Protein AF-A0A812RHF0-F1 (afdb_monomer_lite)

Secondary structure (DSSP, 8-state):
--SSSSS---HHHHHTTSSSSTTS-TT---------HHHHHHHHHHHHHHHHHS-S-SSSSHHHHHHHHHHHTTSSPB-EEEEEESSSTHHHHHHHHHHH--SEEEEEE-GGG---TTS-HHHHHHHHHHHHHHHHHTT-SEEEE--HHHHHHHHHTTGGGSGGGTTS-EEES---HHHHHHHHTTS-S--EEEEEE-HHHHHTTHHHHHHHTSTT-EEPPP---TTT-TTS-S-TT-EE-HHHHHHHHT-S---TTS-HHHHHHHHHHHHHGGGEETTEES-SEEEEESTTGGGGHHHHHHHHGGGSEEE-THHHHHHHHHHTTB--S-----EE----TTSTHHHHHHHHHHHTT-TT--TTSGGG--EEEE--SSS--EEEE-

pLDDT: mean 75.3, std 20.01, range [24.59, 97.44]

Structure (mmCIF, N/CA/C/O backbone):
data_AF-A0A812RHF0-F1
#
_entry.id   AF-A0A812RHF0-F1
#
loop_
_atom_site.group_PDB
_atom_site.id
_atom_site.type_symbol
_atom_site.label_atom_id
_atom_site.label_alt_id
_atom_site.label_comp_id
_atom_site.label_asym_id
_atom_site.label_entity_id
_atom_site.label_seq_id
_atom_site.pdbx_PDB_ins_code
_atom_site.Cartn_x
_atom_site.Cartn_y
_atom_site.Cartn_z
_atom_site.occupancy
_atom_site.B_iso_or_equiv
_atom_site.auth_seq_id
_atom_site.auth_comp_id
_atom_site.auth_asym_id
_atom_site.auth_atom_id
_atom_site.pdbx_PDB_model_num
ATOM 1 N N . MET A 1 1 ? 4.582 -4.570 -32.187 1.00 32.62 1 MET A N 1
ATOM 2 C CA . MET A 1 1 ? 5.840 -4.380 -32.947 1.00 32.62 1 MET A CA 1
ATOM 3 C C . MET A 1 1 ? 6.082 -2.942 -33.428 1.00 32.62 1 MET A C 1
ATOM 5 O O . MET A 1 1 ? 7.244 -2.599 -33.541 1.00 32.62 1 MET A O 1
ATOM 9 N N . ALA A 1 2 ? 5.076 -2.079 -33.657 1.00 24.59 2 ALA A N 1
ATOM 10 C CA . ALA A 1 2 ? 5.309 -0.734 -34.228 1.00 24.59 2 ALA A CA 1
ATOM 11 C C . ALA A 1 2 ? 5.376 0.457 -33.234 1.00 24.59 2 ALA A C 1
ATOM 13 O O . ALA A 1 2 ? 5.673 1.562 -33.664 1.00 24.59 2 ALA A O 1
ATOM 14 N N . LEU A 1 3 ? 5.147 0.267 -31.924 1.00 26.52 3 LEU A N 1
ATOM 15 C CA . LEU A 1 3 ? 5.144 1.369 -30.933 1.00 26.52 3 LEU A CA 1
ATOM 16 C C . LEU A 1 3 ? 6.430 1.516 -30.095 1.00 26.52 3 LEU A C 1
ATOM 18 O O . LEU A 1 3 ? 6.565 2.485 -29.362 1.00 26.52 3 LEU A O 1
ATOM 22 N N . TRP A 1 4 ? 7.381 0.583 -30.194 1.00 30.86 4 TRP A N 1
ATOM 23 C CA . TRP A 1 4 ? 8.653 0.651 -29.449 1.00 30.86 4 TRP A CA 1
ATOM 24 C C . TRP A 1 4 ? 9.776 1.368 -30.216 1.00 30.86 4 TRP A C 1
ATOM 26 O O . TRP A 1 4 ? 10.824 1.643 -29.644 1.00 30.86 4 TRP A O 1
ATOM 36 N N . ALA A 1 5 ? 9.570 1.680 -31.500 1.00 28.55 5 ALA A N 1
ATOM 37 C CA . ALA A 1 5 ? 10.587 2.292 -32.359 1.00 28.55 5 ALA A CA 1
ATOM 38 C C . ALA A 1 5 ? 10.614 3.832 -32.305 1.00 28.55 5 ALA A C 1
ATOM 40 O O . ALA A 1 5 ? 11.533 4.429 -32.854 1.00 28.55 5 ALA A O 1
ATOM 41 N N . SER A 1 6 ? 9.626 4.480 -31.674 1.00 29.08 6 SER A N 1
ATOM 42 C CA . SER A 1 6 ? 9.485 5.946 -31.680 1.00 29.08 6 SER A CA 1
ATOM 43 C C . SER A 1 6 ? 10.008 6.647 -30.423 1.00 29.08 6 SER A C 1
ATOM 45 O O . SER A 1 6 ? 9.868 7.861 -30.314 1.00 29.08 6 SER A O 1
ATOM 47 N N . LEU A 1 7 ? 10.587 5.916 -29.466 1.00 34.03 7 LEU A N 1
ATOM 48 C CA . LEU A 1 7 ? 11.295 6.516 -28.337 1.00 34.03 7 LEU A CA 1
ATOM 49 C C . LEU A 1 7 ? 12.775 6.612 -28.707 1.00 34.03 7 LEU A C 1
ATOM 51 O O . LEU A 1 7 ? 13.460 5.591 -28.793 1.00 34.03 7 LEU A O 1
ATOM 55 N N . ASP A 1 8 ? 13.254 7.835 -28.933 1.00 38.16 8 ASP A N 1
ATOM 56 C CA . ASP A 1 8 ? 14.675 8.138 -29.107 1.00 38.16 8 ASP A CA 1
ATOM 57 C C . ASP A 1 8 ? 15.400 7.976 -27.760 1.00 38.16 8 ASP A C 1
ATOM 59 O O . ASP A 1 8 ? 15.721 8.922 -27.044 1.00 38.16 8 ASP A O 1
ATOM 63 N N . LEU A 1 9 ? 15.559 6.718 -27.346 1.00 39.53 9 LEU A N 1
ATOM 64 C CA . LEU A 1 9 ? 16.470 6.329 -26.282 1.00 39.53 9 LEU A CA 1
ATOM 65 C C . LEU A 1 9 ? 17.875 6.567 -26.841 1.00 39.53 9 LEU A C 1
ATOM 67 O O . LEU A 1 9 ? 18.334 5.792 -27.686 1.00 39.53 9 LEU A O 1
ATOM 71 N N . GLY A 1 10 ? 18.493 7.677 -26.424 1.00 33.69 10 GLY A N 1
ATOM 72 C CA . GLY A 1 10 ? 19.774 8.159 -26.940 1.00 33.69 10 GLY A CA 1
ATOM 73 C C . GLY A 1 10 ? 20.849 7.072 -27.008 1.00 33.69 10 GLY A C 1
ATOM 74 O O . GLY A 1 10 ? 20.838 6.110 -26.240 1.00 33.69 10 GLY A O 1
ATOM 75 N N . ASP A 1 11 ? 21.790 7.229 -27.938 1.00 36.44 11 ASP A N 1
ATOM 76 C CA . ASP A 1 11 ? 22.693 6.165 -28.406 1.00 36.44 11 ASP A CA 1
ATOM 77 C C . ASP A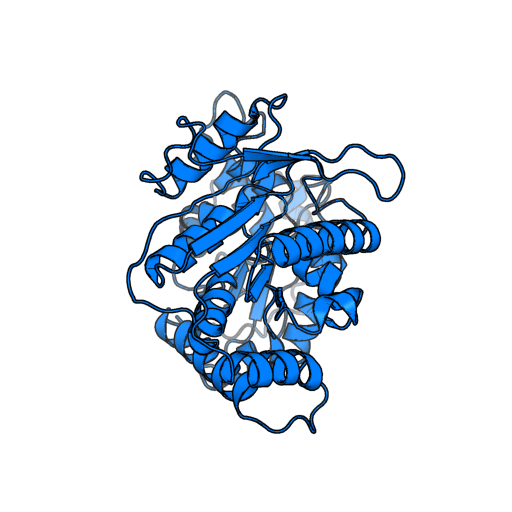 1 11 ? 23.485 5.436 -27.302 1.00 36.44 11 ASP A C 1
ATOM 79 O O . ASP A 1 11 ? 23.753 4.240 -27.423 1.00 36.44 11 ASP A O 1
ATOM 83 N N . ARG A 1 12 ? 23.737 6.082 -26.154 1.00 38.84 12 ARG A N 1
ATOM 84 C CA . ARG A 1 12 ? 24.374 5.442 -24.984 1.00 38.84 12 ARG A CA 1
ATOM 85 C C . ARG A 1 12 ? 23.530 4.340 -24.329 1.00 38.84 12 ARG A C 1
ATOM 87 O O . ARG A 1 12 ? 24.088 3.411 -23.749 1.00 38.84 12 ARG A O 1
ATOM 94 N N . PHE A 1 13 ? 22.200 4.405 -24.431 1.00 34.56 13 PHE A N 1
ATOM 95 C CA . PHE A 1 13 ? 21.297 3.379 -23.893 1.00 34.56 13 PHE A CA 1
ATOM 96 C C . PHE A 1 13 ? 21.295 2.112 -24.760 1.00 34.56 13 PHE A C 1
ATOM 98 O O . PHE A 1 13 ? 21.126 1.002 -24.254 1.00 34.56 13 PHE A O 1
ATOM 105 N N . LYS A 1 14 ? 21.525 2.267 -26.072 1.00 34.19 14 LYS A N 1
ATOM 106 C CA . LYS A 1 14 ? 21.609 1.158 -27.034 1.00 34.19 14 LYS A CA 1
ATOM 107 C C . LYS A 1 14 ? 22.956 0.430 -26.948 1.00 34.19 14 LYS A C 1
ATOM 109 O O . LYS A 1 14 ? 22.980 -0.793 -27.068 1.00 34.19 14 LYS A O 1
ATOM 114 N N . GLU A 1 15 ? 24.050 1.144 -26.672 1.00 35.34 15 GLU A N 1
ATOM 115 C CA . GLU A 1 15 ? 25.404 0.566 -26.609 1.00 35.34 15 GLU A CA 1
ATOM 116 C C . GLU A 1 15 ? 25.649 -0.325 -25.375 1.00 35.34 15 GLU A C 1
ATOM 118 O O . GLU A 1 15 ? 26.308 -1.360 -25.487 1.00 35.34 15 GLU A O 1
ATOM 123 N N . ASN A 1 16 ? 25.044 -0.024 -24.218 1.00 33.75 16 ASN A N 1
ATOM 124 C CA . ASN A 1 16 ? 25.193 -0.850 -23.004 1.00 33.75 16 ASN A CA 1
ATOM 125 C C . ASN A 1 16 ? 24.439 -2.198 -23.049 1.00 33.75 16 ASN A C 1
ATOM 127 O O . ASN A 1 16 ? 24.626 -3.049 -22.174 1.00 33.75 16 ASN A O 1
ATOM 131 N N . LEU A 1 17 ? 23.608 -2.431 -24.070 1.00 35.78 17 LEU A N 1
ATOM 132 C CA . LEU A 1 17 ? 22.863 -3.683 -24.254 1.00 35.78 17 LEU A CA 1
ATOM 133 C C . LEU A 1 17 ? 23.609 -4.723 -25.110 1.00 35.78 17 LEU A C 1
ATOM 135 O O . LEU A 1 17 ? 23.211 -5.891 -25.144 1.00 35.78 17 LEU A O 1
ATOM 139 N N . THR A 1 18 ? 24.710 -4.362 -25.773 1.00 40.62 18 THR A N 1
ATOM 140 C CA . THR A 1 18 ? 25.355 -5.227 -26.771 1.00 40.62 18 THR A CA 1
ATOM 141 C C . THR A 1 18 ? 26.786 -5.602 -26.401 1.00 40.62 18 THR A C 1
ATOM 143 O O . THR A 1 18 ? 27.708 -4.855 -26.687 1.00 40.62 18 THR A O 1
ATOM 146 N N . ALA A 1 19 ? 26.959 -6.791 -25.802 1.00 32.81 19 ALA A N 1
ATOM 147 C CA . ALA A 1 19 ? 28.007 -7.776 -26.156 1.00 32.81 19 ALA A CA 1
ATOM 148 C C . ALA A 1 19 ? 28.142 -8.914 -25.121 1.00 32.81 19 ALA A C 1
ATOM 150 O O . ALA A 1 19 ? 28.485 -10.028 -25.498 1.00 32.81 19 ALA A O 1
ATOM 151 N N . SER A 1 20 ? 27.826 -8.685 -23.838 1.00 30.70 20 SER A N 1
ATOM 152 C CA . SER A 1 20 ? 28.170 -9.635 -22.753 1.00 30.70 20 SER A CA 1
ATOM 153 C C . SER A 1 20 ? 27.012 -10.518 -22.229 1.00 30.70 20 SER A C 1
ATOM 155 O O . SER A 1 20 ? 27.245 -11.517 -21.559 1.00 30.70 20 SER A O 1
ATOM 157 N N . LYS A 1 21 ? 25.742 -10.236 -22.563 1.00 38.56 21 LYS A N 1
ATOM 158 C CA . LYS A 1 21 ? 24.577 -10.951 -21.977 1.00 38.56 21 LYS A CA 1
ATOM 159 C C . LYS A 1 21 ? 23.862 -11.962 -22.890 1.00 38.56 21 LYS A C 1
ATOM 161 O O . LYS A 1 21 ? 22.857 -12.540 -22.479 1.00 38.56 21 LYS A O 1
ATOM 166 N N . ARG A 1 22 ? 24.357 -12.232 -24.107 1.00 31.61 22 ARG A N 1
ATOM 167 C CA . ARG A 1 22 ? 23.678 -13.152 -25.053 1.00 31.61 22 ARG A CA 1
ATOM 168 C C . ARG A 1 22 ? 23.686 -14.628 -24.628 1.00 31.61 22 ARG A C 1
ATOM 170 O O . ARG A 1 22 ? 22.868 -15.389 -25.127 1.00 31.61 22 ARG A O 1
ATOM 177 N N . THR A 1 23 ? 24.533 -15.031 -23.684 1.00 29.19 23 THR A N 1
ATOM 178 C CA . THR A 1 23 ? 24.658 -16.431 -23.237 1.00 29.19 23 THR A CA 1
ATOM 179 C C . THR A 1 23 ? 23.888 -16.778 -21.957 1.00 29.19 23 THR A C 1
ATOM 181 O O . THR A 1 23 ? 23.878 -17.944 -21.581 1.00 29.19 23 THR A O 1
ATOM 184 N N . ALA A 1 24 ? 23.190 -15.829 -21.313 1.00 33.53 24 ALA A N 1
ATOM 185 C CA . ALA A 1 24 ? 22.479 -16.074 -20.044 1.00 33.53 24 ALA A CA 1
ATOM 186 C C . ALA A 1 24 ? 20.935 -16.024 -20.121 1.00 33.53 24 ALA A C 1
ATOM 188 O O . ALA A 1 24 ? 20.271 -16.190 -19.102 1.00 33.53 24 ALA A O 1
ATOM 189 N N . LEU A 1 25 ? 20.332 -15.786 -21.293 1.00 39.41 25 LEU A N 1
ATOM 190 C CA . LEU A 1 25 ? 18.890 -15.480 -21.400 1.00 39.41 25 LEU A CA 1
ATOM 191 C C . LEU A 1 25 ? 18.070 -16.459 -22.262 1.00 39.41 25 LEU A C 1
ATOM 193 O O . LEU A 1 25 ? 16.871 -16.245 -22.439 1.00 39.41 25 LEU A O 1
ATOM 197 N N . SER A 1 26 ? 18.650 -17.569 -22.729 1.00 29.88 26 SER A N 1
ATOM 198 C CA . SER A 1 26 ? 17.980 -18.545 -23.612 1.00 29.88 26 SER A CA 1
ATOM 199 C C . SER A 1 26 ? 16.912 -19.431 -22.941 1.00 29.88 26 SER A C 1
ATOM 201 O O . SER A 1 26 ? 16.303 -20.257 -23.613 1.00 29.88 26 SER A O 1
ATOM 203 N N . GLY A 1 27 ? 16.638 -19.254 -21.643 1.00 32.62 27 GLY A N 1
ATOM 204 C CA . GLY A 1 27 ? 15.655 -20.042 -20.881 1.00 32.62 27 GLY A CA 1
ATOM 205 C C . GLY A 1 27 ? 14.262 -19.417 -20.718 1.00 32.62 27 GLY A C 1
ATOM 206 O O . GLY A 1 27 ? 13.489 -19.889 -19.888 1.00 32.62 27 GLY A O 1
ATOM 207 N N . HIS A 1 28 ? 13.920 -18.342 -21.437 1.00 43.25 28 HIS A N 1
ATOM 208 C CA . HIS A 1 28 ? 12.602 -17.706 -21.312 1.00 43.25 28 HIS A CA 1
ATOM 209 C C . HIS A 1 28 ? 11.533 -18.522 -22.052 1.00 43.25 28 HIS A C 1
ATOM 211 O O . HIS A 1 28 ? 11.184 -18.226 -23.194 1.00 43.25 28 HIS A O 1
ATOM 217 N N . ALA A 1 29 ? 10.992 -19.551 -21.393 1.00 42.62 29 ALA A N 1
ATOM 218 C CA . ALA A 1 29 ? 9.702 -20.107 -21.782 1.00 42.62 29 ALA A CA 1
ATOM 219 C C . ALA A 1 29 ? 8.698 -18.946 -21.888 1.00 42.62 29 ALA A C 1
ATOM 221 O O . ALA A 1 29 ? 8.574 -18.141 -20.960 1.00 42.62 29 ALA A O 1
ATOM 222 N N . LYS A 1 30 ? 8.028 -18.820 -23.039 1.00 46.59 30 LYS A N 1
ATOM 223 C CA . LYS A 1 30 ? 6.980 -17.818 -23.263 1.00 46.59 30 LYS A CA 1
ATOM 224 C C . LYS A 1 30 ? 5.863 -18.057 -22.248 1.00 46.59 30 LYS A C 1
ATOM 226 O O . LYS A 1 30 ? 5.017 -18.921 -22.443 1.00 46.59 30 LYS A O 1
ATOM 231 N N . CYS A 1 31 ? 5.885 -17.306 -21.155 1.00 51.12 31 CYS A N 1
ATOM 232 C CA . CYS A 1 31 ? 4.825 -17.305 -20.160 1.00 51.12 31 CYS A CA 1
ATOM 233 C C . CYS A 1 31 ? 3.624 -16.546 -20.726 1.00 51.12 31 CYS A C 1
ATOM 235 O O . CYS A 1 31 ? 3.515 -15.336 -20.567 1.00 51.12 31 CYS A O 1
ATOM 237 N N . SER A 1 32 ? 2.741 -17.243 -21.439 1.00 49.31 32 SER A N 1
ATOM 238 C CA . SER A 1 32 ? 1.433 -16.714 -21.822 1.00 49.31 32 SER A CA 1
ATOM 239 C C . SER A 1 32 ? 0.410 -17.161 -20.783 1.00 49.31 32 SER A C 1
ATOM 241 O O . SER A 1 32 ? -0.227 -18.200 -20.944 1.00 49.31 32 SER A O 1
ATOM 243 N N . PHE A 1 33 ? 0.287 -16.412 -19.691 1.00 55.53 33 PHE A N 1
ATOM 244 C CA . PHE A 1 33 ? -0.753 -16.654 -18.700 1.00 55.53 33 PHE A CA 1
ATOM 245 C C . PHE A 1 33 ? -1.336 -15.325 -18.225 1.00 55.53 33 PHE A C 1
ATOM 247 O O . PHE A 1 33 ? -0.609 -14.469 -17.729 1.00 55.53 33 PHE A O 1
ATOM 254 N N . SER A 1 34 ? -2.642 -15.153 -18.419 1.00 58.38 34 SER A N 1
ATOM 255 C CA . SER A 1 34 ? -3.421 -14.049 -17.864 1.00 58.38 34 SER A CA 1
ATOM 256 C C . SER A 1 34 ? -4.076 -14.570 -16.589 1.00 58.38 34 SER A C 1
ATOM 258 O O . SER A 1 34 ? -5.005 -15.374 -16.650 1.00 58.38 34 SER A O 1
ATOM 260 N N . LEU A 1 35 ? -3.552 -14.166 -15.429 1.00 69.50 35 LEU A N 1
ATOM 261 C CA . LEU A 1 35 ? -4.263 -14.347 -14.165 1.00 69.50 35 LEU A CA 1
ATOM 262 C C . LEU A 1 35 ? -5.364 -13.299 -14.101 1.00 69.50 35 LEU A C 1
ATOM 264 O O . LEU A 1 35 ? -5.084 -12.101 -14.032 1.00 69.50 35 LEU A O 1
ATOM 268 N N . GLY A 1 36 ? -6.611 -13.762 -14.136 1.00 68.75 36 GLY A N 1
ATOM 269 C CA . GLY A 1 36 ? -7.763 -12.898 -13.927 1.00 68.75 36 GLY A CA 1
ATOM 270 C C . GLY A 1 36 ? -7.779 -12.313 -12.504 1.00 68.75 36 GLY A C 1
ATOM 271 O O . GLY A 1 36 ? -7.221 -12.920 -11.584 1.00 68.75 36 GLY A O 1
ATOM 272 N N . PRO A 1 37 ? -8.453 -11.170 -12.284 1.00 76.12 37 PRO A N 1
ATOM 273 C CA . PRO A 1 37 ? -8.608 -10.567 -10.957 1.00 76.12 37 PRO A CA 1
ATOM 274 C C . PRO A 1 37 ? -9.173 -11.527 -9.897 1.00 76.12 37 PRO A C 1
ATOM 276 O O . PRO A 1 37 ? -8.785 -11.451 -8.736 1.00 76.12 37 PRO A O 1
ATOM 279 N N . GLU A 1 38 ? -10.036 -12.463 -10.303 1.00 81.56 38 GLU A N 1
ATOM 280 C CA . GLU A 1 38 ? -10.642 -13.479 -9.431 1.00 81.56 38 GLU A CA 1
ATOM 281 C C . GLU A 1 38 ? -9.605 -14.394 -8.772 1.00 81.56 38 GLU A C 1
ATOM 283 O O . GLU A 1 38 ? -9.729 -14.719 -7.596 1.00 81.56 38 GLU A O 1
ATOM 288 N N . ALA A 1 39 ? -8.554 -14.775 -9.499 1.00 80.62 39 ALA A N 1
ATOM 289 C CA . ALA A 1 39 ? -7.503 -15.635 -8.969 1.00 80.62 39 ALA A CA 1
ATOM 290 C C . ALA A 1 39 ? -6.694 -14.932 -7.868 1.00 80.62 39 ALA A C 1
ATOM 292 O O . ALA A 1 39 ? -6.439 -15.512 -6.816 1.00 80.62 39 ALA A O 1
ATOM 293 N N . ILE A 1 40 ? -6.343 -13.658 -8.082 1.00 85.38 40 ILE A N 1
ATOM 294 C CA . ILE A 1 40 ? -5.690 -12.821 -7.062 1.00 85.38 40 ILE A CA 1
ATOM 295 C C . ILE A 1 40 ? -6.591 -12.696 -5.831 1.00 85.38 40 ILE A C 1
ATOM 297 O O . ILE A 1 40 ? -6.133 -12.836 -4.697 1.00 85.38 40 ILE A O 1
ATOM 301 N N . ASP A 1 41 ? -7.876 -12.438 -6.061 1.00 86.19 41 ASP A N 1
ATOM 302 C CA . ASP A 1 41 ? -8.866 -12.249 -5.009 1.00 86.19 41 ASP A CA 1
ATOM 303 C C . ASP A 1 41 ? -9.054 -13.505 -4.140 1.00 86.19 41 ASP A C 1
ATOM 305 O O . ASP A 1 41 ? -9.106 -13.406 -2.909 1.00 86.19 41 ASP A O 1
ATOM 309 N N . GLN A 1 42 ? -9.085 -14.682 -4.773 1.00 85.75 42 GLN A N 1
ATOM 310 C CA . GLN A 1 42 ? -9.144 -15.985 -4.110 1.00 85.75 42 GLN A CA 1
ATOM 311 C C . GLN A 1 42 ? -7.874 -16.283 -3.314 1.00 85.75 42 GLN A C 1
ATOM 313 O O . GLN A 1 42 ? -7.971 -16.753 -2.181 1.00 85.75 42 GLN A O 1
ATOM 318 N N . SER A 1 43 ? -6.689 -15.966 -3.845 1.00 86.62 43 SER A N 1
ATOM 319 C CA . SER A 1 43 ? -5.439 -16.139 -3.099 1.00 86.62 43 SER A CA 1
ATOM 320 C C . SER A 1 43 ? -5.407 -15.294 -1.828 1.00 86.62 43 SER A C 1
ATOM 322 O O . SER A 1 43 ? -4.913 -15.766 -0.807 1.00 86.62 43 SER A O 1
ATOM 324 N N . TRP A 1 44 ? -5.998 -14.094 -1.834 1.00 89.12 44 TRP A N 1
ATOM 325 C CA . TRP A 1 44 ? -6.166 -13.325 -0.598 1.00 89.12 44 TRP A CA 1
ATOM 326 C C . TRP A 1 44 ? -7.089 -14.006 0.410 1.00 89.12 44 TRP A C 1
ATOM 328 O O . TRP A 1 44 ? -6.761 -14.013 1.593 1.00 89.12 44 TRP A O 1
ATOM 338 N N . ASN A 1 45 ? -8.194 -14.611 -0.036 1.00 88.62 45 ASN A N 1
ATOM 339 C CA . ASN A 1 45 ? -9.092 -15.348 0.860 1.00 88.62 45 ASN A CA 1
ATOM 340 C C . ASN A 1 45 ? -8.376 -16.529 1.518 1.00 88.62 45 ASN A C 1
ATOM 342 O O . ASN A 1 45 ? -8.490 -16.700 2.724 1.00 88.62 45 ASN A O 1
ATOM 346 N N . VAL A 1 46 ? -7.590 -17.294 0.749 1.00 86.38 46 VAL A N 1
ATOM 347 C CA . VAL A 1 46 ? -6.786 -18.401 1.291 1.00 86.38 46 VAL A CA 1
ATOM 348 C C . VAL A 1 46 ? -5.820 -17.889 2.355 1.00 86.38 46 VAL A C 1
ATOM 350 O O . VAL A 1 46 ? -5.762 -18.440 3.444 1.00 86.38 46 VAL A O 1
ATOM 353 N N . VAL A 1 47 ? -5.080 -16.813 2.075 1.00 85.88 47 VAL A N 1
ATOM 354 C CA . VAL A 1 47 ? -4.144 -16.234 3.052 1.00 85.88 47 VAL A CA 1
ATOM 355 C C . VAL A 1 47 ? -4.858 -15.801 4.330 1.00 85.88 47 VAL A C 1
ATOM 357 O O . VAL A 1 47 ? -4.361 -16.063 5.420 1.00 85.88 47 VAL A O 1
ATOM 360 N N . ILE A 1 48 ? -6.004 -15.134 4.207 1.00 85.25 48 ILE A N 1
ATOM 361 C CA . ILE A 1 48 ? -6.765 -14.638 5.357 1.00 85.25 48 ILE A CA 1
ATOM 362 C C . ILE A 1 48 ? -7.326 -15.797 6.186 1.00 85.25 48 ILE A C 1
ATOM 364 O O . ILE A 1 48 ? -7.156 -15.793 7.400 1.00 85.25 48 ILE A O 1
ATOM 368 N N . ASP A 1 49 ? -7.909 -16.809 5.545 1.00 83.88 49 ASP A N 1
ATOM 369 C CA . ASP A 1 49 ? -8.409 -18.018 6.209 1.00 83.88 49 ASP A CA 1
ATOM 370 C C . ASP A 1 49 ? -7.299 -18.695 7.029 1.00 83.88 49 ASP A C 1
ATOM 372 O O . ASP A 1 49 ? -7.458 -18.934 8.227 1.00 83.88 49 ASP A O 1
ATOM 376 N N . ARG A 1 50 ? -6.109 -18.861 6.433 1.00 81.19 50 ARG A N 1
ATOM 377 C CA . ARG A 1 50 ? -4.932 -19.390 7.137 1.00 81.19 50 ARG A CA 1
ATOM 378 C C . ARG A 1 50 ? -4.526 -18.537 8.333 1.00 81.19 50 ARG A C 1
ATOM 380 O O . ARG A 1 50 ? -4.328 -19.065 9.424 1.00 81.19 50 ARG A O 1
ATOM 387 N N . LEU A 1 51 ? -4.440 -17.216 8.157 1.00 77.88 51 LEU A N 1
ATOM 388 C CA . LEU A 1 51 ? -4.080 -16.286 9.236 1.00 77.88 51 LEU A CA 1
ATOM 389 C C . LEU A 1 51 ? -5.052 -16.350 10.422 1.00 77.88 51 LEU A C 1
ATOM 391 O O . LEU A 1 51 ? -4.638 -16.154 11.565 1.00 77.88 51 LEU A O 1
ATOM 395 N N . LEU A 1 52 ? -6.337 -16.592 10.166 1.00 75.88 52 LEU A N 1
ATOM 396 C CA . LEU A 1 52 ? -7.364 -16.627 11.203 1.00 75.88 52 LEU A CA 1
ATOM 397 C C . LEU A 1 52 ? -7.497 -18.009 11.858 1.00 75.88 52 LEU A C 1
ATOM 399 O O . LEU A 1 52 ? -7.847 -18.073 13.042 1.00 75.88 52 LEU A O 1
ATOM 403 N N . HIS A 1 53 ? -7.190 -19.095 11.138 1.00 73.12 53 HIS A N 1
ATOM 404 C CA . HIS A 1 53 ? -7.581 -20.451 11.540 1.00 73.12 53 HIS A CA 1
ATOM 405 C C . HIS A 1 53 ? -6.448 -21.491 11.670 1.00 73.12 53 HIS A C 1
ATOM 407 O O . HIS A 1 53 ? -6.678 -22.503 12.332 1.00 73.12 53 HIS A O 1
ATOM 413 N N . GLU A 1 54 ? -5.244 -21.288 11.117 1.00 68.00 54 GLU A N 1
ATOM 414 C CA . GLU A 1 54 ? -4.142 -22.276 11.195 1.00 68.00 54 GLU A CA 1
ATOM 415 C C . GLU A 1 54 ? -3.239 -22.107 12.442 1.00 68.00 54 GLU A C 1
ATOM 417 O O . GLU A 1 54 ? -3.045 -21.001 12.938 1.00 68.00 54 GLU A O 1
ATOM 422 N N . ASP A 1 55 ? -2.690 -23.211 12.973 1.00 51.03 55 ASP A N 1
ATOM 423 C CA . ASP A 1 55 ? -1.904 -23.280 14.227 1.00 51.03 55 ASP A CA 1
ATOM 424 C C . ASP A 1 55 ? -0.455 -22.736 14.053 1.00 51.03 55 ASP A C 1
ATOM 426 O O . ASP A 1 55 ? 0.194 -23.038 13.048 1.00 51.03 55 ASP A O 1
ATOM 430 N N . PRO A 1 56 ? 0.117 -21.962 15.003 1.00 51.06 56 PRO A N 1
ATOM 431 C CA . PRO A 1 56 ? 1.273 -21.092 14.780 1.00 51.06 56 PRO A CA 1
ATOM 432 C C . PRO A 1 56 ? 2.640 -21.778 14.956 1.00 51.06 56 PRO A C 1
ATOM 434 O O . PRO A 1 56 ? 3.624 -21.121 15.294 1.00 51.06 56 PRO A O 1
ATOM 437 N N . SER A 1 57 ? 2.749 -23.092 14.743 1.00 46.69 57 SER A N 1
ATOM 438 C CA . SER A 1 57 ? 4.024 -23.813 14.904 1.00 46.69 57 SER A CA 1
ATOM 439 C C . SER A 1 57 ? 5.023 -23.603 13.750 1.00 46.69 57 SER A C 1
ATOM 441 O O . SER A 1 57 ? 6.059 -24.264 13.725 1.00 46.69 57 SER A O 1
ATOM 443 N N . GLY A 1 58 ? 4.722 -22.723 12.787 1.00 41.69 58 GLY A N 1
ATOM 444 C CA . GLY A 1 58 ? 5.580 -22.387 11.646 1.00 41.69 58 GLY A CA 1
ATOM 445 C C . GLY A 1 58 ? 6.130 -20.956 11.710 1.00 41.69 58 GLY A C 1
ATOM 446 O O . GLY A 1 58 ? 5.396 -20.011 11.994 1.00 41.69 58 GLY A O 1
ATOM 447 N N . ASP A 1 59 ? 7.425 -20.804 11.426 1.00 43.09 59 ASP A N 1
ATOM 448 C CA . ASP A 1 59 ? 8.187 -19.546 11.428 1.00 43.09 59 ASP A CA 1
ATOM 449 C C . ASP A 1 59 ? 7.661 -18.507 10.417 1.00 43.09 59 ASP A C 1
ATOM 451 O O . ASP A 1 59 ? 8.158 -18.393 9.300 1.00 43.09 59 ASP A O 1
ATOM 455 N N . SER A 1 60 ? 6.674 -17.692 10.785 1.00 40.16 60 SER A N 1
ATOM 456 C CA . SER A 1 60 ? 6.415 -16.402 10.124 1.00 40.16 60 SER A CA 1
ATOM 457 C C . SER A 1 60 ? 5.375 -15.640 10.931 1.00 40.16 60 SER A C 1
ATOM 459 O O . SER A 1 60 ? 4.363 -16.262 11.198 1.00 40.16 60 SER A O 1
ATOM 461 N N . LEU A 1 61 ? 5.615 -14.365 11.300 1.00 44.47 61 LEU A N 1
ATOM 462 C CA . LEU A 1 61 ? 4.684 -13.248 11.649 1.00 44.47 61 LEU A CA 1
ATOM 463 C C . LEU A 1 61 ? 3.342 -13.505 12.402 1.00 44.47 61 LEU A C 1
ATOM 465 O O . LEU A 1 61 ? 2.633 -12.558 12.727 1.00 44.47 61 LEU A O 1
ATOM 469 N N . ALA A 1 62 ? 2.979 -14.740 12.709 1.00 51.53 62 ALA A N 1
ATOM 470 C CA . ALA A 1 62 ? 1.630 -15.239 12.904 1.00 51.53 62 ALA A CA 1
ATOM 471 C C . ALA A 1 62 ? 1.190 -15.235 14.366 1.00 51.53 62 ALA A C 1
ATOM 473 O O . ALA A 1 62 ? 0.041 -14.882 14.593 1.00 51.53 62 ALA A O 1
ATOM 474 N N . PRO A 1 63 ? 2.032 -15.504 15.388 1.00 54.25 63 PRO A N 1
ATOM 475 C CA . PRO A 1 63 ? 1.507 -15.634 16.743 1.00 54.25 63 PRO A CA 1
ATOM 476 C C . PRO A 1 63 ? 0.870 -14.345 17.271 1.00 54.25 63 PRO A C 1
ATOM 478 O O . PRO A 1 63 ? -0.139 -14.410 17.962 1.00 54.25 63 PRO A O 1
ATOM 481 N N . LEU A 1 64 ? 1.439 -13.174 16.967 1.00 54.50 64 LEU A N 1
ATOM 482 C CA . LEU A 1 64 ? 0.982 -11.896 17.528 1.00 54.50 64 LEU A CA 1
ATOM 483 C C . LEU A 1 64 ? -0.163 -11.283 16.727 1.00 54.50 64 LEU A C 1
ATOM 485 O O . LEU A 1 64 ? -1.184 -10.954 17.326 1.00 54.50 64 LEU A O 1
ATOM 489 N N . LEU A 1 65 ? -0.056 -11.244 15.395 1.00 58.88 65 LEU A N 1
ATOM 490 C CA . LEU A 1 65 ? -1.171 -10.881 14.515 1.00 58.88 65 LEU A CA 1
ATOM 491 C C . LEU A 1 65 ? -2.380 -11.786 14.783 1.00 58.88 65 LEU A C 1
ATOM 493 O O . LEU A 1 65 ? -3.471 -11.289 15.034 1.00 58.88 65 LEU A O 1
ATOM 497 N N . GLN A 1 66 ? -2.186 -13.103 14.871 1.00 63.22 66 GLN A N 1
ATOM 498 C CA . GLN A 1 66 ? -3.266 -14.036 15.180 1.00 63.22 66 GLN A CA 1
ATOM 499 C C . GLN A 1 66 ? -3.796 -13.877 16.610 1.00 63.22 66 GLN A C 1
ATOM 501 O O . GLN A 1 66 ? -5.006 -13.925 16.799 1.00 63.22 66 GLN A O 1
ATOM 506 N N . ARG A 1 67 ? -2.954 -13.620 17.625 1.00 65.62 67 ARG A N 1
ATOM 507 C CA . ARG A 1 67 ? -3.431 -13.302 18.990 1.00 65.62 67 ARG A CA 1
ATOM 508 C C . ARG A 1 67 ? -4.271 -12.027 19.018 1.00 65.62 67 ARG A C 1
ATOM 510 O O . ARG A 1 67 ? -5.338 -12.026 19.631 1.00 65.62 67 ARG A O 1
ATOM 517 N N . GLN A 1 68 ? -3.818 -10.962 18.355 1.00 66.25 68 GLN A N 1
ATOM 518 C CA . GLN A 1 68 ? -4.577 -9.718 18.220 1.00 66.25 68 GLN A CA 1
ATOM 519 C C . GLN A 1 68 ? -5.902 -9.977 17.492 1.00 66.25 68 GLN A C 1
ATOM 521 O O . GLN A 1 68 ? -6.958 -9.556 17.963 1.00 66.25 68 GLN A O 1
ATOM 526 N N . PHE A 1 69 ? -5.889 -10.753 16.409 1.00 70.12 69 PHE A N 1
ATOM 527 C CA . PHE A 1 69 ? -7.075 -11.071 15.611 1.00 70.12 69 PHE A CA 1
ATOM 528 C C . PHE A 1 69 ? -8.067 -11.978 16.333 1.00 70.12 69 PHE A C 1
ATOM 530 O O . PHE A 1 69 ? -9.246 -11.645 16.397 1.00 70.12 69 PHE A O 1
ATOM 537 N N . GLN A 1 70 ? -7.619 -13.055 16.977 1.00 66.88 70 GLN A N 1
ATOM 538 C CA . GLN A 1 70 ? -8.475 -13.922 17.792 1.00 66.88 70 GLN A CA 1
ATOM 539 C C . GLN A 1 70 ? -9.123 -13.167 18.953 1.00 66.88 70 GLN A C 1
ATOM 541 O O . GLN A 1 70 ? -10.246 -13.479 19.347 1.00 66.88 70 GLN A O 1
ATOM 546 N N . LYS A 1 71 ? -8.428 -12.176 19.516 1.00 65.38 71 LYS A N 1
ATOM 547 C CA . LYS A 1 71 ? -8.997 -11.285 20.526 1.00 65.38 71 LYS A CA 1
ATOM 548 C C . LYS A 1 71 ? -10.048 -10.354 19.923 1.00 65.38 71 LYS A C 1
ATOM 550 O O . LYS A 1 71 ? -11.112 -10.215 20.511 1.00 65.38 71 LYS A O 1
ATOM 555 N N . THR A 1 72 ? -9.786 -9.795 18.742 1.00 65.62 72 THR A N 1
ATOM 556 C CA . THR A 1 72 ? -10.717 -8.920 18.002 1.00 65.62 72 THR A CA 1
ATOM 557 C C . THR A 1 72 ? -11.995 -9.650 17.600 1.00 65.62 72 THR A C 1
ATOM 559 O O . THR A 1 72 ? -13.084 -9.151 17.844 1.00 65.62 72 THR A O 1
ATOM 562 N N . LEU A 1 73 ? -11.879 -10.875 17.077 1.00 63.81 73 LEU A N 1
ATOM 563 C CA . LEU A 1 73 ? -13.013 -11.733 16.710 1.00 63.81 73 LEU A CA 1
ATOM 564 C C . LEU A 1 73 ? -13.948 -12.032 17.893 1.00 63.81 73 LEU A C 1
ATOM 566 O O . LEU A 1 73 ? -15.112 -12.370 17.698 1.00 63.81 73 LEU A O 1
ATOM 570 N N . LYS A 1 74 ? -13.444 -11.922 19.129 1.00 65.12 74 LYS A N 1
ATOM 571 C CA . LYS A 1 74 ? -14.220 -12.104 20.364 1.00 65.12 74 LYS A CA 1
ATOM 572 C C . LYS A 1 74 ? -14.855 -10.805 20.880 1.00 65.12 74 LYS A C 1
ATOM 574 O O . LYS A 1 74 ? -15.576 -10.855 21.875 1.00 65.12 74 LYS A O 1
ATOM 579 N N . GLN A 1 75 ? -14.579 -9.657 20.261 1.00 67.12 75 GLN A N 1
ATOM 580 C CA . GLN A 1 75 ? -15.139 -8.361 20.646 1.00 67.12 75 GLN A CA 1
ATOM 581 C C . GLN A 1 75 ? -16.491 -8.096 19.965 1.00 67.12 75 GLN A C 1
ATOM 583 O O . GLN A 1 75 ? -16.910 -8.792 19.042 1.00 67.12 75 GLN A O 1
ATOM 588 N N . ALA A 1 76 ? -17.198 -7.071 20.451 1.00 68.69 76 ALA A N 1
ATOM 589 C CA . ALA A 1 76 ? -18.378 -6.533 19.778 1.00 68.69 76 ALA A CA 1
ATOM 590 C C . ALA A 1 76 ? -18.021 -6.044 18.355 1.00 68.69 76 ALA A C 1
ATOM 592 O O . ALA A 1 76 ? -16.856 -5.724 18.112 1.00 68.69 76 ALA A O 1
ATOM 593 N N . PRO A 1 77 ? -19.000 -5.932 17.432 1.00 79.12 77 PRO A N 1
ATOM 594 C CA . PRO A 1 77 ? -18.747 -5.470 16.069 1.00 79.12 77 PRO A CA 1
ATOM 595 C C . PRO A 1 77 ? -17.901 -4.194 16.028 1.00 79.12 77 PRO A C 1
ATOM 597 O O . PRO A 1 77 ? -18.100 -3.275 16.832 1.00 79.12 77 PRO A O 1
ATOM 600 N N . VAL A 1 78 ? -16.979 -4.120 15.069 1.00 82.56 78 VAL A N 1
ATOM 601 C CA . VAL A 1 78 ? -16.155 -2.933 14.854 1.00 82.56 78 VAL A CA 1
ATOM 602 C C . VAL A 1 78 ? -17.049 -1.833 14.287 1.00 82.56 78 VAL A C 1
ATOM 604 O O . VAL A 1 78 ? -17.496 -1.877 13.136 1.00 82.56 78 VAL A O 1
ATOM 607 N N . THR A 1 79 ? -17.317 -0.843 15.131 1.00 83.50 79 THR A N 1
ATOM 608 C CA . THR A 1 79 ? -18.113 0.354 14.840 1.00 83.50 79 THR A CA 1
ATOM 609 C C . THR A 1 79 ? -17.263 1.582 14.530 1.00 83.50 79 THR A C 1
ATOM 611 O O . THR A 1 79 ? -17.751 2.454 13.815 1.00 83.50 79 THR A O 1
ATOM 614 N N . LYS A 1 80 ? -15.993 1.606 14.965 1.00 86.19 80 LYS A N 1
ATOM 615 C CA . LYS A 1 80 ? -15.039 2.683 14.682 1.00 86.19 80 LYS A CA 1
ATOM 616 C C . LYS A 1 80 ? -13.650 2.159 14.321 1.00 86.19 80 LYS A C 1
ATOM 618 O O . LYS A 1 80 ? -13.029 1.417 15.084 1.00 86.19 80 LYS A O 1
ATOM 623 N N . VAL A 1 81 ? -13.157 2.588 13.163 1.00 88.06 81 VAL A N 1
ATOM 624 C CA . VAL A 1 81 ? -11.831 2.267 12.624 1.00 88.06 81 VAL A CA 1
ATOM 625 C C . VAL A 1 81 ? -10.936 3.491 12.703 1.00 88.06 81 VAL A C 1
ATOM 627 O O . VAL A 1 81 ? -11.301 4.566 12.238 1.00 88.06 81 VAL A O 1
ATOM 630 N N . GLY A 1 82 ? -9.736 3.318 13.240 1.00 90.81 82 GLY A N 1
ATOM 631 C CA . GLY A 1 82 ? -8.644 4.249 13.006 1.00 90.81 82 GLY A CA 1
ATOM 632 C C . GLY A 1 82 ? -7.917 3.851 11.731 1.00 90.81 82 GLY A C 1
ATOM 633 O O . GLY A 1 82 ? -7.620 2.680 11.531 1.00 90.81 82 GLY A O 1
ATOM 634 N N . MET A 1 83 ? -7.610 4.791 10.855 1.00 91.62 83 MET A N 1
ATOM 635 C CA . MET A 1 83 ? -6.760 4.535 9.698 1.00 91.62 83 MET A CA 1
ATOM 636 C C . MET A 1 83 ? -5.751 5.658 9.576 1.00 91.62 83 MET A C 1
ATOM 638 O O . MET A 1 83 ? -6.107 6.808 9.804 1.00 91.62 83 MET A O 1
ATOM 642 N N . PHE A 1 84 ? -4.512 5.357 9.199 1.00 90.75 84 PHE A N 1
ATOM 643 C CA . PHE A 1 84 ? -3.576 6.424 8.881 1.00 90.75 84 PHE A CA 1
ATOM 644 C C . PHE A 1 84 ? -2.667 6.137 7.701 1.00 90.75 84 PHE A C 1
ATOM 646 O O . PHE A 1 84 ? -2.304 4.995 7.436 1.00 90.75 84 PHE A O 1
ATOM 653 N N . ASP A 1 85 ? -2.274 7.200 7.013 1.00 90.88 85 ASP A N 1
ATOM 654 C CA . ASP A 1 85 ? -1.232 7.188 5.995 1.00 90.88 85 ASP A CA 1
ATOM 655 C C . ASP A 1 85 ? -0.282 8.372 6.209 1.00 90.88 85 ASP A C 1
ATOM 657 O O . ASP A 1 85 ? -0.596 9.330 6.910 1.00 90.88 85 ASP A O 1
ATOM 661 N N . SER A 1 86 ? 0.887 8.325 5.576 1.00 82.94 86 SER A N 1
ATOM 662 C CA . SER A 1 86 ? 1.797 9.470 5.544 1.00 82.94 86 SER A CA 1
ATOM 663 C C . SER A 1 86 ? 1.204 10.684 4.816 1.00 82.94 86 SER A C 1
ATOM 665 O O . SER A 1 86 ? 1.669 11.789 5.036 1.00 82.94 86 SER A O 1
ATOM 667 N N . GLY A 1 87 ? 0.198 10.523 3.947 1.00 78.50 87 GLY A N 1
ATOM 668 C CA . GLY A 1 87 ? -0.401 11.646 3.230 1.00 78.50 87 GLY A CA 1
ATOM 669 C C . GLY A 1 87 ? -1.628 11.261 2.400 1.00 78.50 87 GLY A C 1
ATOM 670 O O . GLY A 1 87 ? -2.570 10.646 2.891 1.00 78.50 87 GLY A O 1
ATOM 671 N N . LEU A 1 88 ? -1.627 11.663 1.124 1.00 75.81 88 LEU A N 1
ATOM 672 C CA . LEU A 1 88 ? -2.757 11.476 0.199 1.00 75.81 88 LEU A CA 1
ATOM 673 C C . LEU A 1 88 ? -3.012 10.027 -0.218 1.00 75.81 88 LEU A C 1
ATOM 675 O O . LEU A 1 88 ? -4.126 9.697 -0.624 1.00 75.81 88 LEU A O 1
ATOM 679 N N . GLY A 1 89 ? -1.980 9.184 -0.190 1.00 81.81 89 GLY A N 1
ATOM 680 C CA . GLY A 1 89 ? -2.042 7.839 -0.752 1.00 81.81 89 GLY A CA 1
ATOM 681 C C . GLY A 1 89 ? -3.111 6.995 -0.065 1.00 81.81 89 GLY A C 1
ATOM 682 O O . GLY A 1 89 ? -3.869 6.303 -0.733 1.00 81.81 89 GLY A O 1
ATOM 683 N N . GLY A 1 90 ? -3.255 7.131 1.255 1.00 87.19 90 GLY A N 1
ATOM 684 C CA . GLY A 1 90 ? -4.237 6.407 2.064 1.00 87.19 90 GLY A CA 1
ATOM 685 C C . GLY A 1 90 ? -5.692 6.621 1.644 1.00 87.19 90 GLY A C 1
ATOM 686 O O . GLY A 1 90 ? -6.547 5.797 1.965 1.00 87.19 90 GLY A O 1
ATOM 687 N N . MET A 1 91 ? -5.994 7.665 0.862 1.00 83.19 91 MET A N 1
ATOM 688 C CA . MET A 1 91 ? -7.339 7.864 0.325 1.00 83.19 91 MET A CA 1
ATOM 689 C C . MET A 1 91 ? -7.745 6.769 -0.679 1.00 83.19 91 MET A C 1
ATOM 691 O O . MET A 1 91 ? -8.937 6.493 -0.824 1.00 83.19 91 MET A O 1
ATOM 695 N N . THR A 1 92 ? -6.792 6.102 -1.342 1.00 87.88 92 THR A N 1
ATOM 696 C CA . THR A 1 92 ? -7.084 4.944 -2.209 1.00 87.88 92 THR A CA 1
ATOM 697 C C . THR A 1 92 ? -7.569 3.748 -1.387 1.00 87.88 92 THR A C 1
ATOM 699 O O . THR A 1 92 ? -8.567 3.113 -1.737 1.00 87.88 92 THR A O 1
ATOM 702 N N . VAL A 1 93 ? -6.941 3.513 -0.232 1.00 91.19 93 VAL A N 1
ATOM 703 C CA . VAL A 1 93 ? -7.358 2.504 0.752 1.00 91.19 93 VAL A CA 1
ATOM 704 C C . VAL A 1 93 ? -8.716 2.871 1.341 1.00 91.19 93 VAL A C 1
ATOM 706 O O . VAL A 1 93 ? -9.608 2.028 1.387 1.00 91.19 93 VAL A O 1
ATOM 709 N N . TYR A 1 94 ? -8.919 4.142 1.706 1.00 87.56 94 TYR A N 1
ATOM 710 C CA . TYR A 1 94 ? -10.209 4.644 2.184 1.00 87.56 94 TYR A CA 1
ATOM 711 C C . TYR A 1 94 ? -11.336 4.399 1.179 1.00 87.56 94 TYR A C 1
ATOM 713 O O . TYR A 1 94 ? -12.383 3.874 1.557 1.00 87.56 94 TYR A O 1
ATOM 721 N N . LYS A 1 95 ? -11.126 4.728 -0.105 1.00 85.12 95 LYS A N 1
ATOM 722 C CA . LYS A 1 95 ? -12.108 4.468 -1.169 1.00 85.12 95 LYS A CA 1
ATOM 723 C C . LYS A 1 95 ? -12.500 2.994 -1.187 1.00 85.12 95 LYS A C 1
ATOM 725 O O . LYS A 1 95 ? -13.688 2.679 -1.171 1.00 85.12 95 LYS A O 1
ATOM 730 N N . ARG A 1 96 ? -11.511 2.098 -1.164 1.00 87.44 96 ARG A N 1
ATOM 731 C CA . ARG A 1 96 ? -11.739 0.649 -1.170 1.00 87.44 96 ARG A CA 1
ATOM 732 C C . ARG A 1 96 ? -12.468 0.179 0.094 1.00 87.44 96 ARG A C 1
ATOM 734 O O . ARG A 1 96 ? -13.394 -0.622 0.004 1.00 87.44 96 ARG A O 1
ATOM 741 N N . LEU A 1 97 ? -12.123 0.723 1.258 1.00 86.75 97 LEU A N 1
ATOM 742 C CA . LEU A 1 97 ? -12.821 0.454 2.514 1.00 86.75 97 LEU A CA 1
ATOM 743 C C . LEU A 1 97 ? -14.300 0.868 2.429 1.00 86.75 97 LEU A C 1
ATOM 745 O O . LEU A 1 97 ? -15.175 0.104 2.816 1.00 86.75 97 LEU A O 1
ATOM 749 N N . ARG A 1 98 ? -14.597 2.056 1.888 1.00 81.75 98 ARG A N 1
ATOM 750 C CA . ARG A 1 98 ? -15.966 2.591 1.744 1.00 81.75 98 ARG A CA 1
ATOM 751 C C . ARG A 1 98 ? -16.819 1.869 0.709 1.00 81.75 98 ARG A C 1
ATOM 753 O O . ARG A 1 98 ? -18.037 1.852 0.840 1.00 81.75 98 ARG A O 1
ATOM 760 N N . GLN A 1 99 ? -16.201 1.247 -0.292 1.00 82.88 99 GLN A N 1
ATOM 761 C CA . GLN A 1 99 ? -16.912 0.371 -1.226 1.00 82.88 99 GLN A CA 1
ATOM 762 C C . GLN A 1 99 ? -17.473 -0.885 -0.539 1.00 82.88 99 GLN A C 1
ATOM 764 O O . GLN A 1 99 ? -18.443 -1.451 -1.033 1.00 82.88 99 GLN A O 1
ATOM 769 N N . ASN A 1 100 ? -16.885 -1.300 0.589 1.00 79.44 100 ASN A N 1
ATOM 770 C CA . A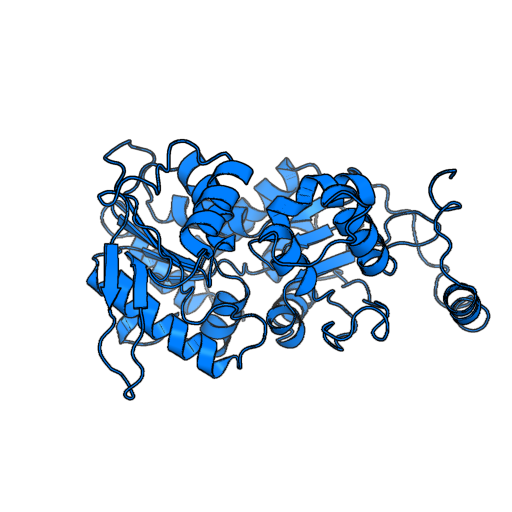SN A 1 100 ? -17.224 -2.548 1.276 1.00 79.44 100 ASN A CA 1
ATOM 771 C C . ASN A 1 100 ? -17.902 -2.328 2.641 1.00 79.44 100 ASN A C 1
ATOM 773 O O . ASN A 1 100 ? -18.695 -3.165 3.069 1.00 79.44 100 ASN A O 1
ATOM 777 N N . PHE A 1 101 ? -17.637 -1.200 3.311 1.00 81.69 101 PHE A N 1
ATOM 778 C CA . PHE A 1 101 ? -18.061 -0.956 4.692 1.00 81.69 101 PHE A CA 1
ATOM 779 C C . PHE A 1 101 ? -18.584 0.455 4.925 1.00 81.69 101 PHE A C 1
ATOM 781 O O . PHE A 1 101 ? -18.160 1.426 4.299 1.00 81.69 101 PHE A O 1
ATOM 788 N N . SER A 1 102 ? -19.445 0.565 5.932 1.00 77.31 102 SER A N 1
ATOM 789 C CA . SER A 1 102 ? -20.026 1.821 6.407 1.00 77.31 102 SER A CA 1
ATOM 790 C C . SER A 1 102 ? -19.618 2.197 7.829 1.00 77.31 102 SER A C 1
ATOM 792 O O . SER A 1 102 ? -20.085 3.210 8.325 1.00 77.31 102 SER A O 1
ATOM 794 N N . THR A 1 103 ? -18.766 1.403 8.480 1.00 79.06 103 THR A N 1
ATOM 795 C CA . THR A 1 103 ? -18.200 1.668 9.814 1.00 79.06 103 THR A CA 1
ATOM 796 C C . THR A 1 103 ? -17.630 3.083 9.926 1.00 79.06 103 THR A C 1
ATOM 798 O O . THR A 1 103 ? -17.082 3.584 8.951 1.00 79.06 103 THR A O 1
ATOM 801 N N . GLU A 1 104 ? -17.693 3.733 11.081 1.00 80.88 104 GLU A N 1
ATOM 802 C CA . GLU A 1 104 ? -17.051 5.039 11.272 1.00 80.88 104 GLU A CA 1
ATOM 803 C C . GLU A 1 104 ? -15.529 4.941 11.032 1.00 80.88 104 GLU A C 1
ATOM 805 O O . GLU A 1 104 ? -14.917 3.930 11.389 1.00 80.88 104 GLU A O 1
ATOM 810 N N . VAL A 1 105 ? -14.909 5.949 10.401 1.00 81.25 105 VAL A N 1
ATOM 811 C CA . VAL A 1 105 ? -13.459 5.951 10.127 1.00 81.25 105 VAL A CA 1
ATOM 812 C C . VAL A 1 105 ? -12.843 7.279 10.536 1.00 81.25 105 VAL A C 1
ATOM 814 O O . VAL A 1 105 ? -13.066 8.296 9.886 1.00 81.25 105 VAL A O 1
ATOM 817 N N . SER A 1 106 ? -11.975 7.241 11.541 1.00 81.12 106 SER A N 1
ATOM 818 C CA . SER A 1 106 ? -11.047 8.332 11.835 1.00 81.12 106 SER A CA 1
ATOM 819 C C . SER A 1 106 ? -9.801 8.158 10.968 1.00 81.12 106 SER A C 1
ATOM 821 O O . SER A 1 106 ? -9.021 7.232 11.201 1.00 81.12 106 SER A O 1
ATOM 823 N N . PHE A 1 107 ? -9.629 9.002 9.945 1.00 81.94 107 PHE A N 1
ATOM 824 C CA . PHE A 1 107 ? -8.502 8.913 9.017 1.00 81.94 107 PHE A CA 1
ATOM 825 C C . PHE A 1 107 ? -7.454 10.004 9.271 1.00 81.94 107 PHE A C 1
ATOM 827 O O . PHE A 1 107 ? -7.635 11.170 8.949 1.00 81.94 107 PHE A O 1
ATOM 834 N N . VAL A 1 108 ? -6.289 9.594 9.758 1.00 80.62 108 VAL A N 1
ATOM 835 C CA . VAL A 1 108 ? -5.150 10.484 9.974 1.00 80.62 108 VAL A CA 1
ATOM 836 C C . VAL A 1 108 ? -4.241 10.478 8.747 1.00 80.62 108 VAL A C 1
ATOM 838 O O . VAL A 1 108 ? -3.704 9.441 8.367 1.00 80.62 108 VAL A O 1
ATOM 841 N N . ALA A 1 109 ? -3.988 11.642 8.157 1.00 80.19 109 ALA A N 1
ATOM 842 C CA . ALA A 1 109 ? -2.881 11.801 7.215 1.00 80.19 109 ALA A CA 1
ATOM 843 C C . ALA A 1 109 ? -1.741 12.572 7.886 1.00 80.19 109 ALA A C 1
ATOM 845 O O . ALA A 1 109 ? -1.902 13.723 8.269 1.00 80.19 109 ALA A O 1
ATOM 846 N N . ASP A 1 110 ? -0.573 11.967 8.040 1.00 80.06 110 ASP A N 1
ATOM 847 C CA . ASP A 1 110 ? 0.546 12.600 8.745 1.00 80.06 110 ASP A CA 1
ATOM 848 C C . ASP A 1 110 ? 1.357 13.551 7.846 1.00 80.06 110 ASP A C 1
ATOM 850 O O . ASP A 1 110 ? 2.577 13.451 7.703 1.00 80.06 110 ASP A O 1
ATOM 854 N N . ASP A 1 111 ? 0.657 14.497 7.217 1.00 73.31 111 ASP A N 1
ATOM 855 C CA . ASP A 1 111 ? 1.228 15.377 6.198 1.00 73.31 111 ASP A CA 1
ATOM 856 C C . ASP A 1 111 ? 2.342 16.292 6.741 1.00 73.31 111 ASP A C 1
ATOM 858 O O . ASP A 1 111 ? 3.268 16.644 6.007 1.00 73.31 111 ASP A O 1
ATOM 862 N N . GLY A 1 112 ? 2.300 16.629 8.036 1.00 72.19 112 GLY A N 1
ATOM 863 C CA . GLY A 1 112 ? 3.332 17.428 8.705 1.00 72.19 112 GLY A CA 1
ATOM 864 C C . GLY A 1 112 ? 4.709 16.757 8.731 1.00 72.19 112 GLY A C 1
ATOM 865 O O . GLY A 1 112 ? 5.728 17.445 8.784 1.00 72.19 112 GLY A O 1
ATOM 866 N N . ARG A 1 113 ? 4.746 15.424 8.640 1.00 78.81 113 ARG A N 1
ATOM 867 C CA . ARG A 1 113 ? 5.966 14.625 8.488 1.00 78.81 113 ARG A CA 1
ATOM 868 C C . ARG A 1 113 ? 5.997 13.911 7.140 1.00 78.81 113 ARG A C 1
ATOM 870 O O . ARG A 1 113 ? 6.810 13.020 6.955 1.00 78.81 113 ARG A O 1
ATOM 877 N N . ALA A 1 114 ? 5.151 14.257 6.175 1.00 77.50 114 ALA A N 1
ATOM 878 C CA . ALA A 1 114 ? 5.241 13.677 4.843 1.00 77.50 114 ALA A CA 1
ATOM 879 C C . ALA A 1 114 ? 6.420 14.261 4.049 1.00 77.50 114 ALA A C 1
ATOM 881 O O . ALA A 1 114 ? 6.769 15.430 4.222 1.00 77.50 114 ALA A O 1
ATOM 882 N N . PRO A 1 115 ? 6.971 13.510 3.082 1.00 84.12 115 PRO A N 1
ATOM 883 C CA . PRO A 1 115 ? 6.751 12.084 2.844 1.00 84.12 115 PRO A CA 1
ATOM 884 C C . PRO A 1 115 ? 7.585 11.214 3.801 1.00 84.12 115 PRO A C 1
ATOM 886 O O . PRO A 1 115 ? 8.702 11.576 4.164 1.00 84.12 115 PRO A O 1
ATOM 889 N N . TYR A 1 116 ? 7.093 10.017 4.137 1.00 87.62 116 TYR A N 1
ATOM 890 C CA . TYR A 1 116 ? 7.869 9.023 4.902 1.00 87.62 116 TYR A CA 1
ATOM 891 C C . TYR A 1 116 ? 8.927 8.299 4.059 1.00 87.62 116 TYR A C 1
ATOM 893 O O . TYR A 1 116 ? 9.908 7.799 4.591 1.00 87.62 116 TYR A O 1
ATOM 901 N N . GLY A 1 117 ? 8.735 8.225 2.737 1.00 84.25 117 GLY A N 1
ATOM 902 C CA . GLY A 1 117 ? 9.617 7.495 1.814 1.00 84.25 117 GLY A CA 1
ATOM 903 C C . GLY A 1 117 ? 11.126 7.798 1.917 1.00 84.25 117 GLY A C 1
ATOM 904 O O . GLY A 1 117 ? 11.897 6.860 1.767 1.00 84.25 117 GLY A O 1
ATOM 905 N N . PRO A 1 118 ? 11.571 9.046 2.144 1.00 84.88 118 PRO A N 1
ATOM 906 C CA . PRO A 1 118 ? 12.989 9.368 2.327 1.00 84.88 118 PRO A CA 1
ATOM 907 C C . PRO A 1 118 ? 13.462 9.368 3.793 1.00 84.88 118 PRO A C 1
ATOM 909 O O . PRO A 1 118 ? 14.624 9.682 4.041 1.00 84.88 118 PRO A O 1
ATOM 912 N N . GLN A 1 119 ? 12.593 9.086 4.768 1.00 86.19 119 GLN A N 1
ATOM 913 C CA . GLN A 1 119 ? 12.939 9.194 6.189 1.00 86.19 119 GLN A CA 1
ATOM 914 C C . GLN A 1 119 ? 13.564 7.913 6.753 1.00 86.19 119 GLN A C 1
ATOM 916 O O . GLN A 1 119 ? 13.286 6.819 6.250 1.00 86.19 119 GLN A O 1
ATOM 921 N N . PRO A 1 120 ? 14.380 8.020 7.820 1.00 90.62 120 PRO A N 1
ATOM 922 C CA . PRO A 1 120 ? 14.890 6.857 8.534 1.00 90.62 120 PRO A CA 1
ATOM 923 C C . PRO A 1 120 ? 13.754 5.957 9.055 1.00 90.62 120 PRO A C 1
ATOM 925 O O . PRO A 1 120 ? 12.786 6.466 9.620 1.00 90.62 120 PRO A O 1
ATOM 928 N N . PRO A 1 121 ? 13.867 4.619 8.944 1.00 91.12 121 PRO A N 1
ATOM 929 C CA . PRO A 1 121 ? 12.834 3.701 9.431 1.00 91.12 121 PRO A CA 1
ATOM 930 C C . PRO A 1 121 ? 12.484 3.860 10.918 1.00 91.12 121 PRO A C 1
ATOM 932 O O . PRO A 1 121 ? 11.317 3.721 11.272 1.00 91.12 121 PRO A O 1
ATOM 935 N N . ALA A 1 122 ? 13.463 4.187 11.771 1.00 93.50 122 ALA A N 1
ATOM 936 C CA . ALA A 1 122 ? 13.234 4.461 13.192 1.00 93.50 122 ALA A CA 1
ATOM 937 C C . ALA A 1 122 ? 12.302 5.665 13.395 1.00 93.50 122 ALA A C 1
ATOM 939 O O . ALA A 1 122 ? 11.301 5.550 14.097 1.00 93.50 122 ALA A O 1
ATOM 940 N N . ASP A 1 123 ? 12.580 6.776 12.707 1.00 92.62 123 ASP A N 1
ATOM 941 C CA . ASP A 1 123 ? 11.777 8.000 12.783 1.00 92.62 123 ASP A CA 1
ATOM 942 C C . ASP A 1 123 ? 10.344 7.751 12.288 1.00 92.62 123 ASP A C 1
ATOM 944 O O . ASP A 1 123 ? 9.378 8.239 12.874 1.00 92.62 123 ASP A O 1
ATOM 948 N N . VAL A 1 124 ? 10.187 6.940 11.235 1.00 92.94 124 VAL A N 1
ATOM 949 C CA . VAL A 1 124 ? 8.869 6.536 10.723 1.00 92.94 124 VAL A CA 1
ATOM 950 C C . VAL A 1 124 ? 8.125 5.642 11.723 1.00 92.94 124 VAL A C 1
ATOM 952 O O . VAL A 1 124 ? 6.909 5.781 11.876 1.00 92.94 124 VAL A O 1
ATOM 955 N N . ALA A 1 125 ? 8.818 4.733 12.416 1.00 94.88 125 ALA A N 1
ATOM 956 C CA . ALA A 1 125 ? 8.219 3.907 13.463 1.00 94.88 125 ALA A CA 1
ATOM 957 C C . ALA A 1 125 ? 7.761 4.761 14.657 1.00 94.88 125 ALA A C 1
ATOM 959 O O . ALA A 1 125 ? 6.634 4.596 15.120 1.00 94.88 125 ALA A O 1
ATOM 960 N N . ASP A 1 126 ? 8.575 5.725 15.094 1.00 93.69 126 ASP A N 1
ATOM 961 C CA . ASP A 1 126 ? 8.219 6.670 16.160 1.00 93.69 126 ASP A CA 1
ATOM 962 C C . ASP A 1 126 ? 7.023 7.542 15.776 1.00 93.69 126 ASP A C 1
ATOM 964 O O . ASP A 1 126 ? 6.065 7.662 16.545 1.00 93.69 126 ASP A O 1
ATOM 968 N N . ALA A 1 127 ? 7.015 8.070 14.550 1.00 89.88 127 ALA A N 1
ATOM 969 C CA . ALA A 1 127 ? 5.877 8.819 14.036 1.00 89.88 127 ALA A CA 1
ATOM 970 C C . ALA A 1 127 ? 4.597 7.970 14.001 1.00 89.88 127 ALA A C 1
ATOM 972 O O . ALA A 1 127 ? 3.526 8.426 14.410 1.00 89.88 127 ALA A O 1
ATOM 973 N N . SER A 1 128 ? 4.719 6.705 13.593 1.00 93.69 128 SER A N 1
ATOM 974 C CA . SER A 1 128 ? 3.606 5.754 13.568 1.00 93.69 128 SER A CA 1
ATOM 975 C C . SER A 1 128 ? 3.061 5.462 14.967 1.00 93.69 128 SER A C 1
ATOM 977 O O . SER A 1 128 ? 1.843 5.436 15.137 1.00 93.69 128 SER A O 1
ATOM 979 N N . ARG A 1 129 ? 3.922 5.298 15.985 1.00 94.25 129 ARG A N 1
ATOM 980 C CA . ARG A 1 129 ? 3.492 5.121 17.386 1.00 94.25 129 ARG A CA 1
ATOM 981 C C . ARG A 1 129 ? 2.628 6.286 17.855 1.00 94.25 129 ARG A C 1
ATOM 983 O O . ARG A 1 129 ? 1.589 6.078 18.473 1.00 94.25 129 ARG A O 1
ATOM 990 N N . GLU A 1 130 ? 3.029 7.517 17.550 1.00 89.75 130 GLU A N 1
ATOM 991 C CA . GLU A 1 130 ? 2.266 8.707 17.938 1.00 89.75 130 GLU A CA 1
ATOM 992 C C . GLU A 1 130 ? 0.878 8.752 17.294 1.00 89.75 130 GLU A C 1
ATOM 994 O O . GLU A 1 130 ? -0.110 9.030 17.977 1.00 89.75 130 GLU A O 1
ATOM 999 N N . VAL A 1 131 ? 0.785 8.423 16.004 1.00 88.75 131 VAL A N 1
ATOM 1000 C CA . VAL A 1 131 ? -0.502 8.358 15.302 1.00 88.75 131 VAL A CA 1
ATOM 1001 C C . VAL A 1 131 ? -1.375 7.228 15.854 1.00 88.75 131 VAL A C 1
ATOM 1003 O O . VAL A 1 131 ? -2.566 7.428 16.092 1.00 88.75 131 VAL A O 1
ATOM 1006 N N . LEU A 1 132 ? -0.797 6.056 16.126 1.00 92.69 132 LEU A N 1
ATOM 1007 C CA . LEU A 1 132 ? -1.509 4.922 16.719 1.00 92.69 132 LEU A CA 1
ATOM 1008 C C . LEU A 1 132 ? -2.045 5.247 18.119 1.00 92.69 132 LEU A C 1
ATOM 1010 O O . LEU A 1 132 ? -3.199 4.932 18.411 1.00 92.69 132 LEU A O 1
ATOM 1014 N N . ARG A 1 133 ? -1.265 5.935 18.966 1.00 91.62 133 ARG A N 1
ATOM 1015 C CA . ARG A 1 133 ? -1.735 6.427 20.275 1.00 91.62 133 ARG A CA 1
ATOM 1016 C C . ARG A 1 133 ? -2.909 7.375 20.135 1.00 91.62 133 ARG A C 1
ATOM 1018 O O . ARG A 1 133 ? -3.874 7.265 20.889 1.00 91.62 133 ARG A O 1
ATOM 1025 N N . PHE A 1 134 ? -2.835 8.289 19.171 1.00 86.31 134 PHE A N 1
ATOM 1026 C CA . PHE A 1 134 ? -3.935 9.195 18.890 1.00 86.31 134 PHE A CA 1
ATOM 1027 C C . PHE A 1 134 ? -5.203 8.426 18.487 1.00 86.31 134 PHE A C 1
ATOM 1029 O O . PHE A 1 134 ? -6.252 8.622 19.098 1.00 86.31 134 PHE A O 1
ATOM 1036 N N . LEU A 1 135 ? -5.106 7.507 17.519 1.00 88.25 135 LEU A N 1
ATOM 1037 C CA . LEU A 1 135 ? -6.241 6.698 17.060 1.00 88.25 135 LEU A CA 1
ATOM 1038 C C . LEU A 1 135 ? -6.839 5.856 18.195 1.00 88.25 135 LEU A C 1
ATOM 1040 O O . LEU A 1 135 ? -8.061 5.807 18.345 1.00 88.25 135 LEU A O 1
ATOM 1044 N N . LYS A 1 136 ? -5.987 5.255 19.036 1.00 90.12 136 LYS A N 1
ATOM 1045 C CA . LYS A 1 136 ? -6.405 4.547 20.252 1.00 90.12 136 LYS A CA 1
ATOM 1046 C C . LYS A 1 136 ? -7.207 5.466 21.177 1.00 90.12 136 LYS A C 1
ATOM 1048 O O . LYS A 1 136 ? -8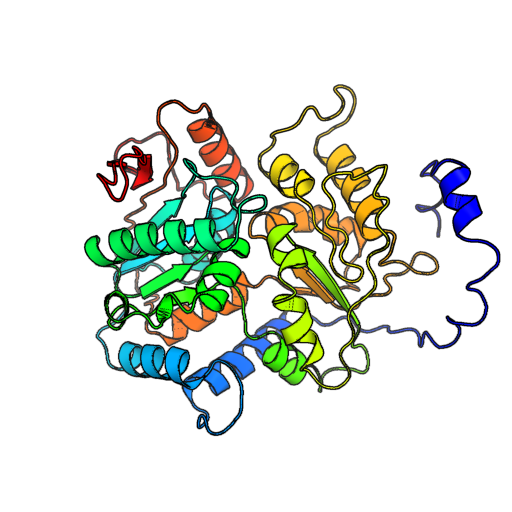.297 5.106 21.610 1.00 90.12 136 LYS A O 1
ATOM 1053 N N . GLY A 1 137 ? -6.683 6.660 21.460 1.00 86.75 137 GLY A N 1
ATOM 1054 C CA . GLY A 1 137 ? -7.340 7.665 22.300 1.00 86.75 137 GLY A CA 1
ATOM 1055 C C . GLY A 1 137 ? -8.650 8.197 21.711 1.00 86.75 137 GLY A C 1
ATOM 1056 O O . GLY A 1 137 ? -9.569 8.519 22.458 1.00 86.75 137 GLY A O 1
ATOM 1057 N N . ALA A 1 138 ? -8.769 8.225 20.382 1.00 82.19 138 ALA A N 1
ATOM 1058 C CA . ALA A 1 138 ? -9.986 8.590 19.658 1.00 82.19 138 ALA A CA 1
ATOM 1059 C C . ALA A 1 138 ? -11.052 7.472 19.632 1.00 82.19 138 ALA A C 1
ATOM 1061 O O . ALA A 1 138 ? -12.121 7.656 19.044 1.00 82.19 138 ALA A O 1
ATOM 1062 N N . GLY A 1 139 ? -10.784 6.323 20.262 1.00 87.19 139 GLY A N 1
ATOM 1063 C CA . GLY A 1 139 ? -11.726 5.210 20.380 1.00 87.19 139 GLY A CA 1
ATOM 1064 C C . GLY A 1 139 ? -11.721 4.244 19.196 1.00 87.19 139 GLY A C 1
ATOM 1065 O O . GLY A 1 139 ? -12.702 3.530 19.002 1.00 87.19 139 GLY A O 1
ATOM 1066 N N . ALA A 1 140 ? -10.652 4.212 18.393 1.00 88.38 140 ALA A N 1
ATOM 1067 C CA . ALA A 1 140 ? -10.496 3.188 17.366 1.00 88.38 140 ALA A CA 1
ATOM 1068 C C . ALA A 1 140 ? -10.498 1.788 18.003 1.00 88.38 140 ALA A C 1
ATOM 1070 O O . ALA A 1 140 ? -9.729 1.516 18.923 1.00 88.38 140 ALA A O 1
ATOM 1071 N N . GLN A 1 141 ? -11.345 0.894 17.490 1.00 89.25 141 GLN A N 1
ATOM 1072 C CA . GLN A 1 141 ? -11.381 -0.515 17.907 1.00 89.25 141 GLN A CA 1
ATOM 1073 C C . GLN A 1 141 ? -10.376 -1.367 17.120 1.00 89.25 141 GLN A C 1
ATOM 1075 O O . GLN A 1 141 ? -10.040 -2.470 17.526 1.00 89.25 141 GLN A O 1
ATOM 1080 N N . ILE A 1 142 ? -9.912 -0.844 15.986 1.00 90.25 142 ILE A N 1
ATOM 1081 C CA . ILE A 1 142 ? -8.925 -1.426 15.078 1.00 90.25 142 ILE A CA 1
ATOM 1082 C C . ILE A 1 142 ? -8.191 -0.273 14.389 1.00 90.25 142 ILE A C 1
ATOM 1084 O O . ILE A 1 142 ? -8.810 0.749 14.077 1.00 90.25 142 ILE A O 1
ATOM 1088 N N . ALA A 1 143 ? -6.890 -0.425 14.150 1.00 92.94 143 ALA A N 1
ATOM 1089 C CA . ALA A 1 143 ? -6.074 0.556 13.446 1.00 92.94 143 ALA A CA 1
ATOM 1090 C C . ALA A 1 143 ? -5.527 -0.012 12.130 1.00 92.94 143 ALA A C 1
ATOM 1092 O O . ALA A 1 143 ? -4.824 -1.017 12.123 1.00 92.94 143 ALA A O 1
ATOM 1093 N N . LEU A 1 144 ? -5.811 0.650 11.010 1.00 94.75 144 LEU A N 1
ATOM 1094 C CA . LEU A 1 144 ? -5.284 0.316 9.689 1.00 94.75 144 LEU A CA 1
ATOM 1095 C C . LEU A 1 144 ? -4.111 1.241 9.347 1.00 94.75 144 LEU A C 1
ATOM 1097 O O . LEU A 1 144 ? -4.281 2.456 9.230 1.00 94.75 144 LEU A O 1
ATOM 1101 N N . ILE A 1 145 ? -2.922 0.683 9.126 1.00 96.00 145 ILE A N 1
ATOM 1102 C CA . ILE A 1 145 ? -1.790 1.447 8.587 1.00 96.00 145 ILE A CA 1
ATOM 1103 C C . ILE A 1 145 ? -1.893 1.415 7.063 1.00 96.00 145 ILE A C 1
ATOM 1105 O O . ILE A 1 145 ? -1.455 0.466 6.417 1.00 96.00 145 ILE A O 1
ATOM 1109 N N . ALA A 1 146 ? -2.475 2.452 6.473 1.00 95.69 146 ALA A N 1
ATOM 1110 C CA . ALA A 1 146 ? -2.664 2.633 5.034 1.00 95.69 146 ALA A CA 1
ATOM 1111 C C . ALA A 1 146 ? -1.424 3.233 4.333 1.00 95.69 146 ALA A C 1
ATOM 1113 O O . ALA A 1 146 ? -1.528 3.772 3.235 1.00 95.69 146 ALA A O 1
ATOM 1114 N N . CYS A 1 147 ? -0.240 3.133 4.945 1.00 95.81 147 CYS A N 1
ATOM 1115 C CA . CYS A 1 147 ? 1.042 3.502 4.347 1.00 95.81 147 CYS A CA 1
ATOM 1116 C C . CYS A 1 147 ? 1.943 2.271 4.229 1.00 95.81 147 CYS A C 1
ATOM 1118 O O . CYS A 1 147 ? 2.224 1.613 5.233 1.00 95.81 147 CYS A O 1
ATOM 1120 N N . ASN A 1 148 ? 2.462 1.990 3.030 1.00 95.31 148 ASN A N 1
ATOM 1121 C CA . ASN A 1 148 ? 3.407 0.886 2.822 1.00 95.31 148 ASN A CA 1
ATOM 1122 C C . ASN A 1 148 ? 4.714 1.128 3.599 1.00 95.31 148 ASN A C 1
ATOM 1124 O O . ASN A 1 148 ? 5.147 0.263 4.355 1.00 95.31 148 ASN A O 1
ATOM 1128 N N . THR A 1 149 ? 5.287 2.333 3.496 1.00 94.50 149 THR A N 1
ATOM 1129 C CA . THR A 1 149 ? 6.516 2.699 4.217 1.00 94.50 149 THR A CA 1
ATOM 1130 C C . THR A 1 149 ? 6.334 2.596 5.737 1.00 94.50 149 THR A C 1
ATOM 1132 O O . THR A 1 149 ? 7.174 2.001 6.409 1.00 94.50 149 THR A O 1
ATOM 1135 N N . ALA A 1 150 ? 5.222 3.110 6.284 1.00 95.31 150 ALA A N 1
ATOM 1136 C CA . ALA A 1 150 ? 4.949 3.010 7.721 1.00 95.31 150 ALA A CA 1
ATOM 1137 C C . ALA A 1 150 ? 4.695 1.565 8.162 1.00 95.31 150 ALA A C 1
ATOM 1139 O O . ALA A 1 150 ? 5.150 1.158 9.223 1.00 95.31 150 ALA A O 1
ATOM 1140 N N . SER A 1 151 ? 4.020 0.760 7.337 1.00 95.12 151 SER A N 1
ATOM 1141 C CA . SER A 1 151 ? 3.812 -0.664 7.616 1.00 95.12 151 SER A CA 1
ATOM 1142 C C . SER A 1 151 ? 5.135 -1.412 7.742 1.00 95.12 151 SER A C 1
ATOM 1144 O O . SER A 1 151 ? 5.329 -2.172 8.681 1.00 95.12 151 SER A O 1
ATOM 1146 N N . ILE A 1 152 ? 6.077 -1.167 6.829 1.00 93.12 152 ILE A N 1
ATOM 1147 C CA . ILE A 1 152 ? 7.402 -1.784 6.906 1.00 93.12 152 ILE A CA 1
ATOM 1148 C C . ILE A 1 152 ? 8.162 -1.339 8.156 1.00 93.12 152 ILE A C 1
ATOM 1150 O O . ILE A 1 152 ? 8.731 -2.183 8.844 1.00 93.12 152 ILE A O 1
ATOM 1154 N N . ALA A 1 153 ? 8.151 -0.043 8.474 1.00 94.19 153 ALA A N 1
ATOM 1155 C CA . ALA A 1 153 ? 8.809 0.473 9.669 1.00 94.19 153 ALA A CA 1
ATOM 1156 C C . ALA A 1 153 ? 8.192 -0.107 10.954 1.00 94.19 153 ALA A C 1
ATOM 1158 O O . ALA A 1 153 ? 8.896 -0.657 11.791 1.00 94.19 153 ALA A O 1
ATOM 1159 N N . THR A 1 154 ? 6.870 -0.062 11.097 1.00 94.06 154 THR A N 1
ATOM 1160 C CA . THR A 1 154 ? 6.178 -0.586 12.287 1.00 94.06 154 THR A CA 1
ATOM 1161 C C . THR A 1 154 ? 6.394 -2.082 12.492 1.00 94.06 154 THR A C 1
ATOM 1163 O O . THR A 1 154 ? 6.600 -2.497 13.629 1.00 94.06 154 THR A O 1
ATOM 1166 N N . ILE A 1 155 ? 6.426 -2.876 11.414 1.00 90.56 155 ILE A N 1
ATOM 1167 C CA . ILE A 1 155 ? 6.789 -4.299 11.479 1.00 90.56 155 ILE A CA 1
ATOM 1168 C C . ILE A 1 155 ? 8.249 -4.463 11.921 1.00 90.56 155 ILE A C 1
ATOM 1170 O O . ILE A 1 155 ? 8.524 -5.239 12.826 1.00 90.56 155 ILE A O 1
ATOM 1174 N N . ALA A 1 156 ? 9.190 -3.732 11.315 1.00 90.62 156 ALA A N 1
ATOM 1175 C CA . ALA A 1 156 ? 10.618 -3.868 11.621 1.00 90.62 156 ALA A CA 1
ATOM 1176 C C . ALA A 1 156 ? 10.973 -3.495 13.072 1.00 90.62 156 ALA A C 1
ATOM 1178 O O . ALA A 1 156 ? 11.940 -4.019 13.621 1.00 90.62 156 ALA A O 1
ATOM 1179 N N . TYR A 1 157 ? 10.196 -2.598 13.683 1.00 93.88 157 TYR A N 1
ATOM 1180 C CA . TYR A 1 157 ? 10.384 -2.136 15.059 1.00 93.88 157 TYR A CA 1
ATOM 1181 C C . TYR A 1 157 ? 9.377 -2.745 16.047 1.00 93.88 157 TYR A C 1
ATOM 1183 O O . TYR A 1 157 ? 9.304 -2.271 17.178 1.00 93.88 157 TYR A O 1
ATOM 1191 N N . ASN A 1 158 ? 8.623 -3.776 15.641 1.00 91.19 158 ASN A N 1
ATOM 1192 C CA . ASN A 1 158 ? 7.642 -4.492 16.468 1.00 91.19 158 ASN A CA 1
ATOM 1193 C C . ASN A 1 158 ? 6.641 -3.568 17.185 1.00 91.19 158 ASN A C 1
ATOM 1195 O O . ASN A 1 158 ? 6.237 -3.832 18.313 1.00 91.19 158 ASN A O 1
ATOM 1199 N N . VAL A 1 159 ? 6.225 -2.479 16.529 1.00 92.31 159 VAL A N 1
ATOM 1200 C CA . VAL A 1 159 ? 5.350 -1.465 17.142 1.00 92.31 159 VAL A CA 1
ATOM 1201 C C . VAL A 1 159 ? 4.038 -2.082 17.614 1.00 92.31 159 VAL A C 1
ATOM 1203 O O . VAL A 1 159 ? 3.566 -1.766 18.697 1.00 92.31 159 VAL A O 1
ATOM 1206 N N . ALA A 1 160 ? 3.458 -2.998 16.835 1.00 87.56 160 ALA A N 1
ATOM 1207 C CA . ALA A 1 160 ? 2.204 -3.652 17.200 1.00 87.56 160 ALA A CA 1
ATOM 1208 C C . ALA A 1 160 ? 2.310 -4.532 18.460 1.00 87.56 160 ALA A C 1
ATOM 1210 O O . ALA A 1 160 ? 1.288 -4.805 19.084 1.00 87.56 160 ALA A O 1
ATOM 1211 N N . ASP A 1 161 ? 3.519 -4.950 18.841 1.00 86.56 161 ASP A N 1
ATOM 1212 C CA . ASP A 1 161 ? 3.758 -5.865 19.961 1.00 86.56 161 ASP A CA 1
ATOM 1213 C C . ASP A 1 161 ? 3.972 -5.128 21.289 1.00 86.56 161 ASP A C 1
ATOM 1215 O O . ASP A 1 161 ? 4.080 -5.753 22.347 1.00 86.56 161 ASP A O 1
ATOM 1219 N N . GLU A 1 162 ? 4.039 -3.797 21.253 1.00 91.00 162 GLU A N 1
ATOM 1220 C CA . GLU A 1 162 ? 4.205 -2.975 22.443 1.00 91.00 162 GLU A CA 1
ATOM 1221 C C . GLU A 1 162 ? 2.965 -3.067 23.343 1.00 91.00 162 GLU A C 1
ATOM 1223 O O . GLU A 1 162 ? 1.822 -3.053 22.882 1.00 91.00 162 GLU A O 1
ATOM 1228 N N . GLU A 1 163 ? 3.186 -3.121 24.660 1.00 90.06 163 GLU A N 1
ATOM 1229 C CA . GLU A 1 163 ? 2.119 -3.262 25.661 1.00 90.06 163 GLU A CA 1
ATOM 1230 C C . GLU A 1 163 ? 1.053 -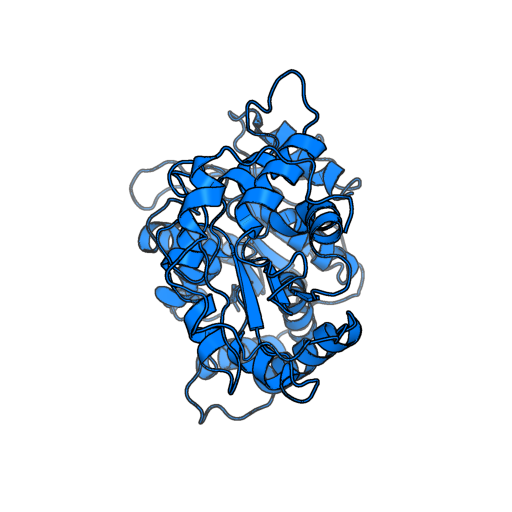2.162 25.531 1.00 90.06 163 GLU A C 1
ATOM 1232 O O . GLU A 1 163 ? -0.143 -2.415 25.700 1.00 90.06 163 GLU A O 1
ATOM 1237 N N . GLU A 1 164 ? 1.459 -0.949 25.135 1.00 91.56 164 GLU A N 1
ATOM 1238 C CA . GLU A 1 164 ? 0.534 0.159 24.910 1.00 91.56 164 GLU A CA 1
ATOM 1239 C C . GLU A 1 164 ? -0.473 -0.099 23.774 1.00 91.56 164 GLU A C 1
ATOM 1241 O O . GLU A 1 164 ? -1.539 0.518 23.769 1.00 91.56 164 GLU A O 1
ATOM 1246 N N . PHE A 1 165 ? -0.222 -1.046 22.868 1.00 90.25 165 PHE A N 1
ATOM 1247 C CA . PHE A 1 165 ? -1.127 -1.411 21.774 1.00 90.25 165 PHE A CA 1
ATOM 1248 C C . PHE A 1 165 ? -1.747 -2.809 21.917 1.00 90.25 165 PHE A C 1
ATOM 1250 O O . PHE A 1 165 ? -2.512 -3.219 21.053 1.00 90.25 165 PHE A O 1
ATOM 1257 N N . ALA A 1 166 ? -1.544 -3.515 23.035 1.00 83.88 166 ALA A N 1
ATOM 1258 C CA . ALA A 1 166 ? -2.037 -4.888 23.236 1.00 83.88 166 ALA A CA 1
ATOM 1259 C C . ALA A 1 166 ? -3.576 -5.072 23.131 1.00 83.88 166 ALA A C 1
ATOM 1261 O O . ALA A 1 166 ? -4.076 -6.191 22.956 1.00 83.88 166 ALA A O 1
ATOM 1262 N N . GLU A 1 167 ? -4.343 -3.988 23.266 1.00 83.12 167 GLU A N 1
ATOM 1263 C CA . GLU A 1 167 ? -5.809 -3.955 23.114 1.00 83.12 167 GLU A CA 1
ATOM 1264 C C . GLU A 1 167 ? -6.276 -3.378 21.768 1.00 83.12 167 GLU A C 1
ATOM 1266 O O . GLU A 1 167 ? -7.469 -3.421 21.481 1.00 83.12 167 GLU A O 1
ATOM 1271 N N . LEU A 1 168 ? -5.365 -2.823 20.962 1.00 87.69 168 LEU A N 1
ATOM 1272 C CA . LEU A 1 168 ? -5.660 -2.217 19.666 1.00 87.69 168 LEU A CA 1
ATOM 1273 C C . LEU A 1 168 ? -5.064 -3.095 18.556 1.00 87.69 168 LEU A C 1
ATOM 1275 O O . LEU A 1 168 ? -3.858 -3.050 18.332 1.00 87.69 168 LEU A O 1
ATOM 1279 N N . PRO A 1 169 ? -5.880 -3.871 17.830 1.00 87.69 169 PRO A N 1
ATOM 1280 C CA . PRO A 1 169 ? -5.424 -4.624 16.670 1.00 87.69 169 PRO A CA 1
ATOM 1281 C C . PRO A 1 169 ? -4.890 -3.663 15.606 1.00 87.69 169 PRO A C 1
ATOM 1283 O O . PRO A 1 169 ? -5.596 -2.742 15.184 1.00 87.69 169 PRO A O 1
ATOM 1286 N N . ILE A 1 170 ? -3.648 -3.877 15.173 1.00 90.62 170 ILE A N 1
ATOM 1287 C CA . ILE A 1 170 ? -2.973 -3.030 14.185 1.00 90.62 170 ILE A CA 1
ATOM 1288 C C . ILE A 1 170 ? -2.761 -3.832 12.906 1.00 90.62 170 ILE A C 1
ATOM 1290 O O . ILE A 1 170 ? -2.076 -4.852 12.895 1.00 90.62 170 ILE A O 1
ATOM 1294 N N . LEU A 1 171 ? -3.342 -3.359 11.806 1.00 91.25 171 LEU A N 1
ATOM 1295 C CA . LEU A 1 171 ? -3.279 -4.011 10.506 1.00 91.25 171 LEU A CA 1
ATOM 1296 C C . LEU A 1 171 ? -2.405 -3.190 9.561 1.00 91.25 171 LEU A C 1
ATOM 1298 O O . LEU A 1 171 ? -2.887 -2.210 8.978 1.00 91.25 171 LEU A O 1
ATOM 1302 N N . PRO A 1 172 ? -1.138 -3.576 9.359 1.00 93.31 172 PRO A N 1
ATOM 1303 C CA . PRO A 1 172 ? -0.326 -3.003 8.300 1.00 93.31 172 PRO A CA 1
ATOM 1304 C C . PRO A 1 172 ? -0.883 -3.350 6.916 1.00 93.31 172 PRO A C 1
ATOM 1306 O O . PRO A 1 172 ? -1.342 -4.469 6.690 1.00 93.31 172 PRO A O 1
ATOM 1309 N N . ILE A 1 173 ? -0.806 -2.415 5.961 1.00 94.19 173 ILE A N 1
ATOM 1310 C CA . ILE A 1 173 ? -1.175 -2.698 4.564 1.00 94.19 173 ILE A CA 1
ATOM 1311 C C . ILE A 1 173 ? -0.210 -3.698 3.922 1.00 94.19 173 ILE A C 1
ATOM 1313 O O . ILE A 1 173 ? -0.589 -4.386 2.987 1.00 94.19 173 ILE A O 1
ATOM 1317 N N . ALA A 1 174 ? 1.023 -3.803 4.430 1.00 91.44 174 ALA A N 1
ATOM 1318 C CA . ALA A 1 174 ? 2.023 -4.759 3.963 1.00 91.44 174 ALA A CA 1
ATOM 1319 C C . ALA A 1 174 ? 1.589 -6.219 4.235 1.00 91.44 174 ALA A C 1
ATOM 1321 O O . ALA A 1 174 ? 1.674 -6.669 5.383 1.00 91.44 174 ALA A O 1
ATOM 1322 N N . PRO A 1 175 ? 1.196 -6.998 3.208 1.00 87.62 175 PRO A N 1
ATOM 1323 C CA . PRO A 1 175 ? 0.687 -8.350 3.403 1.00 87.62 175 PRO A CA 1
ATOM 1324 C C . PRO A 1 175 ? 1.818 -9.371 3.643 1.00 87.62 175 PRO A C 1
ATOM 1326 O O . PRO A 1 175 ? 3.009 -9.080 3.434 1.00 87.62 175 PRO A O 1
ATOM 1329 N N . PRO A 1 176 ? 1.486 -10.607 4.055 1.00 87.94 176 PRO A N 1
ATOM 1330 C CA . PRO A 1 176 ? 2.414 -11.734 4.025 1.00 87.94 176 PRO A CA 1
ATOM 1331 C C . PRO A 1 176 ? 2.581 -12.246 2.581 1.00 87.94 176 PRO A C 1
ATOM 1333 O O . PRO A 1 176 ? 1.988 -13.247 2.187 1.00 87.94 176 PRO A O 1
ATOM 1336 N N . TYR A 1 177 ? 3.384 -11.547 1.766 1.00 90.62 177 TYR A N 1
ATOM 1337 C CA . TYR A 1 177 ? 3.551 -11.896 0.345 1.00 90.62 177 TYR A CA 1
ATOM 1338 C C . TYR A 1 177 ? 4.005 -13.340 0.097 1.00 90.62 177 TYR A C 1
ATOM 1340 O O . TYR A 1 177 ? 3.609 -13.899 -0.918 1.00 90.62 177 TYR A O 1
ATOM 1348 N N . GLY A 1 178 ? 4.776 -13.950 1.003 1.00 89.50 178 GLY A N 1
ATOM 1349 C CA . GLY A 1 178 ? 5.177 -15.355 0.884 1.00 89.50 178 GLY A CA 1
ATOM 1350 C C . GLY A 1 178 ? 3.965 -16.277 0.781 1.00 89.50 178 GLY A C 1
ATOM 1351 O O . GLY A 1 178 ? 3.756 -16.912 -0.248 1.00 89.50 178 GLY A O 1
ATOM 1352 N N . SER A 1 179 ? 3.084 -16.228 1.783 1.00 88.25 179 SER A N 1
ATOM 1353 C CA . SER A 1 179 ? 1.834 -16.997 1.799 1.00 88.25 179 SER A CA 1
ATOM 1354 C C . SER A 1 179 ? 0.919 -16.661 0.617 1.00 88.25 179 SER A C 1
ATOM 1356 O O . SER A 1 179 ? 0.269 -17.549 0.073 1.00 88.25 179 SER A O 1
ATOM 1358 N N . PHE A 1 180 ? 0.878 -15.396 0.183 1.00 90.06 180 PHE A N 1
ATOM 1359 C CA . PHE A 1 180 ? 0.107 -14.996 -0.999 1.00 90.06 180 PHE A CA 1
ATOM 1360 C C . PHE A 1 180 ? 0.619 -15.655 -2.281 1.00 90.06 180 PHE A C 1
ATOM 1362 O O . PHE A 1 180 ? -0.166 -16.211 -3.048 1.00 90.06 180 PHE A O 1
ATOM 1369 N N . PHE A 1 181 ? 1.931 -15.630 -2.515 1.00 89.19 181 PHE A N 1
ATOM 1370 C CA . PHE A 1 181 ? 2.513 -16.241 -3.704 1.00 89.19 181 PHE A CA 1
ATOM 1371 C C . PHE A 1 181 ? 2.502 -17.773 -3.637 1.00 89.19 181 PHE A C 1
ATOM 1373 O O . PHE A 1 181 ? 2.241 -18.411 -4.652 1.00 89.19 181 PHE A O 1
ATOM 1380 N N . GLU A 1 182 ? 2.649 -18.382 -2.460 1.00 87.38 182 GLU A N 1
ATOM 1381 C CA . GLU A 1 182 ? 2.395 -19.818 -2.264 1.00 87.38 182 GLU A CA 1
ATOM 1382 C C . GLU A 1 182 ? 0.951 -20.190 -2.613 1.00 87.38 182 GLU A C 1
ATOM 1384 O O . GLU A 1 182 ? 0.715 -21.145 -3.358 1.00 87.38 182 GLU A O 1
ATOM 1389 N N . ALA A 1 183 ? -0.021 -19.396 -2.150 1.00 85.69 183 ALA A N 1
ATOM 1390 C CA . ALA A 1 183 ? -1.425 -19.566 -2.501 1.00 85.69 183 ALA A CA 1
ATOM 1391 C C . ALA A 1 183 ? -1.682 -19.359 -4.002 1.00 85.69 183 ALA A C 1
ATOM 1393 O O . ALA A 1 183 ? -2.631 -19.928 -4.521 1.00 85.69 183 ALA A O 1
ATOM 1394 N N . LEU A 1 184 ? -0.841 -18.614 -4.727 1.00 84.19 184 LEU A N 1
ATOM 1395 C CA . LEU A 1 184 ? -0.884 -18.512 -6.193 1.00 84.19 184 LEU A CA 1
ATOM 1396 C C . LEU A 1 184 ? -0.121 -19.640 -6.908 1.00 84.19 184 LEU A C 1
ATOM 1398 O O . LEU A 1 184 ? -0.356 -19.877 -8.092 1.00 84.19 184 LEU A O 1
ATOM 1402 N N . GLY A 1 185 ? 0.799 -20.335 -6.234 1.00 72.62 185 GLY A N 1
ATOM 1403 C CA . GLY A 1 185 ? 1.772 -21.246 -6.850 1.00 72.62 185 GLY A CA 1
ATOM 1404 C C . GLY A 1 185 ? 1.165 -22.441 -7.593 1.00 72.62 185 GLY A C 1
ATOM 1405 O O . GLY A 1 185 ? 1.817 -23.013 -8.471 1.00 72.62 185 GLY A O 1
ATOM 1406 N N . HIS A 1 186 ? -0.089 -22.784 -7.284 1.00 69.88 186 HIS A N 1
ATOM 1407 C CA . HIS A 1 186 ? -0.861 -23.830 -7.958 1.00 69.88 186 HIS A CA 1
ATOM 1408 C C . HIS A 1 186 ? -1.508 -23.370 -9.277 1.00 69.88 186 HIS A C 1
ATOM 1410 O O . HIS A 1 186 ? -1.955 -24.207 -10.058 1.00 69.88 186 HIS A O 1
ATOM 1416 N N . LEU A 1 187 ? -1.549 -22.061 -9.545 1.00 64.88 187 LEU A N 1
ATOM 1417 C CA . LEU A 1 187 ? -2.287 -21.482 -10.670 1.00 64.88 187 LEU A CA 1
ATOM 1418 C C . LEU A 1 187 ? -1.452 -21.297 -11.941 1.00 64.88 187 LEU A C 1
ATOM 1420 O O . LEU A 1 187 ? -2.002 -20.899 -12.961 1.00 64.88 187 LEU A O 1
ATOM 1424 N N . GLY A 1 188 ? -0.149 -21.599 -11.940 1.00 60.47 188 GLY A N 1
ATOM 1425 C CA . GLY A 1 188 ? 0.629 -21.560 -13.179 1.00 60.47 188 GLY A CA 1
ATOM 1426 C C . GLY A 1 188 ? 2.139 -21.743 -13.034 1.00 60.47 188 GLY A C 1
ATOM 1427 O O . GLY A 1 188 ? 2.709 -21.753 -11.945 1.00 60.47 188 GLY A O 1
ATOM 1428 N N . SER A 1 189 ? 2.810 -21.854 -14.184 1.00 64.44 189 SER A N 1
ATOM 1429 C CA . SER A 1 189 ? 4.272 -21.984 -14.308 1.00 64.44 189 SER A CA 1
ATOM 1430 C C . SER A 1 189 ? 5.023 -20.646 -14.240 1.00 64.44 189 SER A C 1
ATOM 1432 O O . SER A 1 189 ? 6.248 -20.609 -14.329 1.00 64.44 189 SER A O 1
ATOM 1434 N N . CYS A 1 190 ? 4.295 -19.538 -14.131 1.00 68.06 190 CYS A N 1
ATOM 1435 C CA . CYS A 1 190 ? 4.802 -18.184 -14.287 1.00 68.06 190 CYS A CA 1
ATOM 1436 C C . CYS A 1 190 ? 4.987 -17.520 -12.922 1.00 68.06 190 CYS A C 1
ATOM 1438 O O . CYS A 1 190 ? 4.012 -17.191 -12.254 1.00 68.06 190 CYS A O 1
ATOM 1440 N N . ARG A 1 191 ? 6.244 -17.364 -12.493 1.00 84.94 191 ARG A N 1
ATOM 1441 C CA . ARG A 1 191 ? 6.597 -17.030 -11.104 1.00 84.94 191 ARG A CA 1
ATOM 1442 C C . ARG A 1 191 ? 7.574 -15.850 -10.992 1.00 84.94 191 ARG A C 1
ATOM 1444 O O . ARG A 1 191 ? 8.407 -15.806 -10.089 1.00 84.94 191 ARG A O 1
ATOM 1451 N N . LYS A 1 192 ? 7.516 -14.904 -11.941 1.00 91.94 192 LYS A N 1
ATOM 1452 C CA . LYS A 1 192 ? 8.346 -13.684 -11.933 1.00 91.94 192 LYS A CA 1
ATOM 1453 C C . LYS A 1 192 ? 7.561 -12.472 -11.438 1.00 91.94 192 LYS A C 1
ATOM 1455 O O . LYS A 1 192 ? 6.545 -12.101 -12.030 1.00 91.94 192 LYS A O 1
ATOM 1460 N N . VAL A 1 193 ? 8.068 -11.831 -10.391 1.00 94.69 193 VAL A N 1
ATOM 1461 C CA . VAL A 1 193 ? 7.436 -10.694 -9.711 1.00 94.69 193 VAL A CA 1
ATOM 1462 C C . VAL A 1 193 ? 8.253 -9.424 -9.937 1.00 94.69 193 VAL A C 1
ATOM 1464 O O . VAL A 1 193 ? 9.453 -9.396 -9.687 1.00 94.69 193 VAL A O 1
ATOM 1467 N N . GLY A 1 194 ? 7.606 -8.362 -10.404 1.00 96.31 194 GLY A N 1
ATOM 1468 C CA . GLY A 1 194 ? 8.113 -6.996 -10.355 1.00 96.31 194 GLY A CA 1
ATOM 1469 C C . GLY A 1 194 ? 7.619 -6.291 -9.093 1.00 96.31 194 GLY A C 1
ATOM 1470 O O . GLY A 1 194 ? 6.480 -6.486 -8.664 1.00 96.31 194 GLY A O 1
ATOM 1471 N N . ILE A 1 195 ? 8.463 -5.447 -8.505 1.00 97.44 195 ILE A N 1
ATOM 1472 C CA . ILE A 1 195 ? 8.123 -4.658 -7.320 1.00 97.44 195 ILE A CA 1
ATOM 1473 C C . ILE A 1 195 ? 8.284 -3.189 -7.671 1.00 97.44 195 ILE A C 1
ATOM 1475 O O . ILE A 1 195 ? 9.362 -2.756 -8.077 1.00 97.44 195 ILE A O 1
ATOM 1479 N N . PHE A 1 196 ? 7.212 -2.428 -7.492 1.00 96.50 196 PHE A N 1
ATOM 1480 C CA . PHE A 1 196 ? 7.173 -0.995 -7.726 1.00 96.50 196 PHE A CA 1
ATOM 1481 C C . PHE A 1 196 ? 6.727 -0.311 -6.435 1.00 96.50 196 PHE A C 1
ATOM 1483 O O . PHE A 1 196 ? 5.573 -0.438 -6.031 1.00 96.50 196 PHE A O 1
ATOM 1490 N N . ALA A 1 197 ? 7.647 0.361 -5.740 1.00 95.19 197 ALA A N 1
ATOM 1491 C CA . ALA A 1 197 ? 7.408 0.885 -4.392 1.00 95.19 197 ALA A CA 1
ATOM 1492 C C . ALA A 1 197 ? 8.093 2.243 -4.145 1.00 95.19 197 ALA A C 1
ATOM 1494 O O . ALA A 1 197 ? 8.678 2.844 -5.045 1.00 95.19 197 ALA A O 1
ATOM 1495 N N . THR A 1 198 ? 8.010 2.753 -2.914 1.00 91.81 198 THR A N 1
ATOM 1496 C CA . THR A 1 198 ? 8.859 3.872 -2.468 1.00 91.81 198 THR A CA 1
ATOM 1497 C C . THR A 1 198 ? 10.298 3.403 -2.244 1.00 91.81 198 THR A C 1
ATOM 1499 O O . THR A 1 198 ? 10.538 2.226 -1.968 1.00 91.81 198 THR A O 1
ATOM 1502 N N . ASP A 1 199 ? 11.257 4.327 -2.296 1.00 90.31 199 ASP A N 1
ATOM 1503 C CA . ASP A 1 199 ? 12.674 4.011 -2.092 1.00 90.31 199 ASP A CA 1
ATOM 1504 C C . ASP A 1 199 ? 12.963 3.410 -0.706 1.00 90.31 199 ASP A C 1
ATOM 1506 O O . ASP A 1 199 ? 13.689 2.420 -0.628 1.00 90.31 199 ASP A O 1
ATOM 1510 N N . ALA A 1 200 ? 12.335 3.894 0.377 1.00 88.75 200 ALA A N 1
ATOM 1511 C CA . ALA A 1 200 ? 12.417 3.236 1.690 1.00 88.75 200 ALA A CA 1
ATOM 1512 C C . ALA A 1 200 ? 11.856 1.806 1.686 1.00 88.75 200 ALA A C 1
ATOM 1514 O O . ALA A 1 200 ? 12.486 0.903 2.239 1.00 88.75 200 ALA A O 1
ATOM 1515 N N . THR A 1 201 ? 10.702 1.572 1.048 1.00 91.81 201 THR A N 1
ATOM 1516 C CA . THR A 1 201 ? 10.115 0.222 0.972 1.00 91.81 201 THR A CA 1
ATOM 1517 C C . THR A 1 201 ? 11.062 -0.726 0.244 1.00 91.81 201 THR A C 1
ATOM 1519 O O . THR A 1 201 ? 11.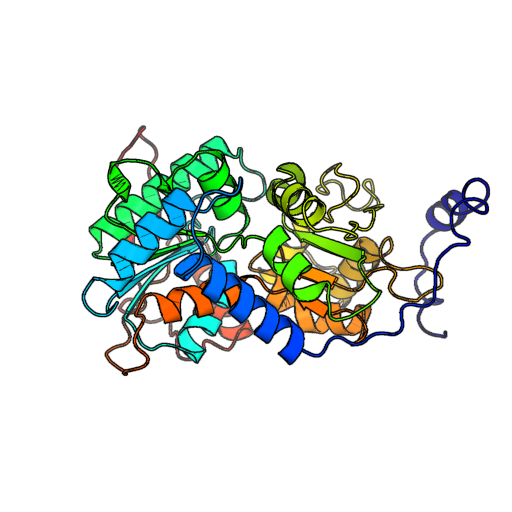366 -1.799 0.759 1.00 91.81 201 THR A O 1
ATOM 1522 N N . CYS A 1 202 ? 11.603 -0.313 -0.902 1.00 93.31 202 CYS A N 1
ATOM 1523 C CA . CYS A 1 202 ? 12.592 -1.104 -1.625 1.00 93.31 202 CYS A CA 1
ATOM 1524 C C . CYS A 1 202 ? 13.875 -1.327 -0.804 1.00 93.31 202 CYS A C 1
ATOM 1526 O O . CYS A 1 202 ? 14.350 -2.460 -0.723 1.00 93.31 202 CYS A O 1
ATOM 1528 N N . SER A 1 203 ? 14.412 -0.279 -0.167 1.00 91.44 203 SER A N 1
ATOM 1529 C CA . SER A 1 203 ? 15.650 -0.340 0.630 1.00 91.44 203 SER A CA 1
ATOM 1530 C C . SER A 1 203 ? 15.549 -1.318 1.797 1.00 91.44 203 SER A C 1
ATOM 1532 O O . SER A 1 203 ? 16.526 -1.980 2.129 1.00 91.44 203 SER A O 1
ATOM 1534 N N . SER A 1 204 ? 14.361 -1.437 2.399 1.00 91.00 204 SER A N 1
ATOM 1535 C CA . SER A 1 204 ? 14.115 -2.328 3.537 1.00 91.00 204 SER A CA 1
ATOM 1536 C C . SER A 1 204 ? 14.252 -3.821 3.218 1.00 91.00 204 SER A C 1
ATOM 1538 O O . SER A 1 204 ? 14.342 -4.629 4.136 1.00 91.00 204 SER A O 1
ATOM 1540 N N . GLN A 1 205 ? 14.195 -4.201 1.934 1.00 93.12 205 GLN A N 1
ATOM 1541 C CA . GLN A 1 205 ? 14.098 -5.591 1.470 1.00 93.12 205 GLN A CA 1
ATOM 1542 C C . GLN A 1 205 ? 12.885 -6.372 2.010 1.00 93.12 205 GLN A C 1
ATOM 1544 O O . GLN A 1 205 ? 12.781 -7.578 1.794 1.00 93.12 205 GLN A O 1
ATOM 1549 N N . ALA A 1 206 ? 11.935 -5.725 2.692 1.00 90.44 206 ALA A N 1
ATOM 1550 C CA . ALA A 1 206 ? 10.866 -6.430 3.389 1.00 90.44 206 ALA A CA 1
ATOM 1551 C C . ALA A 1 206 ? 9.914 -7.161 2.432 1.00 90.44 206 ALA A C 1
ATOM 1553 O O . ALA A 1 206 ? 9.504 -8.287 2.711 1.00 90.44 206 ALA A O 1
ATOM 1554 N N . TYR A 1 207 ? 9.574 -6.555 1.289 1.00 94.25 207 TYR A N 1
ATOM 1555 C CA . TYR A 1 207 ? 8.758 -7.227 0.271 1.00 94.25 207 TYR A CA 1
ATOM 1556 C C . TYR A 1 207 ? 9.567 -8.310 -0.427 1.00 94.25 207 TYR A C 1
ATOM 1558 O O . TYR A 1 207 ? 9.079 -9.424 -0.588 1.00 94.25 207 TYR A O 1
ATOM 1566 N N . GLN A 1 208 ? 10.822 -8.015 -0.760 1.00 94.88 208 GLN A N 1
ATOM 1567 C CA . GLN A 1 208 ? 11.719 -8.945 -1.427 1.00 94.88 208 GLN A CA 1
ATOM 1568 C C . GLN A 1 208 ? 11.891 -10.236 -0.628 1.00 94.88 208 GLN A C 1
ATOM 1570 O O . GLN A 1 208 ? 11.650 -11.317 -1.156 1.00 94.88 208 GLN A O 1
ATOM 1575 N N . ASN A 1 209 ? 12.223 -10.123 0.657 1.00 93.06 209 ASN A N 1
ATOM 1576 C CA . ASN A 1 209 ? 12.445 -11.267 1.534 1.00 93.06 209 ASN A CA 1
ATOM 1577 C C . ASN A 1 209 ? 11.184 -12.129 1.674 1.00 93.06 209 ASN A C 1
ATOM 1579 O O . ASN A 1 209 ? 11.273 -13.351 1.597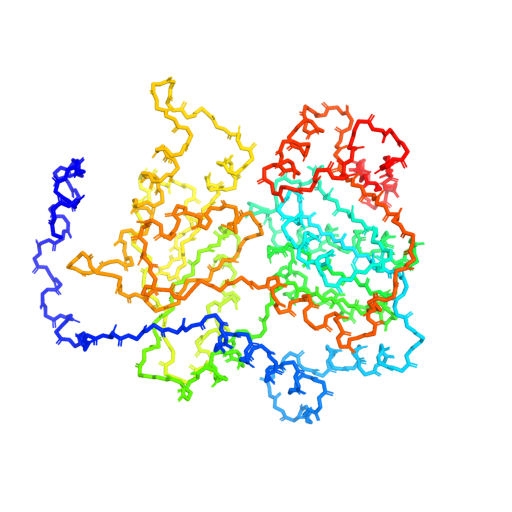 1.00 93.06 209 ASN A O 1
ATOM 1583 N N . LYS A 1 210 ? 10.003 -11.507 1.813 1.00 90.94 210 LYS A N 1
ATOM 1584 C CA . LYS A 1 210 ? 8.726 -12.236 1.884 1.00 90.94 210 LYS A CA 1
ATOM 1585 C C . LYS A 1 210 ? 8.370 -12.926 0.569 1.00 90.94 210 LYS A C 1
ATOM 1587 O O . LYS A 1 210 ? 7.823 -14.012 0.591 1.00 90.94 210 LYS A O 1
ATOM 1592 N N . ILE A 1 211 ? 8.644 -12.312 -0.579 1.00 92.75 211 ILE A N 1
ATOM 1593 C CA . ILE A 1 211 ? 8.356 -12.930 -1.883 1.00 92.75 211 ILE A CA 1
ATOM 1594 C C . ILE A 1 211 ? 9.294 -14.113 -2.130 1.00 92.75 211 ILE A C 1
ATOM 1596 O O . ILE A 1 211 ? 8.853 -15.151 -2.609 1.00 92.75 211 ILE A O 1
ATOM 1600 N N . LEU A 1 212 ? 10.576 -13.967 -1.784 1.00 92.56 212 LEU A N 1
ATOM 1601 C CA . LEU A 1 212 ? 11.590 -15.007 -1.970 1.00 92.56 212 LEU A CA 1
ATOM 1602 C C . LEU A 1 212 ? 11.418 -16.205 -1.028 1.00 92.56 212 LEU A C 1
ATOM 1604 O O . LEU A 1 212 ? 12.027 -17.241 -1.281 1.00 92.56 212 LEU A O 1
ATOM 1608 N N . SER A 1 213 ? 10.601 -16.094 0.024 1.00 90.00 213 SER A N 1
ATOM 1609 C CA . SER A 1 213 ? 10.245 -17.252 0.848 1.00 90.00 213 SER A CA 1
ATOM 1610 C C . SER A 1 213 ? 9.245 -18.187 0.157 1.00 90.00 213 SER A C 1
ATOM 1612 O O . SER A 1 213 ? 9.148 -19.340 0.557 1.00 90.00 213 SER A O 1
ATOM 1614 N N . ALA A 1 214 ? 8.522 -17.723 -0.872 1.00 88.31 214 ALA A N 1
ATOM 1615 C CA . ALA A 1 214 ? 7.575 -18.545 -1.622 1.00 88.31 214 ALA A CA 1
ATOM 1616 C C . ALA A 1 214 ? 8.291 -19.414 -2.668 1.00 88.31 214 ALA A C 1
ATOM 1618 O O . ALA A 1 214 ? 8.996 -18.913 -3.551 1.00 88.31 214 ALA A O 1
ATOM 1619 N N . GLU A 1 215 ? 8.068 -20.728 -2.617 1.00 86.31 215 GLU A N 1
ATOM 1620 C CA . GLU A 1 215 ? 8.798 -21.678 -3.455 1.00 86.31 215 GLU A CA 1
ATOM 1621 C C . GLU A 1 215 ? 8.594 -21.442 -4.967 1.00 86.31 215 GLU A C 1
ATOM 1623 O O . GLU A 1 215 ? 7.488 -21.420 -5.518 1.00 86.31 215 GLU A O 1
ATOM 1628 N N . GLY A 1 216 ? 9.714 -21.302 -5.678 1.00 86.94 216 GLY A N 1
ATOM 1629 C CA . GLY A 1 216 ? 9.767 -21.118 -7.126 1.00 86.94 216 GLY A CA 1
ATOM 1630 C C . GLY A 1 216 ? 9.393 -19.719 -7.614 1.00 86.94 216 GLY A C 1
ATOM 1631 O O . GLY A 1 216 ? 9.379 -19.513 -8.827 1.00 86.94 216 GLY A O 1
ATOM 1632 N N . PHE A 1 217 ? 9.125 -18.760 -6.723 1.00 91.00 217 PHE A N 1
ATOM 1633 C CA . PHE A 1 217 ? 9.009 -17.353 -7.096 1.00 91.00 217 PHE A CA 1
ATOM 1634 C C . PHE A 1 217 ? 10.375 -16.677 -7.185 1.00 91.00 217 PHE A C 1
ATOM 1636 O O . PHE A 1 217 ? 11.308 -16.964 -6.440 1.00 91.00 217 PHE A O 1
ATOM 1643 N N . SER A 1 218 ? 10.499 -15.771 -8.149 1.00 92.94 218 SER A N 1
ATOM 1644 C CA . SER A 1 218 ? 11.693 -14.962 -8.372 1.00 92.94 218 SER A CA 1
ATOM 1645 C C . SER A 1 218 ? 11.299 -13.511 -8.599 1.00 92.94 218 SER A C 1
ATOM 1647 O O . SER A 1 218 ? 10.217 -13.214 -9.109 1.00 92.94 218 SER A O 1
ATOM 1649 N N . ILE A 1 219 ? 12.192 -12.600 -8.229 1.00 95.06 219 ILE A N 1
ATOM 1650 C CA . ILE A 1 219 ? 11.979 -11.166 -8.401 1.00 95.06 219 ILE A CA 1
ATOM 1651 C C . ILE A 1 219 ? 12.760 -10.703 -9.626 1.00 95.06 219 ILE A C 1
ATOM 1653 O O . ILE A 1 219 ? 13.938 -11.029 -9.786 1.00 95.06 219 ILE A O 1
ATOM 1657 N N . ALA A 1 220 ? 12.100 -9.957 -10.507 1.00 93.62 220 ALA A N 1
ATOM 1658 C CA . ALA A 1 220 ? 12.737 -9.409 -11.688 1.00 93.62 220 ALA A CA 1
ATOM 1659 C C . ALA A 1 220 ? 13.753 -8.323 -11.315 1.00 93.62 220 ALA A C 1
ATOM 1661 O O . ALA A 1 220 ? 13.492 -7.500 -10.430 1.00 93.62 220 ALA A O 1
ATOM 1662 N N . PRO A 1 221 ? 14.906 -8.290 -12.001 1.00 89.88 221 PRO A N 1
ATOM 1663 C CA . PRO A 1 221 ? 15.917 -7.298 -11.719 1.00 89.88 221 PRO A CA 1
ATOM 1664 C C . PRO A 1 221 ? 15.432 -5.902 -12.116 1.00 89.88 221 PRO A C 1
ATOM 1666 O O . PRO A 1 221 ? 14.817 -5.717 -13.163 1.00 89.88 221 PRO A O 1
ATOM 1669 N N . ASN A 1 222 ? 15.771 -4.920 -11.296 1.00 86.88 222 ASN A N 1
ATOM 1670 C CA . ASN A 1 222 ? 15.693 -3.507 -11.601 1.00 86.88 222 ASN A CA 1
ATOM 1671 C C . ASN A 1 222 ? 17.028 -3.053 -12.220 1.00 86.88 222 ASN A C 1
ATOM 1673 O O . ASN A 1 222 ? 18.082 -3.194 -11.601 1.00 86.88 222 ASN A O 1
ATOM 1677 N N . GLN A 1 223 ? 16.967 -2.509 -13.436 1.00 85.94 223 GLN A N 1
ATOM 1678 C CA . GLN A 1 223 ? 18.093 -1.866 -14.132 1.00 85.94 223 GLN A CA 1
ATOM 1679 C C . GLN A 1 223 ? 17.717 -0.440 -14.568 1.00 85.94 223 GLN A C 1
ATOM 1681 O O . GLN A 1 223 ? 18.036 -0.020 -15.678 1.00 85.94 223 GLN A O 1
ATOM 1686 N N . VAL A 1 224 ? 16.968 0.276 -13.725 1.00 85.25 224 VAL A N 1
ATOM 1687 C CA . VAL A 1 224 ? 16.646 1.692 -13.930 1.00 85.25 224 VAL A CA 1
ATOM 1688 C C . VAL A 1 224 ? 17.937 2.498 -14.043 1.00 85.25 224 VAL A C 1
ATOM 1690 O O . VAL A 1 224 ? 18.873 2.317 -13.267 1.00 85.25 224 VAL A O 1
ATOM 1693 N N . ASP A 1 225 ? 17.947 3.411 -15.006 1.00 82.94 225 ASP A N 1
ATOM 1694 C CA . ASP A 1 225 ? 19.009 4.388 -15.195 1.00 82.94 225 ASP A CA 1
ATOM 1695 C C . ASP A 1 225 ? 19.096 5.340 -13.998 1.00 82.94 225 ASP A C 1
ATOM 1697 O O . ASP A 1 225 ? 18.249 6.216 -13.816 1.00 82.94 225 ASP A O 1
ATOM 1701 N N . THR A 1 226 ? 20.120 5.163 -13.171 1.00 83.25 226 THR A N 1
ATOM 1702 C CA . THR A 1 226 ? 20.340 5.995 -11.987 1.00 83.25 226 THR A CA 1
ATOM 1703 C C . THR A 1 226 ? 20.819 7.405 -12.328 1.00 83.25 226 THR A C 1
ATOM 1705 O O . THR A 1 226 ? 20.691 8.287 -11.486 1.00 83.25 226 THR A O 1
ATOM 1708 N N . GLU A 1 227 ? 21.349 7.651 -13.535 1.00 84.44 227 GLU A N 1
ATOM 1709 C CA . GLU A 1 227 ? 21.671 9.015 -13.979 1.00 84.44 227 GLU A CA 1
ATOM 1710 C C . GLU A 1 227 ? 20.385 9.784 -14.303 1.00 84.44 227 GLU A C 1
ATOM 1712 O O . GLU A 1 227 ? 20.218 10.929 -13.882 1.00 84.44 227 GLU A O 1
ATOM 1717 N N . ALA A 1 228 ? 19.440 9.135 -14.992 1.00 82.81 228 ALA A N 1
ATOM 1718 C CA . ALA A 1 228 ? 18.132 9.717 -15.291 1.00 82.81 228 ALA A CA 1
ATOM 1719 C C . ALA A 1 228 ? 17.208 9.796 -14.060 1.00 82.81 228 ALA A C 1
ATOM 1721 O O . ALA A 1 228 ? 16.342 10.671 -13.993 1.00 82.81 228 ALA A O 1
ATOM 1722 N N . PHE A 1 229 ? 17.381 8.892 -13.091 1.00 86.81 229 PHE A N 1
ATOM 1723 C CA . PHE A 1 229 ? 16.580 8.804 -11.868 1.00 86.81 229 PHE A CA 1
ATOM 1724 C C . PHE A 1 229 ? 17.474 8.791 -10.622 1.00 86.81 229 PHE A C 1
ATOM 1726 O O . PHE A 1 229 ? 17.623 7.753 -9.980 1.00 86.81 229 PHE A O 1
ATOM 1733 N N . PRO A 1 230 ? 18.048 9.936 -10.226 1.00 82.94 230 PRO A N 1
ATOM 1734 C CA . PRO A 1 230 ? 19.010 9.997 -9.123 1.00 82.94 230 PRO A CA 1
ATOM 1735 C C . PRO A 1 230 ? 18.400 9.698 -7.745 1.00 82.94 230 PRO A C 1
ATOM 1737 O O . PRO A 1 230 ? 19.135 9.428 -6.799 1.00 82.94 230 PRO A O 1
ATOM 1740 N N . LEU A 1 231 ? 17.069 9.753 -7.610 1.00 79.06 231 LEU A N 1
ATOM 1741 C CA . LEU A 1 231 ? 16.364 9.387 -6.375 1.00 79.06 231 LEU A CA 1
ATOM 1742 C C . LEU A 1 231 ? 16.092 7.882 -6.264 1.00 79.06 231 LEU A C 1
ATOM 1744 O O . LEU A 1 231 ? 15.691 7.424 -5.199 1.00 79.06 231 LEU A O 1
ATOM 1748 N N . GLN A 1 232 ? 16.304 7.128 -7.346 1.00 85.25 232 GLN A N 1
ATOM 1749 C CA . GLN A 1 232 ? 16.132 5.685 -7.391 1.00 85.25 232 GLN A CA 1
ATOM 1750 C C . GLN A 1 232 ? 17.054 5.005 -6.379 1.00 85.25 232 GLN A C 1
ATOM 1752 O O . GLN A 1 232 ? 18.275 5.154 -6.410 1.00 85.25 232 GLN A O 1
ATOM 1757 N N . VAL A 1 233 ? 16.473 4.168 -5.531 1.00 83.00 233 VAL A N 1
ATOM 1758 C CA . VAL A 1 233 ? 17.234 3.270 -4.666 1.00 83.00 233 VAL A CA 1
ATOM 1759 C C . VAL A 1 233 ? 18.177 2.342 -5.455 1.00 83.00 233 VAL A C 1
ATOM 1761 O O . VAL A 1 233 ? 17.834 1.822 -6.517 1.00 83.00 233 VAL A O 1
ATOM 1764 N N . THR A 1 234 ? 19.340 2.036 -4.880 1.00 81.88 234 THR A N 1
ATOM 1765 C CA . THR A 1 234 ? 20.378 1.164 -5.462 1.00 81.88 234 THR A CA 1
ATOM 1766 C C . THR A 1 234 ? 20.045 -0.334 -5.466 1.00 81.88 234 THR A C 1
ATOM 1768 O O . THR A 1 234 ? 20.862 -1.149 -5.895 1.00 81.88 234 THR A O 1
ATOM 1771 N N . THR A 1 235 ? 18.864 -0.744 -4.990 1.00 81.44 235 THR A N 1
ATOM 1772 C CA . THR A 1 235 ? 18.484 -2.164 -4.971 1.00 81.44 235 THR A CA 1
ATOM 1773 C C . THR A 1 235 ? 18.292 -2.710 -6.379 1.00 81.44 235 THR A C 1
ATOM 1775 O O . THR A 1 235 ? 17.635 -2.091 -7.215 1.00 81.44 235 THR A O 1
ATOM 1778 N N . THR A 1 236 ? 18.762 -3.932 -6.609 1.00 85.75 236 THR A N 1
ATOM 1779 C CA . THR A 1 236 ? 18.760 -4.566 -7.933 1.00 85.75 236 THR A CA 1
ATOM 1780 C C . THR A 1 236 ? 17.464 -5.290 -8.282 1.00 85.75 236 THR A C 1
ATOM 1782 O O . THR A 1 236 ? 17.404 -5.905 -9.337 1.00 85.75 236 THR A O 1
ATOM 1785 N N . ASN A 1 237 ? 16.435 -5.270 -7.432 1.00 91.62 237 ASN A N 1
ATOM 1786 C CA . ASN A 1 237 ? 15.221 -6.088 -7.578 1.00 91.62 237 ASN A CA 1
ATOM 1787 C C . ASN A 1 237 ? 13.928 -5.359 -7.149 1.00 91.62 237 ASN A C 1
ATOM 1789 O O . ASN A 1 237 ? 12.904 -5.988 -6.909 1.00 91.62 237 ASN A O 1
ATOM 1793 N N . CYS A 1 238 ? 13.958 -4.029 -7.043 1.00 95.06 238 CYS A N 1
ATOM 1794 C CA . CYS A 1 238 ? 12.789 -3.214 -6.712 1.00 95.06 238 CYS A CA 1
ATOM 1795 C C . CYS A 1 238 ? 12.906 -1.837 -7.363 1.00 95.06 238 CYS A C 1
ATOM 1797 O O . CYS A 1 238 ? 13.943 -1.182 -7.241 1.00 95.06 238 CYS A O 1
ATOM 1799 N N . ILE A 1 239 ? 11.858 -1.406 -8.065 1.00 95.69 239 ILE A N 1
ATOM 1800 C CA . ILE A 1 239 ? 11.775 -0.079 -8.674 1.00 95.69 239 ILE A CA 1
ATOM 1801 C C . ILE A 1 239 ? 11.193 0.892 -7.643 1.00 95.69 239 ILE A C 1
ATOM 1803 O O . ILE A 1 239 ? 9.980 0.956 -7.443 1.00 95.69 239 ILE A O 1
ATOM 1807 N N . GLY A 1 240 ? 12.073 1.658 -7.000 1.00 93.94 240 GLY A N 1
ATOM 1808 C CA . GLY A 1 240 ? 11.730 2.876 -6.271 1.00 93.94 240 GLY A CA 1
ATOM 1809 C C . GLY A 1 240 ? 11.198 3.993 -7.180 1.00 93.94 240 GLY A C 1
ATOM 1810 O O . GLY A 1 240 ? 11.659 4.180 -8.310 1.00 93.94 240 GLY A O 1
ATOM 1811 N N . CYS A 1 241 ? 10.192 4.739 -6.728 1.00 91.94 241 CYS A N 1
ATOM 1812 C CA . CYS A 1 241 ? 9.685 5.875 -7.495 1.00 91.94 241 CYS A CA 1
ATOM 1813 C C . CYS A 1 241 ? 9.117 7.008 -6.637 1.00 91.94 241 CYS A C 1
ATOM 1815 O O . CYS A 1 241 ? 7.903 7.238 -6.595 1.00 91.94 241 CYS A O 1
ATOM 1817 N N . ALA A 1 242 ? 9.998 7.775 -5.995 1.00 88.69 242 ALA A N 1
ATOM 1818 C CA . ALA A 1 242 ? 9.626 9.048 -5.381 1.00 88.69 242 ALA A CA 1
ATOM 1819 C C . ALA A 1 242 ? 8.980 10.028 -6.386 1.00 88.69 242 ALA A C 1
ATOM 1821 O O . ALA A 1 242 ? 8.071 10.779 -6.027 1.00 88.69 242 ALA A O 1
ATOM 1822 N N . GLU A 1 243 ? 9.391 10.005 -7.658 1.00 88.81 243 GLU A N 1
ATOM 1823 C CA . GLU A 1 243 ? 8.823 10.855 -8.712 1.00 88.81 243 GLU A CA 1
ATOM 1824 C C . GLU A 1 243 ? 7.362 10.508 -9.017 1.00 88.81 243 GLU A C 1
ATOM 1826 O O . GLU A 1 243 ? 6.571 11.389 -9.338 1.00 88.81 243 GLU A O 1
ATOM 1831 N N . CYS A 1 244 ? 6.975 9.243 -8.861 1.00 90.00 244 CYS A N 1
ATOM 1832 C CA . CYS A 1 244 ? 5.603 8.790 -9.065 1.00 90.00 244 CYS A CA 1
ATOM 1833 C C . CYS A 1 244 ? 4.673 9.319 -7.969 1.00 90.00 244 CYS A C 1
ATOM 1835 O O . CYS A 1 244 ? 3.533 9.680 -8.255 1.00 90.00 244 CYS A O 1
ATOM 1837 N N . VAL A 1 245 ? 5.162 9.416 -6.726 1.00 87.81 245 VAL A N 1
ATOM 1838 C CA . VAL A 1 245 ? 4.422 10.049 -5.621 1.00 87.81 245 VAL A CA 1
ATOM 1839 C C . VAL A 1 245 ? 4.157 11.517 -5.957 1.00 87.81 245 VAL A C 1
ATOM 1841 O O . VAL A 1 245 ? 3.007 11.954 -5.936 1.00 87.81 245 VAL A O 1
ATOM 1844 N N . LYS A 1 246 ? 5.200 12.243 -6.381 1.00 85.12 246 LYS A N 1
ATOM 1845 C CA . LYS A 1 246 ? 5.095 13.637 -6.837 1.00 85.12 246 LYS A CA 1
ATOM 1846 C C . LYS A 1 246 ? 4.137 13.791 -8.016 1.00 85.12 246 LYS A C 1
ATOM 1848 O O . LYS A 1 246 ? 3.306 14.696 -8.015 1.00 85.12 246 LYS A O 1
ATOM 1853 N N . ALA A 1 247 ? 4.198 12.887 -8.994 1.00 84.56 247 ALA A N 1
ATOM 1854 C CA . ALA A 1 247 ? 3.299 12.902 -10.140 1.00 84.56 247 ALA A CA 1
ATOM 1855 C C . ALA A 1 247 ? 1.840 12.754 -9.725 1.00 84.56 247 ALA A C 1
ATOM 1857 O O . ALA A 1 247 ? 1.016 13.580 -10.111 1.00 84.56 247 ALA A O 1
ATOM 1858 N N . VAL A 1 248 ? 1.521 11.786 -8.868 1.00 82.62 248 VAL A N 1
ATOM 1859 C CA . VAL A 1 248 ? 0.160 11.608 -8.344 1.00 82.62 248 VAL A CA 1
ATOM 1860 C C . VAL A 1 248 ? -0.311 12.832 -7.557 1.00 82.62 248 VAL A C 1
ATOM 1862 O O . VAL A 1 248 ? -1.457 13.256 -7.699 1.00 82.62 248 VAL A O 1
ATOM 1865 N N . GLN A 1 249 ? 0.572 13.442 -6.767 1.00 77.44 249 GLN A N 1
ATOM 1866 C CA . GLN A 1 249 ? 0.265 14.661 -6.014 1.00 77.44 249 GLN A CA 1
ATOM 1867 C C . GLN A 1 249 ? 0.184 15.913 -6.902 1.00 77.44 249 GLN A C 1
ATOM 1869 O O . GLN A 1 249 ? -0.234 16.971 -6.435 1.00 77.44 249 GLN A O 1
ATOM 1874 N N . ARG A 1 250 ? 0.528 15.791 -8.193 1.00 75.00 250 ARG A N 1
ATOM 1875 C CA . ARG A 1 250 ? 0.674 16.900 -9.148 1.00 75.00 250 ARG A CA 1
ATOM 1876 C C . ARG A 1 250 ? 1.677 17.949 -8.658 1.00 75.00 250 ARG A C 1
ATOM 1878 O O . ARG A 1 250 ? 1.531 19.141 -8.906 1.00 75.00 250 ARG A O 1
ATOM 1885 N N . GLU A 1 251 ? 2.705 17.469 -7.968 1.00 63.41 251 GLU A N 1
ATOM 1886 C CA . GLU A 1 251 ? 3.800 18.229 -7.377 1.00 63.41 251 GLU A CA 1
ATOM 1887 C C . GLU A 1 251 ? 5.066 18.080 -8.235 1.00 63.41 251 GLU A C 1
ATOM 1889 O O . GLU A 1 251 ? 6.064 17.516 -7.795 1.00 63.41 251 GLU A O 1
ATOM 1894 N N . ALA A 1 252 ? 5.060 18.549 -9.482 1.00 56.69 252 ALA A N 1
ATOM 1895 C CA . ALA A 1 252 ? 6.313 18.727 -10.219 1.00 56.69 252 ALA A CA 1
ATOM 1896 C C . ALA A 1 252 ? 6.166 19.758 -11.342 1.00 56.69 252 ALA A C 1
ATOM 1898 O O . ALA A 1 252 ? 5.060 19.938 -11.861 1.00 56.69 252 ALA A O 1
ATOM 1899 N N . PRO A 1 253 ? 7.271 20.398 -11.768 1.00 44.28 253 PRO A N 1
ATOM 1900 C CA . PRO A 1 253 ? 7.320 20.970 -13.097 1.00 44.28 253 PRO A CA 1
ATOM 1901 C C . PRO A 1 253 ? 7.360 19.790 -14.077 1.00 44.28 253 PRO A C 1
ATOM 1903 O O . PRO A 1 253 ? 8.415 19.222 -14.337 1.00 44.28 253 PRO A O 1
ATOM 1906 N N . PHE A 1 254 ? 6.190 19.369 -14.542 1.00 51.84 254 PHE A N 1
ATOM 1907 C CA . PHE A 1 254 ? 6.080 18.659 -15.813 1.00 51.84 254 PHE A CA 1
ATOM 1908 C C . PHE A 1 254 ? 6.419 19.658 -16.919 1.00 51.84 254 PHE A C 1
ATOM 1910 O O . PHE A 1 254 ? 6.249 20.869 -16.709 1.00 51.84 254 PHE A O 1
ATOM 1917 N N . ASP A 1 255 ? 6.995 19.189 -18.023 1.00 49.69 255 ASP A N 1
ATOM 1918 C CA . ASP A 1 255 ? 7.379 20.078 -19.116 1.00 49.69 255 ASP A CA 1
ATOM 1919 C C . ASP A 1 255 ? 6.163 20.939 -19.487 1.00 49.69 255 ASP A C 1
ATOM 1921 O O . ASP A 1 255 ? 5.038 20.446 -19.559 1.00 49.69 255 ASP A O 1
ATOM 1925 N N . LYS A 1 256 ? 6.352 22.252 -19.660 1.00 56.41 256 LYS A N 1
ATOM 1926 C CA . LYS A 1 256 ? 5.220 23.153 -19.925 1.00 56.41 256 LYS A CA 1
ATOM 1927 C C . LYS A 1 256 ? 4.531 22.826 -21.252 1.00 56.41 256 LYS A C 1
ATOM 1929 O O . LYS A 1 256 ? 3.409 23.288 -21.456 1.00 56.41 256 LYS A O 1
ATOM 1934 N N . GLU A 1 257 ? 5.196 22.078 -22.132 1.00 57.97 257 GLU A N 1
ATOM 1935 C CA . GLU A 1 257 ? 4.669 21.680 -23.437 1.00 57.97 257 GLU A CA 1
ATOM 1936 C C . GLU A 1 257 ? 3.917 20.336 -23.433 1.00 57.97 257 GLU A C 1
ATOM 1938 O O . GLU A 1 257 ? 3.063 20.139 -24.297 1.00 57.97 257 GLU A O 1
ATOM 1943 N N . ALA A 1 258 ? 4.161 19.442 -22.466 1.00 64.69 258 ALA A N 1
ATOM 1944 C CA . ALA A 1 258 ? 3.559 18.106 -22.413 1.00 64.69 258 ALA A CA 1
ATOM 1945 C C . ALA A 1 258 ? 2.431 18.005 -21.374 1.00 64.69 258 ALA A C 1
ATOM 1947 O O . ALA A 1 258 ? 2.391 18.718 -20.367 1.00 64.69 258 ALA A O 1
ATOM 1948 N N . THR A 1 259 ? 1.475 17.101 -21.599 1.00 81.62 259 THR A N 1
ATOM 1949 C CA . THR A 1 259 ? 0.437 16.836 -20.595 1.00 81.62 259 THR A CA 1
ATOM 1950 C C . THR A 1 259 ? 0.992 15.999 -19.437 1.00 81.62 259 THR A C 1
ATOM 1952 O O . THR A 1 259 ? 1.897 15.185 -19.607 1.00 81.62 259 THR A O 1
ATOM 1955 N N . TRP A 1 260 ? 0.394 16.134 -18.245 1.00 84.00 260 TRP A N 1
ATOM 1956 C CA . TRP A 1 260 ? 0.733 15.305 -17.074 1.00 84.00 260 TRP A CA 1
ATOM 1957 C C . TRP A 1 260 ? 0.723 13.803 -17.388 1.00 84.00 260 TRP A C 1
ATOM 1959 O O . TRP A 1 260 ? 1.559 13.055 -16.883 1.00 84.00 260 TRP A O 1
ATOM 1969 N N . GLU A 1 261 ? -0.235 13.362 -18.205 1.00 85.69 261 GLU A N 1
ATOM 1970 C CA . GLU A 1 261 ? -0.394 11.962 -18.587 1.00 85.69 261 GLU A CA 1
ATOM 1971 C C . GLU A 1 261 ? 0.767 11.479 -19.464 1.00 85.69 261 GLU A C 1
ATOM 1973 O O . GLU A 1 261 ? 1.351 10.437 -19.170 1.00 85.69 261 GLU A O 1
ATOM 1978 N N . GLU A 1 262 ? 1.141 12.255 -20.483 1.00 87.88 262 GLU A N 1
ATOM 1979 C CA . GLU A 1 262 ? 2.250 11.932 -21.388 1.00 87.88 262 GLU A CA 1
ATOM 1980 C C . GLU A 1 262 ? 3.588 11.878 -20.644 1.00 87.88 262 GLU A C 1
ATOM 1982 O O . GLU A 1 262 ? 4.320 10.892 -20.770 1.00 87.88 262 GLU A O 1
ATOM 1987 N N . ASP A 1 263 ? 3.875 12.877 -19.805 1.00 88.25 263 ASP A N 1
ATOM 1988 C CA . ASP A 1 263 ? 5.111 12.923 -19.019 1.00 88.25 263 ASP A CA 1
ATOM 1989 C C . ASP A 1 263 ? 5.192 11.772 -18.011 1.00 88.25 263 ASP A C 1
ATOM 1991 O O . ASP A 1 263 ? 6.237 11.127 -17.850 1.00 88.25 263 ASP A O 1
ATOM 1995 N N . THR A 1 264 ? 4.077 11.479 -17.337 1.00 90.25 264 THR A N 1
ATOM 1996 C CA . THR A 1 264 ? 4.018 10.391 -16.357 1.00 90.25 264 THR A CA 1
ATOM 1997 C C . THR A 1 264 ? 4.164 9.034 -17.042 1.00 90.25 264 THR A C 1
ATOM 1999 O O . THR A 1 264 ? 4.920 8.188 -16.563 1.00 90.25 264 THR A O 1
ATOM 2002 N N . GLU A 1 265 ? 3.507 8.817 -18.183 1.00 93.38 265 GLU A N 1
ATOM 2003 C CA . GLU A 1 265 ? 3.652 7.589 -18.964 1.00 93.38 265 GLU A CA 1
ATOM 2004 C C . GLU A 1 265 ? 5.090 7.407 -19.465 1.00 93.38 265 GLU A C 1
ATOM 2006 O O . GLU A 1 265 ? 5.656 6.321 -19.314 1.00 93.38 265 GLU A O 1
ATOM 2011 N N . ALA A 1 266 ? 5.711 8.453 -20.018 1.00 92.19 266 ALA A N 1
ATOM 2012 C CA . ALA A 1 266 ? 7.090 8.402 -20.499 1.00 92.19 266 ALA A CA 1
ATOM 2013 C C . ALA A 1 266 ? 8.072 8.056 -19.368 1.00 92.19 266 ALA A C 1
ATOM 2015 O O . ALA A 1 266 ? 8.947 7.197 -19.528 1.00 92.19 266 ALA A O 1
ATOM 2016 N N . MET A 1 267 ? 7.897 8.666 -18.193 1.00 92.56 267 MET A N 1
ATOM 2017 C CA . MET A 1 267 ? 8.674 8.346 -16.997 1.00 92.56 267 MET A CA 1
ATOM 2018 C C . MET A 1 267 ? 8.500 6.879 -16.578 1.00 92.56 267 MET A C 1
ATOM 2020 O O . MET A 1 267 ? 9.502 6.180 -16.394 1.00 92.56 267 MET A O 1
ATOM 2024 N N . LEU A 1 268 ? 7.258 6.389 -16.492 1.00 94.88 268 LEU A N 1
ATOM 2025 C CA . LEU A 1 268 ? 6.963 5.004 -16.120 1.00 94.88 268 LEU A CA 1
ATOM 2026 C C . LEU A 1 268 ? 7.552 4.009 -17.126 1.00 94.88 268 LEU A C 1
ATOM 2028 O O . LEU A 1 268 ? 8.143 3.012 -16.718 1.00 94.88 268 LEU A O 1
ATOM 2032 N N . ARG A 1 269 ? 7.468 4.289 -18.434 1.00 95.00 269 ARG A N 1
ATOM 2033 C CA . ARG A 1 269 ? 8.075 3.453 -19.485 1.00 95.00 269 ARG A CA 1
ATOM 2034 C C . ARG A 1 269 ? 9.584 3.319 -19.304 1.00 95.00 269 ARG A C 1
ATOM 2036 O O . ARG A 1 269 ? 10.101 2.208 -19.392 1.00 95.00 269 ARG A O 1
ATOM 2043 N N . ARG A 1 270 ? 10.282 4.420 -19.003 1.00 93.69 270 ARG A N 1
ATOM 2044 C CA . ARG A 1 270 ? 11.727 4.383 -18.718 1.00 93.69 270 ARG A CA 1
ATOM 2045 C C . ARG A 1 270 ? 12.032 3.576 -17.460 1.00 93.69 270 ARG A C 1
ATOM 2047 O O . ARG A 1 270 ? 12.938 2.749 -17.489 1.00 93.69 270 ARG A O 1
ATOM 2054 N N . LYS A 1 271 ? 11.260 3.756 -16.381 1.00 93.00 271 LYS A N 1
ATOM 2055 C CA . LYS A 1 271 ? 11.477 2.990 -15.145 1.00 93.00 271 LYS A CA 1
ATOM 2056 C C . LYS A 1 271 ? 11.227 1.493 -15.337 1.00 93.00 271 LYS A C 1
ATOM 2058 O O . LYS A 1 271 ? 12.036 0.666 -14.926 1.00 93.00 271 LYS A O 1
ATOM 2063 N N . PHE A 1 272 ? 10.149 1.130 -16.025 1.00 95.25 272 PHE A N 1
ATOM 2064 C CA . PHE A 1 272 ? 9.781 -0.262 -16.268 1.00 95.25 272 PHE A CA 1
ATOM 2065 C C . PHE A 1 272 ? 10.568 -0.942 -17.388 1.00 95.25 272 PHE A C 1
ATOM 2067 O O . PHE A 1 272 ? 10.360 -2.132 -17.596 1.00 95.25 272 PHE A O 1
ATOM 2074 N N . ALA A 1 273 ? 11.488 -0.259 -18.077 1.00 93.50 273 ALA A N 1
ATOM 2075 C CA . ALA A 1 273 ? 12.228 -0.822 -19.210 1.00 93.50 273 ALA A CA 1
ATOM 2076 C C . ALA A 1 273 ? 12.882 -2.180 -18.887 1.00 93.50 273 ALA A C 1
ATOM 2078 O O . ALA A 1 273 ? 12.812 -3.111 -19.685 1.00 93.50 273 ALA A O 1
ATOM 2079 N N . SER A 1 274 ? 13.438 -2.327 -17.680 1.00 91.69 274 SER A N 1
ATOM 2080 C CA . SER A 1 274 ? 14.059 -3.576 -17.206 1.00 91.69 274 SER A CA 1
ATOM 2081 C C . SER A 1 274 ? 13.086 -4.745 -16.981 1.00 91.69 274 SER A C 1
ATOM 2083 O O . SER A 1 274 ? 13.516 -5.894 -16.884 1.00 91.69 274 SER A O 1
ATOM 2085 N N . TYR A 1 275 ? 11.779 -4.480 -16.948 1.00 94.44 275 TYR A N 1
ATOM 2086 C CA . TYR A 1 275 ? 10.720 -5.486 -16.874 1.00 94.44 275 TYR A CA 1
ATOM 2087 C C . TYR A 1 275 ? 10.216 -5.926 -18.252 1.00 94.44 275 TYR A C 1
ATOM 2089 O O . TYR A 1 275 ? 9.246 -6.679 -18.316 1.00 94.44 275 TYR A O 1
ATOM 2097 N N . PHE A 1 276 ? 10.866 -5.511 -19.343 1.00 92.31 276 PHE A N 1
ATOM 2098 C CA . PHE A 1 276 ? 10.560 -5.954 -20.702 1.00 92.31 276 PHE A CA 1
ATOM 2099 C C . PHE A 1 276 ? 11.755 -6.668 -21.343 1.00 92.31 276 PHE A C 1
ATOM 2101 O O . PHE A 1 276 ? 12.905 -6.264 -21.187 1.00 92.31 276 PHE A O 1
ATOM 2108 N N . VAL A 1 277 ? 11.468 -7.722 -22.106 1.00 89.12 277 VAL A N 1
ATOM 2109 C CA . VAL A 1 277 ? 12.427 -8.435 -22.964 1.00 89.12 277 VAL A CA 1
ATOM 2110 C C . VAL A 1 277 ? 11.768 -8.628 -24.326 1.00 89.12 277 VAL A C 1
ATOM 2112 O O . VAL A 1 277 ? 10.620 -9.062 -24.402 1.00 89.12 277 VAL A O 1
ATOM 2115 N N . ASP A 1 278 ? 12.461 -8.248 -25.402 1.00 88.00 278 ASP A N 1
ATOM 2116 C CA . ASP A 1 278 ? 11.953 -8.304 -26.784 1.00 88.00 278 ASP A CA 1
ATOM 2117 C C . ASP A 1 278 ? 10.575 -7.628 -26.971 1.00 88.00 278 ASP A C 1
ATOM 2119 O O . ASP A 1 278 ? 9.729 -8.068 -27.750 1.00 88.00 278 ASP A O 1
ATOM 2123 N N . GLY A 1 279 ? 10.341 -6.540 -26.227 1.00 85.19 279 GLY A N 1
ATOM 2124 C CA . GLY A 1 279 ? 9.096 -5.766 -26.258 1.00 85.19 279 GLY A CA 1
ATOM 2125 C C . GLY A 1 279 ? 7.908 -6.420 -25.543 1.00 85.19 279 GLY A C 1
ATOM 2126 O O . GLY A 1 279 ? 6.801 -5.889 -25.618 1.00 85.19 279 GLY A O 1
ATOM 2127 N N . MET A 1 280 ? 8.122 -7.538 -24.845 1.00 87.06 280 MET A N 1
ATOM 2128 C CA . MET A 1 280 ? 7.110 -8.241 -24.053 1.00 87.06 280 MET A CA 1
ATOM 2129 C C . MET A 1 280 ? 7.425 -8.135 -22.554 1.00 87.06 280 MET A C 1
ATOM 2131 O O . MET A 1 280 ? 8.604 -8.138 -22.189 1.00 87.06 280 MET A O 1
ATOM 2135 N N . PRO A 1 281 ? 6.412 -8.069 -21.669 1.00 90.38 281 PRO A N 1
ATOM 2136 C CA . PRO A 1 281 ? 6.641 -8.133 -20.231 1.00 90.38 281 PRO A CA 1
ATOM 2137 C C . PRO A 1 281 ? 7.408 -9.401 -19.829 1.00 90.38 281 PRO A C 1
ATOM 2139 O O . PRO A 1 281 ? 7.038 -10.516 -20.193 1.00 90.38 281 PRO A O 1
ATOM 2142 N N . ALA A 1 282 ? 8.473 -9.224 -19.054 1.00 90.00 282 ALA A N 1
ATOM 2143 C CA . ALA A 1 282 ? 9.289 -10.284 -18.464 1.00 90.00 282 ALA A CA 1
ATOM 2144 C C . ALA A 1 282 ? 8.883 -10.610 -17.013 1.00 90.00 282 ALA A C 1
ATOM 2146 O O . ALA A 1 282 ? 9.529 -11.429 -16.353 1.00 90.00 282 ALA A O 1
ATOM 2147 N N . ILE A 1 283 ? 7.819 -9.968 -16.527 1.00 92.31 283 ILE A N 1
ATOM 2148 C CA . ILE A 1 283 ? 7.167 -10.203 -15.237 1.00 92.31 283 ILE A CA 1
ATOM 2149 C C . ILE A 1 283 ? 5.739 -10.688 -15.458 1.00 92.31 283 ILE A C 1
ATOM 2151 O O . ILE A 1 283 ? 5.139 -10.421 -16.496 1.00 92.31 283 ILE A O 1
ATOM 2155 N N . ASN A 1 284 ? 5.190 -11.369 -14.459 1.00 89.81 284 ASN A N 1
ATOM 2156 C CA . ASN A 1 284 ? 3.796 -11.816 -14.446 1.00 89.81 284 ASN A CA 1
ATOM 2157 C C . ASN A 1 284 ? 2.965 -11.040 -13.433 1.00 89.81 284 ASN A C 1
ATOM 2159 O O . ASN A 1 284 ? 1.770 -10.851 -13.632 1.00 89.81 284 ASN A O 1
ATOM 2163 N N . PHE A 1 285 ? 3.613 -10.567 -12.373 1.00 93.06 285 PHE A N 1
ATOM 2164 C CA . PHE A 1 285 ? 2.997 -9.808 -11.299 1.00 93.06 285 PHE A CA 1
ATOM 2165 C C . PHE A 1 285 ? 3.732 -8.490 -11.135 1.00 93.06 285 PHE A C 1
ATOM 2167 O O . PHE A 1 285 ? 4.961 -8.482 -11.167 1.00 93.06 285 PHE A O 1
ATOM 2174 N N . LEU A 1 286 ? 3.008 -7.399 -10.914 1.00 95.75 286 LEU A N 1
ATOM 2175 C CA . LEU A 1 286 ? 3.580 -6.123 -10.506 1.00 95.75 286 LEU A CA 1
ATOM 2176 C C . LEU A 1 286 ? 2.922 -5.679 -9.205 1.00 95.75 286 LEU A C 1
ATOM 2178 O O . LEU A 1 286 ? 1.722 -5.419 -9.165 1.00 95.75 286 LEU A O 1
ATOM 2182 N N . ILE A 1 287 ? 3.712 -5.592 -8.142 1.00 96.75 287 ILE A N 1
ATOM 2183 C CA . ILE A 1 287 ? 3.239 -5.137 -6.834 1.00 96.75 287 ILE A CA 1
ATOM 2184 C C . ILE A 1 287 ? 3.221 -3.613 -6.782 1.00 96.75 287 ILE A C 1
ATOM 2186 O O . ILE A 1 287 ? 4.241 -2.977 -7.051 1.00 96.75 287 ILE A O 1
ATOM 2190 N N . PHE A 1 288 ? 2.096 -3.042 -6.346 1.00 96.56 288 PHE A N 1
ATOM 2191 C CA . PHE A 1 288 ? 1.976 -1.637 -5.963 1.00 96.56 288 PHE A CA 1
ATOM 2192 C C . PHE A 1 288 ? 2.350 -1.442 -4.490 1.00 96.56 288 PHE A C 1
ATOM 2194 O O . PHE A 1 288 ? 1.508 -1.399 -3.598 1.00 96.56 288 PHE A O 1
ATOM 2201 N N . GLY A 1 289 ? 3.647 -1.283 -4.228 1.00 95.50 289 GLY A N 1
ATOM 2202 C CA . GLY A 1 289 ? 4.210 -1.040 -2.897 1.00 95.50 289 GLY A CA 1
ATOM 2203 C C . GLY A 1 289 ? 4.145 0.415 -2.427 1.00 95.50 289 GLY A C 1
ATOM 2204 O O . GLY A 1 289 ? 4.974 0.848 -1.630 1.00 95.50 289 GLY A O 1
ATOM 2205 N N . CYS A 1 290 ? 3.187 1.190 -2.929 1.00 94.50 290 CYS A N 1
ATOM 2206 C CA . CYS A 1 290 ? 2.879 2.542 -2.478 1.00 94.50 290 CYS A CA 1
ATOM 2207 C C . CYS A 1 290 ? 1.389 2.808 -2.704 1.00 94.50 290 CYS A C 1
ATOM 2209 O O . CYS A 1 290 ? 0.841 2.443 -3.742 1.00 94.50 290 CYS A O 1
ATOM 2211 N N . THR A 1 291 ? 0.732 3.477 -1.758 1.00 92.94 291 THR A N 1
ATOM 2212 C CA . THR A 1 291 ? -0.714 3.736 -1.815 1.00 92.94 291 THR A CA 1
ATOM 2213 C C . THR A 1 291 ? -1.115 4.789 -2.845 1.00 92.94 291 THR A C 1
ATOM 2215 O O . THR A 1 291 ? -2.285 4.872 -3.208 1.00 92.94 291 THR A O 1
ATOM 2218 N N . HIS A 1 292 ? -0.155 5.533 -3.401 1.00 90.75 292 HIS A N 1
ATOM 2219 C CA . HIS A 1 292 ? -0.367 6.417 -4.551 1.00 90.75 292 HIS A CA 1
ATOM 2220 C C . HIS A 1 292 ? -0.468 5.659 -5.880 1.00 90.75 292 HIS A C 1
ATOM 2222 O O . HIS A 1 292 ? -1.125 6.129 -6.803 1.00 90.75 292 HIS A O 1
ATOM 2228 N N . PHE A 1 293 ? 0.179 4.499 -6.011 1.00 93.56 293 PHE A N 1
ATOM 2229 C CA . PHE A 1 293 ? 0.372 3.842 -7.309 1.00 93.56 293 PHE A CA 1
ATOM 2230 C C . PHE A 1 293 ? -0.894 3.262 -7.957 1.00 93.56 293 PHE A C 1
ATOM 2232 O O . PHE A 1 293 ? -0.940 3.280 -9.186 1.00 93.56 293 PHE A O 1
ATOM 2239 N N . PRO A 1 294 ? -1.956 2.871 -7.221 1.00 91.69 294 PRO A N 1
ATOM 2240 C CA . PRO A 1 294 ? -3.247 2.561 -7.838 1.00 91.69 294 PRO A CA 1
ATOM 2241 C C . PRO A 1 294 ? -3.817 3.698 -8.705 1.00 91.69 294 PRO A C 1
ATOM 2243 O O . PRO A 1 294 ? -4.514 3.436 -9.677 1.00 91.69 294 PRO A O 1
ATOM 2246 N N . ILE A 1 295 ? -3.480 4.966 -8.428 1.00 88.12 295 ILE A N 1
ATOM 2247 C CA . ILE A 1 295 ? -3.903 6.110 -9.263 1.00 88.12 295 ILE A CA 1
ATOM 2248 C C . ILE A 1 295 ? -3.221 6.077 -10.642 1.00 88.12 295 ILE A C 1
ATOM 2250 O O . ILE A 1 295 ? -3.776 6.561 -11.624 1.00 88.12 295 ILE A O 1
ATOM 2254 N N . LEU A 1 296 ? -2.032 5.476 -10.730 1.00 91.38 296 LEU A N 1
ATOM 2255 C CA . LEU A 1 296 ? -1.280 5.304 -11.973 1.00 91.38 296 LEU A CA 1
ATOM 2256 C C . LEU A 1 296 ? -1.675 4.031 -12.733 1.00 91.38 296 LEU A C 1
ATOM 2258 O O . LEU A 1 296 ? -1.149 3.803 -13.823 1.00 91.38 296 LEU A O 1
ATOM 2262 N N . GLU A 1 297 ? -2.592 3.211 -12.202 1.00 92.94 297 GLU A N 1
ATOM 2263 C CA . GLU A 1 297 ? -3.003 1.948 -12.824 1.00 92.94 297 GLU A CA 1
ATOM 2264 C C . GLU A 1 297 ? -3.385 2.093 -14.307 1.00 92.94 297 GLU A C 1
ATOM 2266 O O . GLU A 1 297 ? -2.876 1.296 -15.094 1.00 92.94 297 GLU A O 1
ATOM 2271 N N . PRO A 1 298 ? -4.172 3.098 -14.751 1.00 92.50 298 PRO A N 1
ATOM 2272 C CA . PRO A 1 298 ? -4.502 3.243 -16.171 1.00 92.50 298 PRO A CA 1
ATOM 2273 C C . PRO A 1 298 ? -3.264 3.348 -17.078 1.00 92.50 298 PRO A C 1
ATOM 2275 O O . PRO A 1 298 ? -3.213 2.728 -18.141 1.00 92.50 298 PRO A O 1
ATOM 2278 N N . LEU A 1 299 ? -2.225 4.062 -16.632 1.00 94.50 299 LEU A N 1
ATOM 2279 C CA . LEU A 1 299 ? -0.966 4.202 -17.371 1.00 94.50 299 LEU A CA 1
ATOM 2280 C C . LEU A 1 299 ? -0.135 2.922 -17.306 1.00 94.50 299 LEU A C 1
ATOM 2282 O O . LEU A 1 299 ? 0.410 2.481 -18.315 1.00 94.50 299 LEU A O 1
ATOM 2286 N N . VAL A 1 300 ? -0.084 2.277 -16.140 1.00 95.81 300 VAL A N 1
ATOM 2287 C CA . VAL A 1 300 ? 0.585 0.980 -15.971 1.00 95.81 300 VAL A CA 1
ATOM 2288 C C . VAL A 1 300 ? -0.062 -0.081 -16.874 1.00 95.81 300 VAL A C 1
ATOM 2290 O O . VAL A 1 300 ? 0.653 -0.829 -17.540 1.00 95.81 300 VAL A O 1
ATOM 2293 N N . ARG A 1 301 ? -1.396 -0.105 -16.984 1.00 94.62 301 ARG A N 1
ATOM 2294 C CA . ARG A 1 301 ? -2.152 -0.973 -17.904 1.00 94.62 301 ARG A CA 1
ATOM 2295 C C . ARG A 1 301 ? -1.857 -0.654 -19.364 1.00 94.62 301 ARG A C 1
ATOM 2297 O O . ARG A 1 301 ? -1.643 -1.572 -20.146 1.00 94.62 301 ARG A O 1
ATOM 2304 N N . LYS A 1 302 ? -1.746 0.623 -19.737 1.00 94.94 302 LYS A N 1
ATOM 2305 C CA . LYS A 1 302 ? -1.317 1.036 -21.087 1.00 94.94 302 LYS A CA 1
ATOM 2306 C C . LYS A 1 302 ? 0.114 0.583 -21.426 1.00 94.94 302 LYS A C 1
ATOM 2308 O O . LYS A 1 302 ? 0.444 0.402 -22.599 1.00 94.94 302 LYS A O 1
ATOM 2313 N N . ILE A 1 303 ? 0.972 0.397 -20.421 1.00 95.06 303 ILE A N 1
ATOM 2314 C CA . ILE A 1 303 ? 2.361 -0.057 -20.590 1.00 95.06 303 ILE A CA 1
ATOM 2315 C C . ILE A 1 303 ? 2.456 -1.586 -20.668 1.00 95.06 303 ILE A C 1
ATOM 2317 O O . ILE A 1 303 ? 3.080 -2.105 -21.593 1.00 95.06 303 ILE A O 1
ATOM 2321 N N . PHE A 1 304 ? 1.859 -2.304 -19.715 1.00 93.19 304 PHE A N 1
ATOM 2322 C CA . PHE A 1 304 ? 1.996 -3.760 -19.580 1.00 93.19 304 PHE A CA 1
ATOM 2323 C C . PHE A 1 304 ? 0.882 -4.573 -20.257 1.00 93.19 304 PHE A C 1
ATOM 2325 O O . PHE A 1 304 ? 1.056 -5.771 -20.489 1.00 93.19 304 PHE A O 1
ATOM 2332 N N . GLY A 1 305 ? -0.250 -3.946 -20.577 1.00 89.50 305 GLY A N 1
ATOM 2333 C CA . GLY A 1 305 ? -1.472 -4.629 -20.997 1.00 89.50 305 GLY A CA 1
ATOM 2334 C C . GLY A 1 305 ? -2.071 -5.509 -19.894 1.00 89.50 305 GLY A C 1
ATOM 2335 O O . GLY A 1 305 ? -1.767 -5.366 -18.707 1.00 89.50 305 GLY A O 1
ATOM 2336 N N . ASP A 1 306 ? -2.898 -6.469 -20.306 1.00 85.12 306 ASP A N 1
ATOM 2337 C CA . ASP A 1 306 ? -3.577 -7.417 -19.404 1.00 85.12 306 ASP A CA 1
ATOM 2338 C C . ASP A 1 306 ? -2.736 -8.668 -19.090 1.00 85.12 306 ASP A C 1
ATOM 2340 O O . ASP A 1 306 ? -3.167 -9.560 -18.359 1.00 85.12 306 ASP A O 1
ATOM 2344 N N . GLY A 1 307 ? -1.521 -8.748 -19.643 1.00 81.88 307 GLY A N 1
ATOM 2345 C CA . GLY A 1 307 ? -0.593 -9.865 -19.436 1.00 81.88 307 GLY A CA 1
ATOM 2346 C C . GLY A 1 307 ? 0.155 -9.826 -18.101 1.00 81.88 307 GLY A C 1
ATOM 2347 O O . GLY A 1 307 ? 0.845 -10.788 -17.770 1.00 81.88 307 GLY A O 1
ATOM 2348 N N . VAL A 1 308 ? 0.035 -8.731 -17.342 1.00 90.12 308 VAL A N 1
ATOM 2349 C CA . VAL A 1 308 ? 0.634 -8.577 -16.011 1.00 90.12 308 VAL A CA 1
ATOM 2350 C C . VAL A 1 308 ? -0.463 -8.342 -14.979 1.00 90.12 308 VAL A C 1
ATOM 2352 O O . VAL A 1 308 ? -1.256 -7.402 -15.068 1.00 90.12 308 VAL A O 1
ATOM 2355 N N . ALA A 1 309 ? -0.489 -9.198 -13.966 1.00 91.06 309 ALA A N 1
ATOM 2356 C CA . ALA A 1 309 ? -1.350 -9.065 -12.806 1.00 91.06 309 ALA A CA 1
ATOM 2357 C C . ALA A 1 309 ? -0.836 -7.933 -11.902 1.00 91.06 309 ALA A C 1
ATOM 2359 O O . ALA A 1 309 ? 0.278 -7.996 -11.385 1.00 91.06 309 ALA A O 1
ATOM 2360 N N . LEU A 1 310 ? -1.644 -6.891 -11.702 1.00 93.56 310 LEU A N 1
ATOM 2361 C CA . LEU A 1 310 ? -1.320 -5.803 -10.779 1.00 93.56 310 LEU A CA 1
ATOM 2362 C C . LEU A 1 310 ? -1.822 -6.167 -9.383 1.00 93.56 310 LEU A C 1
ATOM 2364 O O . LEU A 1 310 ? -2.992 -6.511 -9.215 1.00 93.56 310 LEU A O 1
ATOM 2368 N N . ILE A 1 311 ? -0.930 -6.119 -8.398 1.00 94.12 311 ILE A N 1
ATOM 2369 C CA . ILE A 1 311 ? -1.213 -6.522 -7.021 1.00 94.12 311 ILE A CA 1
ATOM 2370 C C . ILE A 1 311 ? -1.312 -5.271 -6.149 1.00 94.12 311 ILE A C 1
ATOM 2372 O O . ILE A 1 311 ? -0.300 -4.651 -5.816 1.00 94.12 311 ILE A O 1
ATOM 2376 N N . ASP A 1 312 ? -2.545 -4.918 -5.784 1.00 94.25 312 ASP A N 1
ATOM 2377 C CA . ASP A 1 312 ? -2.874 -3.852 -4.836 1.00 94.25 312 ASP A CA 1
ATOM 2378 C C . ASP A 1 312 ? -3.022 -4.438 -3.415 1.00 94.25 312 ASP A C 1
ATOM 2380 O O . ASP A 1 312 ? -3.996 -5.154 -3.148 1.00 94.25 312 ASP A O 1
ATOM 2384 N N . PRO A 1 313 ? -2.099 -4.148 -2.478 1.00 94.00 313 PRO A N 1
ATOM 2385 C CA . PRO A 1 313 ? -2.167 -4.682 -1.119 1.00 94.00 313 PRO A CA 1
ATOM 2386 C C . PRO A 1 313 ? -3.349 -4.131 -0.302 1.00 94.00 313 PRO A C 1
ATOM 2388 O O . PRO A 1 313 ? -3.716 -4.723 0.714 1.00 94.00 313 PRO A O 1
ATOM 2391 N N . ALA A 1 314 ? -4.007 -3.051 -0.745 1.00 93.38 314 ALA A N 1
ATOM 2392 C CA . ALA A 1 314 ? -5.220 -2.561 -0.092 1.00 93.38 314 ALA A CA 1
ATOM 2393 C C . ALA A 1 314 ? -6.366 -3.586 -0.159 1.00 93.38 314 ALA A C 1
ATOM 2395 O O . ALA A 1 314 ? -7.223 -3.594 0.723 1.00 93.38 314 ALA A O 1
ATOM 2396 N N . VAL A 1 315 ? -6.381 -4.471 -1.170 1.00 92.19 315 VAL A N 1
ATOM 2397 C CA . VAL A 1 315 ? -7.348 -5.584 -1.269 1.00 92.19 315 VAL A CA 1
ATOM 2398 C C . VAL A 1 315 ? -7.266 -6.461 -0.022 1.00 92.19 315 VAL A C 1
ATOM 2400 O O . VAL A 1 315 ? -8.277 -6.695 0.635 1.00 92.19 315 VAL A O 1
ATOM 2403 N N . TYR A 1 316 ? -6.053 -6.898 0.322 1.00 91.88 316 TYR A N 1
ATOM 2404 C CA . TYR A 1 316 ? -5.789 -7.738 1.486 1.00 91.88 316 TYR A CA 1
ATOM 2405 C C . TYR A 1 316 ? -6.225 -7.055 2.782 1.00 91.88 316 TYR A C 1
ATOM 2407 O O . TYR A 1 316 ? -6.979 -7.636 3.557 1.00 91.88 316 TYR A O 1
ATOM 2415 N N . GLN A 1 317 ? -5.794 -5.809 3.000 1.00 92.31 317 GLN A N 1
ATOM 2416 C CA . GLN A 1 317 ? -6.070 -5.095 4.248 1.00 92.31 317 GLN A CA 1
ATOM 2417 C C . GLN A 1 317 ? -7.576 -4.896 4.472 1.00 92.31 317 GLN A C 1
ATOM 2419 O O . GLN A 1 317 ? -8.065 -5.113 5.577 1.00 92.31 317 GLN A O 1
ATOM 2424 N N . VAL A 1 318 ? -8.317 -4.522 3.422 1.00 90.19 318 VAL A N 1
ATOM 2425 C CA . VAL A 1 318 ? -9.773 -4.313 3.483 1.00 90.19 318 VAL A CA 1
ATOM 2426 C C . VAL A 1 318 ? -10.511 -5.629 3.731 1.00 90.19 318 VAL A C 1
ATOM 2428 O O . VAL A 1 318 ? -11.432 -5.657 4.544 1.00 90.19 318 VAL A O 1
ATOM 2431 N N . LYS A 1 319 ? -10.101 -6.726 3.081 1.00 88.81 319 LYS A N 1
ATOM 2432 C CA . LYS A 1 319 ? -10.688 -8.053 3.313 1.00 88.81 319 LYS A CA 1
ATOM 2433 C C . LYS A 1 319 ? -10.428 -8.569 4.722 1.00 88.81 319 LYS A C 1
ATOM 2435 O O . LYS A 1 319 ? -11.349 -9.030 5.380 1.00 88.81 319 LYS A O 1
ATOM 2440 N N . LEU A 1 320 ? -9.196 -8.443 5.204 1.00 86.81 320 LEU A N 1
ATOM 2441 C CA . LEU A 1 320 ? -8.854 -8.858 6.558 1.00 86.81 320 LEU A CA 1
ATOM 2442 C C . LEU A 1 320 ? -9.642 -8.050 7.594 1.00 86.81 320 LEU A C 1
ATOM 2444 O O . LEU A 1 320 ? -10.159 -8.612 8.551 1.00 86.81 320 LEU A O 1
ATOM 2448 N N . ALA A 1 321 ? -9.799 -6.743 7.378 1.00 86.06 321 ALA A N 1
ATOM 2449 C CA . ALA A 1 321 ? -10.606 -5.909 8.259 1.00 86.06 321 ALA A CA 1
ATOM 2450 C C . ALA A 1 321 ? -12.097 -6.323 8.272 1.00 86.06 321 ALA A C 1
ATOM 2452 O O . ALA A 1 321 ? -12.745 -6.214 9.312 1.00 86.06 321 ALA A O 1
ATOM 2453 N N . ALA A 1 322 ? -12.620 -6.857 7.158 1.00 83.81 322 ALA A N 1
ATOM 2454 C CA . ALA A 1 322 ? -13.958 -7.455 7.073 1.00 83.81 322 ALA A CA 1
ATOM 2455 C C . ALA A 1 322 ? -14.135 -8.604 8.070 1.00 83.81 322 ALA A C 1
ATOM 2457 O O . ALA A 1 322 ? -15.064 -8.594 8.877 1.00 83.81 322 ALA A O 1
ATOM 2458 N N . GLU A 1 323 ? -13.210 -9.565 8.025 1.00 82.19 323 GLU A N 1
ATOM 2459 C CA . GLU A 1 323 ? -13.249 -10.764 8.864 1.00 82.19 323 GLU A CA 1
ATOM 2460 C C . GLU A 1 323 ? -13.148 -10.418 10.351 1.00 82.19 323 GLU A C 1
ATOM 2462 O O . GLU A 1 323 ? -13.743 -11.080 11.194 1.00 82.19 323 GLU A O 1
ATOM 2467 N N . LEU A 1 324 ? -12.475 -9.316 10.689 1.00 78.38 324 LEU A N 1
ATOM 2468 C CA . LEU A 1 324 ? -12.355 -8.822 12.063 1.00 78.38 324 LEU A CA 1
ATOM 2469 C C . LEU A 1 324 ? -13.601 -8.080 12.576 1.00 78.38 324 LEU A C 1
ATOM 2471 O O . LEU A 1 324 ? -13.544 -7.419 13.611 1.00 78.38 324 LEU A O 1
ATOM 2475 N N . GLY A 1 325 ? -14.737 -8.196 11.888 1.00 72.00 325 GLY A N 1
ATOM 2476 C CA . GLY A 1 325 ? -16.023 -7.709 12.380 1.00 72.00 325 GLY A CA 1
ATOM 2477 C C . GLY A 1 325 ? -16.350 -6.270 11.988 1.00 72.00 325 GLY A C 1
ATOM 2478 O O . GLY A 1 325 ? -17.218 -5.657 12.619 1.00 72.00 325 GLY A O 1
ATOM 2479 N N . MET A 1 326 ? -15.703 -5.719 10.953 1.00 73.62 326 MET A N 1
ATOM 2480 C CA . MET A 1 326 ? -16.180 -4.490 10.316 1.00 73.62 326 MET A CA 1
ATOM 2481 C C . MET A 1 326 ? -17.543 -4.729 9.663 1.00 73.62 326 MET A C 1
ATOM 2483 O O . MET A 1 326 ? -17.688 -5.508 8.724 1.00 73.62 326 MET A O 1
ATOM 2487 N N . SER A 1 327 ? -18.565 -4.045 10.175 1.00 61.91 327 SER A N 1
ATOM 2488 C CA . SER A 1 327 ? -19.942 -4.223 9.718 1.00 61.91 327 SER A CA 1
ATOM 2489 C C . SER A 1 327 ? -20.222 -3.541 8.371 1.00 61.91 327 SER A C 1
ATOM 2491 O O . SER A 1 327 ? -19.869 -2.382 8.141 1.00 61.91 327 SER A O 1
ATOM 2493 N N . SER A 1 328 ? -20.963 -4.237 7.507 1.00 56.62 328 SER A N 1
ATOM 2494 C CA . SER A 1 328 ? -21.595 -3.682 6.300 1.00 56.62 328 SER A CA 1
ATOM 2495 C C . SER A 1 328 ? -22.881 -2.889 6.600 1.00 56.62 328 SER A C 1
ATOM 2497 O O . SER A 1 328 ? -23.477 -2.295 5.696 1.00 56.62 328 SER A O 1
ATOM 2499 N N . ALA A 1 329 ? -23.339 -2.868 7.860 1.00 47.16 329 ALA A N 1
ATOM 2500 C CA . ALA A 1 329 ? -24.563 -2.185 8.262 1.00 47.16 329 ALA A CA 1
ATOM 2501 C C . ALA A 1 329 ? -24.343 -0.667 8.376 1.00 47.16 329 ALA A C 1
ATOM 2503 O O . ALA A 1 329 ? -23.597 -0.182 9.230 1.00 47.16 329 ALA A O 1
ATOM 2504 N N . ARG A 1 330 ? -25.027 0.089 7.508 1.00 45.59 330 ARG A N 1
ATOM 2505 C CA . ARG A 1 330 ? -24.947 1.555 7.411 1.00 45.59 330 ARG A CA 1
ATOM 2506 C C . ARG A 1 330 ? -25.332 2.243 8.717 1.00 45.59 330 ARG A C 1
ATOM 2508 O O . ARG A 1 330 ? -26.513 2.349 9.038 1.00 45.59 330 ARG A O 1
ATOM 2515 N N . LYS A 1 331 ? -24.345 2.805 9.410 1.00 38.78 331 LYS A N 1
ATOM 2516 C CA . LYS A 1 331 ? -24.536 3.911 10.350 1.00 38.78 331 LYS A CA 1
ATOM 2517 C C . LYS A 1 331 ? -23.490 4.981 10.069 1.00 38.78 331 LYS A C 1
ATOM 2519 O O . LYS A 1 331 ? -22.321 4.645 10.028 1.00 38.78 331 LYS A O 1
ATOM 2524 N N . GLY A 1 332 ? -23.969 6.215 9.892 1.00 45.34 332 GLY A N 1
ATOM 2525 C CA . GLY A 1 332 ? -23.264 7.484 10.115 1.00 45.34 332 GLY A CA 1
ATOM 2526 C C . GLY A 1 332 ? -21.868 7.641 9.516 1.00 45.34 332 GLY A C 1
ATOM 2527 O O . GLY A 1 332 ? -20.909 7.029 9.961 1.00 45.34 332 GLY A O 1
ATOM 2528 N N . GLU A 1 333 ? -21.742 8.549 8.555 1.00 46.19 333 GLU A N 1
ATOM 2529 C CA . GLU A 1 333 ? -20.444 8.999 8.060 1.00 46.19 333 GLU A CA 1
ATOM 2530 C C . GLU A 1 333 ? -19.845 9.996 9.062 1.00 46.19 333 GLU A C 1
ATOM 2532 O O . GLU A 1 333 ? -20.269 11.148 9.105 1.00 46.19 333 GLU A O 1
ATOM 2537 N N . GLU A 1 334 ? -18.864 9.571 9.858 1.00 42.56 334 GLU A N 1
ATOM 2538 C CA . GLU A 1 334 ? -17.888 10.503 10.423 1.00 42.56 334 GLU A CA 1
ATOM 2539 C C . GLU A 1 334 ? -16.599 10.329 9.631 1.00 42.56 334 GLU A C 1
ATOM 2541 O O . GLU A 1 334 ? -16.050 9.229 9.502 1.00 42.56 334 GLU A O 1
ATOM 2546 N N . PHE A 1 335 ? -16.223 11.418 8.976 1.00 41.75 335 PHE A N 1
ATOM 2547 C CA . PHE A 1 335 ? -15.038 11.521 8.165 1.00 41.75 335 PHE A CA 1
ATOM 2548 C C . PHE A 1 335 ? -14.186 12.626 8.742 1.00 41.75 335 PHE A C 1
ATOM 2550 O O . PHE A 1 335 ? -14.672 13.710 9.065 1.00 41.75 335 PHE A O 1
ATOM 2557 N N . SER A 1 336 ? -12.918 12.314 8.869 1.00 39.34 336 SER A N 1
ATOM 2558 C CA . SER A 1 336 ? -11.938 13.159 9.500 1.00 39.34 336 SER A CA 1
ATOM 2559 C C . SER A 1 336 ? -10.708 12.992 8.590 1.00 39.34 336 SER A C 1
ATOM 2561 O O . SER A 1 336 ? -10.338 11.862 8.270 1.00 39.34 336 SER A O 1
ATOM 2563 N N . VAL A 1 337 ? -10.236 14.078 7.967 1.00 41.28 337 VAL A N 1
ATOM 2564 C CA . VAL A 1 337 ? -9.063 14.087 7.070 1.00 41.28 337 VAL A CA 1
ATOM 2565 C C . VAL A 1 337 ? -8.091 15.098 7.593 1.00 41.28 337 VAL A C 1
ATOM 2567 O O . VAL A 1 337 ? -8.541 16.144 8.044 1.00 41.28 337 VAL A O 1
ATOM 2570 N N . SER A 1 338 ? -6.792 14.818 7.410 1.00 43.31 338 SER A N 1
ATOM 2571 C CA . SER A 1 338 ? -5.694 15.706 7.773 1.00 43.31 338 SER A CA 1
ATOM 2572 C C . SER A 1 338 ? -4.991 16.481 6.643 1.00 43.31 338 SER A C 1
ATOM 2574 O O . SER A 1 338 ? -4.627 15.876 5.649 1.00 43.31 338 SER A O 1
ATOM 2576 N N . ALA A 1 339 ? -4.694 17.773 6.822 1.00 44.41 339 ALA A N 1
ATOM 2577 C CA . ALA A 1 339 ? -3.790 18.628 6.059 1.00 44.41 339 ALA A CA 1
ATOM 2578 C C . ALA A 1 339 ? -3.429 19.857 6.921 1.00 44.41 339 ALA A C 1
ATOM 2580 O O . ALA A 1 339 ? -4.303 20.477 7.529 1.00 44.41 339 ALA A O 1
ATOM 2581 N N . ALA A 1 340 ? -2.154 20.250 6.965 1.00 38.28 340 ALA A N 1
ATOM 2582 C CA . ALA A 1 340 ? -1.726 21.400 7.764 1.00 38.28 340 ALA A CA 1
ATOM 2583 C C . ALA A 1 340 ? -2.369 22.714 7.251 1.00 38.28 340 ALA A C 1
ATOM 2585 O O . ALA A 1 340 ? -2.254 23.004 6.052 1.00 38.28 340 ALA A O 1
ATOM 2586 N N . PRO A 1 341 ? -2.972 23.555 8.120 1.00 37.09 341 PRO A N 1
ATOM 2587 C CA . PRO A 1 341 ? -3.710 24.764 7.722 1.00 37.09 341 PRO A CA 1
ATOM 2588 C C . PRO A 1 341 ? -2.841 25.856 7.068 1.00 37.09 341 PRO A C 1
ATOM 2590 O O . PRO A 1 341 ? -3.372 26.797 6.482 1.00 37.09 341 PRO A O 1
ATOM 2593 N N . HIS A 1 342 ? -1.511 25.725 7.120 1.00 45.62 342 HIS A N 1
ATOM 2594 C CA . HIS A 1 342 ? -0.558 26.644 6.484 1.00 45.62 342 HIS A CA 1
ATOM 2595 C C . HIS A 1 342 ? 0.067 26.114 5.190 1.00 45.62 342 HIS A C 1
ATOM 2597 O O . HIS A 1 342 ? 0.855 26.809 4.553 1.00 45.62 342 HIS A O 1
ATOM 2603 N N . SER A 1 343 ? -0.286 24.901 4.772 1.00 45.28 343 SER A N 1
ATOM 2604 C CA . SER A 1 343 ? 0.178 24.339 3.512 1.00 45.28 343 SER A CA 1
ATOM 2605 C C . SER A 1 343 ? -0.909 24.537 2.456 1.00 45.28 343 SER A C 1
ATOM 2607 O O . SER A 1 343 ? -2.086 24.292 2.714 1.00 45.28 343 SER A O 1
ATOM 2609 N N . GLY A 1 344 ? -0.564 24.907 1.225 1.00 50.31 344 GLY A N 1
ATOM 2610 C CA . GLY A 1 344 ? -1.503 24.887 0.093 1.00 50.31 344 GLY A CA 1
ATOM 2611 C C . GLY A 1 344 ? -2.105 23.499 -0.218 1.00 50.31 344 GLY A C 1
ATOM 2612 O O . GLY A 1 344 ? -2.716 23.325 -1.269 1.00 50.31 344 GLY A O 1
ATOM 2613 N N . LYS A 1 345 ? -1.948 22.502 0.666 1.00 58.19 345 LYS A N 1
ATOM 2614 C CA . LYS A 1 345 ? -2.236 21.087 0.446 1.00 58.19 345 LYS A CA 1
ATOM 2615 C C . LYS A 1 345 ? -3.666 20.660 0.755 1.00 58.19 345 LYS A C 1
ATOM 2617 O O . LYS A 1 345 ? -4.062 19.616 0.258 1.00 58.19 345 LYS A O 1
ATOM 2622 N N . LEU A 1 346 ? -4.501 21.450 1.444 1.00 61.00 346 LEU A N 1
ATOM 2623 C CA . LEU A 1 346 ? -5.955 21.170 1.479 1.00 61.00 346 LEU A CA 1
ATOM 2624 C C . LEU A 1 346 ? -6.549 21.134 0.058 1.00 61.00 346 LEU A C 1
ATOM 2626 O O . LEU A 1 346 ? -7.443 20.340 -0.239 1.00 61.00 346 LEU A O 1
ATOM 2630 N N . ALA A 1 347 ? -6.029 21.977 -0.843 1.00 63.12 347 ALA A N 1
ATOM 2631 C CA . ALA A 1 347 ? -6.371 21.925 -2.260 1.00 63.12 347 ALA A CA 1
ATOM 2632 C C . ALA A 1 347 ? -5.852 20.636 -2.919 1.00 63.12 347 ALA A C 1
ATOM 2634 O O . ALA A 1 347 ? -6.586 20.023 -3.690 1.00 63.12 347 ALA A O 1
ATOM 2635 N N . THR A 1 348 ? -4.645 20.181 -2.574 1.00 65.06 348 THR A N 1
ATOM 2636 C CA . THR A 1 348 ? -4.072 18.910 -3.048 1.00 65.06 348 THR A CA 1
ATOM 2637 C C . THR A 1 348 ? -4.877 17.699 -2.565 1.00 65.06 348 THR A C 1
ATOM 2639 O O . THR A 1 348 ? -5.240 16.868 -3.391 1.00 65.06 348 THR A O 1
ATOM 2642 N N . PHE A 1 349 ? -5.272 17.637 -1.286 1.00 65.81 349 PHE A N 1
ATOM 2643 C CA . PHE A 1 349 ? -6.187 16.618 -0.744 1.00 65.81 349 PHE A CA 1
ATOM 2644 C C . PHE A 1 349 ? -7.528 16.618 -1.469 1.00 65.81 349 PHE A C 1
ATOM 2646 O O . PHE A 1 349 ? -8.014 15.568 -1.879 1.00 65.81 349 PHE A O 1
ATOM 2653 N N . ARG A 1 350 ? -8.105 17.796 -1.723 1.00 66.25 350 ARG A N 1
ATOM 2654 C CA . ARG A 1 350 ? -9.350 17.918 -2.492 1.00 66.25 350 ARG A CA 1
ATOM 2655 C C . ARG A 1 350 ? -9.197 17.435 -3.933 1.00 66.25 350 ARG A C 1
ATOM 2657 O O . ARG A 1 350 ? -10.093 16.775 -4.454 1.00 66.25 350 ARG A O 1
ATOM 2664 N N . ASN A 1 351 ? -8.092 17.781 -4.584 1.00 65.62 351 ASN A N 1
ATOM 2665 C CA . ASN A 1 351 ? -7.819 17.372 -5.957 1.00 65.62 351 ASN A CA 1
ATOM 2666 C C . ASN A 1 351 ? -7.578 15.863 -6.043 1.00 65.62 351 ASN A C 1
ATOM 2668 O O . ASN A 1 351 ? -8.124 15.228 -6.940 1.00 65.62 351 ASN A O 1
ATOM 2672 N N . ALA A 1 352 ? -6.845 15.289 -5.087 1.00 66.56 352 ALA A N 1
ATOM 2673 C CA . ALA A 1 352 ? -6.646 13.851 -4.971 1.00 66.56 352 ALA A CA 1
ATOM 2674 C C . ALA A 1 352 ? -7.974 13.124 -4.719 1.00 66.56 352 ALA A C 1
ATOM 2676 O O . ALA A 1 352 ? -8.296 12.202 -5.460 1.00 66.56 352 ALA A O 1
ATOM 2677 N N . ALA A 1 353 ? -8.796 13.598 -3.773 1.00 68.00 353 ALA A N 1
ATOM 2678 C CA . ALA A 1 353 ? -10.128 13.054 -3.495 1.00 68.00 353 ALA A CA 1
ATOM 2679 C C . ALA A 1 353 ? -11.009 13.011 -4.750 1.00 68.00 353 ALA A C 1
ATOM 2681 O O . ALA A 1 353 ? -11.621 11.987 -5.045 1.00 68.00 353 ALA A O 1
ATOM 2682 N N . ARG A 1 354 ? -11.032 14.107 -5.521 1.00 67.38 354 ARG A N 1
ATOM 2683 C CA . ARG A 1 354 ? -11.756 14.186 -6.798 1.00 67.38 354 ARG A CA 1
ATOM 2684 C C . ARG A 1 354 ? -11.186 13.242 -7.850 1.00 67.38 354 ARG A C 1
ATOM 2686 O O . ARG A 1 354 ? -11.960 12.590 -8.539 1.00 67.38 354 ARG A O 1
ATOM 2693 N N . ALA A 1 355 ? -9.860 13.160 -7.967 1.00 65.19 355 ALA A N 1
ATOM 2694 C CA . ALA A 1 355 ? -9.192 12.280 -8.925 1.00 65.19 355 ALA A CA 1
ATOM 2695 C C . ALA A 1 355 ? -9.513 10.800 -8.677 1.00 65.19 355 ALA A C 1
ATOM 2697 O O . ALA A 1 355 ? -9.544 10.019 -9.621 1.00 65.19 355 ALA A O 1
ATOM 2698 N N . ILE A 1 356 ? -9.807 10.430 -7.429 1.00 68.62 356 ILE A N 1
ATOM 2699 C CA . ILE A 1 356 ? -10.253 9.083 -7.067 1.00 68.62 356 ILE A CA 1
ATOM 2700 C C . ILE A 1 356 ? -11.764 8.995 -6.814 1.00 68.62 356 ILE A C 1
ATOM 2702 O O . ILE A 1 356 ? -12.224 8.018 -6.235 1.00 68.62 356 ILE A O 1
ATOM 2706 N N . GLU A 1 357 ? -12.555 9.966 -7.274 1.00 69.62 357 GLU A N 1
ATOM 2707 C CA . GLU A 1 357 ? -14.028 9.962 -7.230 1.00 69.62 357 GLU A CA 1
ATOM 2708 C C . GLU A 1 357 ? -14.650 9.900 -5.822 1.00 69.62 357 GLU A C 1
ATOM 2710 O O . GLU A 1 357 ? -15.817 9.540 -5.662 1.00 69.62 357 GLU A O 1
ATOM 2715 N N . LEU A 1 358 ? -13.924 10.317 -4.785 1.00 66.44 358 LEU A N 1
ATOM 2716 C CA . LEU A 1 358 ? -14.476 10.548 -3.447 1.00 66.44 358 LEU A CA 1
ATOM 2717 C C . LEU A 1 358 ? -15.236 11.884 -3.407 1.00 66.44 358 LEU A C 1
ATOM 2719 O O . LEU A 1 358 ? -14.939 12.779 -2.623 1.00 66.44 358 LEU A O 1
ATOM 2723 N N . ASN A 1 359 ? -16.219 12.049 -4.293 1.00 60.66 359 ASN A N 1
ATOM 2724 C CA . ASN A 1 359 ? -16.920 13.321 -4.504 1.00 60.66 359 ASN A CA 1
ATOM 2725 C C . ASN A 1 359 ? -17.863 13.706 -3.350 1.00 60.66 359 ASN A C 1
ATOM 2727 O O . ASN A 1 359 ? -18.191 14.882 -3.199 1.00 60.66 359 ASN A O 1
ATOM 2731 N N . TYR A 1 360 ? -18.282 12.734 -2.533 1.00 58.66 360 TYR A N 1
ATOM 2732 C CA . TYR A 1 360 ? -19.064 12.960 -1.309 1.00 58.66 360 TYR A CA 1
ATOM 2733 C C . TYR A 1 360 ? -18.225 13.588 -0.185 1.00 58.66 360 TYR A C 1
ATOM 2735 O O . TYR A 1 360 ? -18.760 14.172 0.758 1.00 58.66 360 TYR A O 1
ATOM 2743 N N . LEU A 1 361 ? -16.902 13.526 -0.322 1.00 57.78 361 LEU A N 1
ATOM 2744 C CA . LEU A 1 361 ? -15.935 14.076 0.604 1.00 57.78 361 LEU A CA 1
ATOM 2745 C C . LEU A 1 361 ? -15.772 15.591 0.418 1.00 57.78 361 LEU A C 1
ATOM 2747 O O . LEU A 1 361 ? -14.824 16.072 -0.212 1.00 57.78 361 LEU A O 1
ATOM 2751 N N . ASP A 1 362 ? -16.706 16.387 0.937 1.00 59.28 362 ASP A N 1
ATOM 2752 C CA . ASP A 1 362 ? -16.584 17.840 0.817 1.00 59.28 362 ASP A CA 1
ATOM 2753 C C . ASP A 1 362 ? -15.617 18.423 1.859 1.00 59.28 362 ASP A C 1
ATOM 2755 O O . ASP A 1 362 ? -16.029 18.924 2.904 1.00 59.28 362 ASP A O 1
ATOM 2759 N N . LEU A 1 363 ? -14.321 18.417 1.538 1.00 59.91 363 LEU A N 1
ATOM 2760 C CA . LEU A 1 363 ? -13.259 19.028 2.350 1.00 59.91 363 LEU A CA 1
ATOM 2761 C C . LEU A 1 363 ? -13.351 20.566 2.453 1.00 59.91 363 LEU A C 1
ATOM 2763 O O . LEU A 1 363 ? -12.516 21.193 3.105 1.00 59.91 363 LEU A O 1
ATOM 2767 N N . ARG A 1 364 ? -14.321 21.218 1.788 1.00 54.62 364 ARG A N 1
ATOM 2768 C CA . ARG A 1 364 ? -14.594 22.659 1.975 1.00 54.62 364 ARG A CA 1
ATOM 2769 C C . ARG A 1 364 ? -15.398 22.939 3.241 1.00 54.62 364 ARG A C 1
ATOM 2771 O O . ARG A 1 364 ? -15.442 24.088 3.665 1.00 54.62 364 ARG A O 1
ATOM 2778 N N . LYS A 1 365 ? -16.060 21.925 3.798 1.00 55.62 365 LYS A N 1
ATOM 2779 C CA . LYS A 1 365 ? -16.896 22.026 4.992 1.00 55.62 365 LYS A CA 1
ATOM 2780 C C . LYS A 1 365 ? -16.028 21.759 6.231 1.00 55.62 365 LYS A C 1
ATOM 2782 O O . LYS A 1 365 ? -15.621 20.615 6.408 1.00 55.62 365 LYS A O 1
ATOM 2787 N N . PRO A 1 366 ? -15.737 22.769 7.075 1.00 53.03 366 PRO A N 1
ATOM 2788 C CA . PRO A 1 366 ? -14.866 22.611 8.246 1.00 53.03 366 PRO A CA 1
ATOM 2789 C C . PRO A 1 366 ? -15.383 21.601 9.273 1.00 53.03 366 PRO A C 1
ATOM 2791 O O . PRO A 1 366 ? -14.625 21.146 10.105 1.00 53.03 366 PRO A O 1
ATOM 2794 N N . GLN A 1 367 ? -16.665 21.242 9.224 1.00 52.59 367 GLN A N 1
ATOM 2795 C CA . GLN A 1 367 ? -17.251 20.193 10.057 1.00 52.59 367 GLN A CA 1
ATOM 2796 C C . GLN A 1 367 ? -16.854 18.762 9.646 1.00 52.59 367 GLN A C 1
ATOM 2798 O O . GLN A 1 367 ? -17.161 17.829 10.374 1.00 52.59 367 GLN A O 1
ATOM 2803 N N . ASN A 1 368 ? -16.209 18.583 8.487 1.00 51.09 368 ASN A N 1
ATOM 2804 C CA . ASN A 1 368 ? -15.805 17.277 7.948 1.00 51.09 368 ASN A CA 1
ATOM 2805 C C . ASN A 1 368 ? -14.309 16.969 8.191 1.00 51.09 368 ASN A C 1
ATOM 2807 O O . ASN A 1 368 ? -13.756 16.093 7.529 1.00 51.09 368 ASN A O 1
ATOM 2811 N N . TRP A 1 369 ? -13.630 17.761 9.027 1.00 56.66 369 TRP A N 1
ATOM 2812 C CA . TRP A 1 369 ? -12.230 17.580 9.432 1.00 56.66 369 TRP A CA 1
ATOM 2813 C C . TRP A 1 369 ? -11.917 18.431 10.670 1.00 56.66 369 TRP A C 1
ATOM 2815 O O . TRP A 1 369 ? -12.635 19.378 10.973 1.00 56.66 369 TRP A O 1
ATOM 2825 N N . THR A 1 370 ? -10.847 18.151 11.412 1.00 52.81 370 THR A N 1
ATOM 2826 C CA . THR A 1 370 ? -10.410 19.006 12.545 1.00 52.81 370 THR A CA 1
ATOM 2827 C C . THR A 1 370 ? -8.892 19.096 12.604 1.00 52.81 370 THR A C 1
ATOM 2829 O O . THR A 1 370 ? -8.249 18.160 12.205 1.00 52.81 370 THR A O 1
ATOM 2832 N N . VAL A 1 371 ? -8.245 20.164 13.089 1.00 54.56 371 VAL A N 1
ATOM 2833 C CA . VAL A 1 371 ? -6.783 20.098 13.363 1.00 54.56 371 VAL A CA 1
ATOM 2834 C C . VAL A 1 371 ? -6.598 19.600 14.784 1.00 54.56 371 VAL A C 1
ATOM 2836 O O . VAL A 1 371 ? -7.043 20.258 15.721 1.00 54.56 371 VAL A O 1
ATOM 2839 N N . VAL A 1 372 ? -5.933 18.464 14.954 1.00 55.81 372 VAL A N 1
ATOM 2840 C CA . VAL A 1 372 ? -5.505 17.973 16.260 1.00 55.81 372 VAL A CA 1
ATOM 2841 C C . VAL A 1 372 ? -4.014 18.217 16.421 1.00 55.81 372 VAL A C 1
ATOM 2843 O O . VAL A 1 372 ? -3.173 17.578 15.797 1.00 55.81 372 VAL A O 1
ATOM 2846 N N . GLN A 1 373 ? -3.666 19.125 17.322 1.00 54.81 373 GLN A N 1
ATOM 2847 C CA . GLN A 1 373 ? -2.274 19.279 17.723 1.00 54.81 373 GLN A CA 1
ATOM 2848 C C . GLN A 1 373 ? -1.906 18.144 18.673 1.00 54.81 373 GLN A C 1
ATOM 2850 O O . GLN A 1 373 ? -2.456 18.060 19.772 1.00 54.81 373 GLN A O 1
ATOM 2855 N N . LEU A 1 374 ? -0.961 17.288 18.281 1.00 54.69 374 LEU A N 1
ATOM 2856 C CA . LEU A 1 374 ? -0.351 16.380 19.245 1.00 54.69 374 LEU A CA 1
ATOM 2857 C C . LEU A 1 374 ? 0.693 17.165 20.040 1.00 54.69 374 LEU A C 1
ATOM 2859 O O . LEU A 1 374 ? 1.758 17.521 19.535 1.00 54.69 374 LEU A O 1
ATOM 2863 N N . SER A 1 375 ? 0.380 17.482 21.295 1.00 41.06 375 SER A N 1
ATOM 2864 C CA . SER A 1 375 ? 1.338 18.110 22.203 1.00 41.06 375 SER A CA 1
ATOM 2865 C C . SER A 1 375 ? 2.285 17.071 22.820 1.00 41.06 375 SER A C 1
ATOM 2867 O O . SER A 1 375 ? 1.851 16.237 23.607 1.00 41.06 375 SER A O 1
ATOM 2869 N N . ASN A 1 376 ? 3.579 17.224 22.510 1.00 39.62 376 ASN A N 1
ATOM 2870 C CA . ASN A 1 376 ? 4.790 16.734 23.190 1.00 39.62 376 ASN A CA 1
ATOM 2871 C C . ASN A 1 376 ? 4.983 15.221 23.437 1.00 39.62 376 ASN A C 1
ATOM 2873 O O . ASN A 1 376 ? 4.633 14.701 24.491 1.00 39.62 376 ASN A O 1
ATOM 2877 N N . MET A 1 377 ? 5.837 14.614 22.603 1.00 39.97 377 MET A N 1
ATOM 2878 C CA . MET A 1 377 ? 7.070 13.977 23.090 1.00 39.97 377 MET A CA 1
ATOM 2879 C C . MET A 1 377 ? 8.273 14.600 22.352 1.00 39.97 377 MET A C 1
ATOM 2881 O O . MET A 1 377 ? 8.376 14.510 21.137 1.00 39.97 377 MET A O 1
ATOM 2885 N N . GLY A 1 378 ? 9.160 15.310 23.066 1.00 44.19 378 GLY A N 1
ATOM 2886 C CA . GLY A 1 378 ? 10.419 15.837 22.501 1.00 44.19 378 GLY A CA 1
ATOM 2887 C C . GLY A 1 378 ? 10.434 17.285 21.973 1.00 44.19 378 GLY A C 1
ATOM 2888 O O . GLY A 1 378 ? 11.387 17.662 21.295 1.00 44.19 378 GLY A O 1
ATOM 2889 N N . GLY A 1 379 ? 9.432 18.123 22.265 1.00 35.59 379 GLY A N 1
ATOM 2890 C CA . GLY A 1 379 ? 9.495 19.570 21.986 1.00 35.59 379 GLY A CA 1
ATOM 2891 C C . GLY A 1 379 ? 9.244 19.991 20.531 1.00 35.59 379 GLY A C 1
ATOM 2892 O O . GLY A 1 379 ? 9.339 21.179 20.223 1.00 35.59 379 GLY A O 1
ATOM 2893 N N . ARG A 1 380 ? 8.900 19.059 19.632 1.00 40.34 380 ARG A N 1
ATOM 2894 C CA . ARG A 1 380 ? 8.443 19.383 18.272 1.00 40.34 380 ARG A CA 1
ATOM 2895 C C . ARG A 1 380 ? 6.922 19.532 18.259 1.00 40.34 380 ARG A C 1
ATOM 2897 O O . ARG A 1 380 ? 6.202 18.698 18.799 1.00 40.34 380 ARG A O 1
ATOM 2904 N N . ARG A 1 381 ? 6.440 20.616 17.650 1.00 40.34 381 ARG A N 1
ATOM 2905 C CA . ARG A 1 381 ? 5.011 20.869 17.427 1.00 40.34 381 ARG A CA 1
ATOM 2906 C C . ARG A 1 381 ? 4.558 20.003 16.248 1.00 40.34 381 ARG A C 1
ATOM 2908 O O . ARG A 1 381 ? 5.167 20.088 15.185 1.00 40.34 381 ARG A O 1
ATOM 2915 N N . LEU A 1 382 ? 3.542 19.169 16.450 1.00 48.38 382 LEU A N 1
ATOM 2916 C CA . LEU A 1 382 ? 3.015 18.254 15.438 1.00 48.38 382 LEU A CA 1
ATOM 2917 C C . LEU A 1 382 ? 1.558 18.609 15.164 1.00 48.38 382 LEU A C 1
ATOM 2919 O O . LEU A 1 382 ? 0.698 18.466 16.035 1.00 48.38 382 LEU A O 1
ATOM 2923 N N . ASP A 1 383 ? 1.296 19.092 13.955 1.00 43.38 383 ASP A N 1
ATOM 2924 C CA . ASP A 1 383 ? -0.062 19.314 13.478 1.00 43.38 383 ASP A CA 1
ATOM 2925 C C . ASP A 1 383 ? -0.544 18.021 12.811 1.00 43.38 383 ASP A C 1
ATOM 2927 O O . ASP A 1 383 ? -0.129 17.689 11.701 1.00 43.38 383 ASP A O 1
ATOM 2931 N N . ILE A 1 384 ? -1.402 17.281 13.510 1.00 47.56 384 ILE A N 1
ATOM 2932 C CA . ILE A 1 384 ? -2.203 16.196 12.945 1.00 47.56 384 ILE A CA 1
ATOM 2933 C C . ILE A 1 384 ? -3.571 16.793 12.599 1.00 47.56 384 ILE A C 1
ATOM 2935 O O . ILE A 1 384 ? -3.991 17.792 13.170 1.00 47.56 384 ILE A O 1
ATOM 2939 N N . LEU A 1 385 ? -4.276 16.265 11.609 1.00 47.47 385 LEU A N 1
ATOM 2940 C CA . LEU A 1 385 ? -5.629 16.724 11.267 1.00 47.47 385 LEU A CA 1
ATOM 2941 C C . LEU A 1 385 ? -6.559 15.499 11.326 1.00 47.47 385 LEU A C 1
ATOM 2943 O O . LEU A 1 385 ? -6.252 14.421 10.833 1.00 47.47 385 LEU A O 1
ATOM 2947 N N . VAL A 1 386 ? -7.545 15.684 12.192 1.00 41.41 386 VAL A N 1
ATOM 2948 C CA . VAL A 1 386 ? -8.686 14.876 12.579 1.00 41.41 386 VAL A CA 1
ATOM 2949 C C . VAL A 1 386 ? -9.352 14.385 11.340 1.00 41.41 386 VAL A C 1
ATOM 2951 O O . VAL A 1 386 ? -10.122 15.238 10.825 1.00 41.41 386 VAL A O 1
#

Foldseek 3Di:
DPPVPPDCPDPVVVVVVDDPCPPPPPPDDPPQDQDDPVLLLVLLVVQLCCLAPPDDPDPDPRPLLNLLLVVLLPDDFFQEEEEEECAQLLVLLVVVLVVQFQHEYDYWHQPVPPDLLPPDLQVLLVVVLLSLLVCVVVPHQEYEYSWLSSLLSCVVVVVCVDPSNSRYNYHYLDDLLQSSVLSCVVVDPAAEEAEEAALSNLVSCPNVVSSVNHPPHDAQFFPQDCVVVVRFHPGGRYTHDPVLVCLLLVNDPDPPPDDSLVSNLVVVCRRCVSQDDPLAGVHAEYEYSGSSCVLCVVSVCVRHPSSHHYHRSSSSRSVSVVSSRRDRDHDDHQAAYDDDPPDPCLVSSVVSCVSSPVVVQPSVDCSNKAWDWDDDDPPDTRTMMD

Radius of gyration: 21.12 Å; chains: 1; bounding box: 53×50×60 Å

Sequence (386 aa):
MALWASLDLGDRFKENLTASKRTALSGHAKCSFSLGPEAIDQSWNVVIDRLLHEDPSGDSLAPLLQRQFQKTLKQAPVTKVGMFDSGLGGMTVYKRLRQNFSTEVSFVADDGRAPYGPQPPADVADASREVLRFLKGAGAQIALIACNTASIATIAYNVADEEEFAELPILPIAPPYGSFFEALGHLGSCRKVGIFATDATCSSQAYQNKILSAEGFSIAPNQVDTEAFPLQVTTTNCIGCAECVKAVQREAPFDKEATWEEDTEAMLRRKFASYFVDGMPAINFLIFGCTHFPILEPLVRKIFGDGVALIDPAVYQVKLAAELGMSSARKGEEFSVSAAPHSGKLATFRNAARAIELNYLDLRKPQNWTVVQLSNMGGRRLDILV